Protein AF-W4JY47-F1 (afdb_monomer_lite)

Organism: Heterobasidion irregulare (strain TC 32-1) (NCBI:txid747525)

Foldseek 3Di:
DPDDLVPQQVPLVVVLVVLLVCVVVVHDRDDLLVLLLSLLSNLQSLLVLQLVQLVCLPPPDDPPDDRDHNLVSLVVLLPVLLVSCVSNVVSLLVCPDPVNVVPPPPDPDPVVCVCVPDDSPPSVVQRPDPDSLSSLCSNLVSNLPRPLLSLLLSLLVLLLSLLCVVLPFDDPPPPDDDDDDDDDDPPDPPPPCPDDGDDNVSSLVSLLSSLVSLLVVLVVCVVVRVPCSVSSLLSSLASLLVSLLSLLVVLVVLQPPQPPDPPPDPDPDDDDDDDDDDDPPPDPPVVVVVSVVSVVVSSVSSSLSSLLSSLSSNLSSLDHRPPDPDPSYDPVSLLSSLASLLCCCVLAPVDPPPDPPVPPGRDHDDPSSVVSSVVSVVSSVVSPRHHD

Radius of gyration: 27.5 Å; chains: 1; bounding box: 74×39×90 Å

Secondary structure (DSSP, 8-state):
---SHHHHHHHHHHHHHHHHHHHHTTS-PPPHHHHHHHHHHHHHHHHHHHHHHHHHTT-TT--SS-PPPHHHHHHHHHHHHHHHHHHHHHHHHHHTSTTTGGG------HHHHHHTSSS-TTTTTT-----HHHHHHHHHHHHIIIIIHHHHHHHHHHHHHHHHHHSPPP-TT-S-----------S-------PPP--HHHHHHHHHHHHHHHHHHHHHHHHH-TTTHHHHHHHHHHHHHHHHHHHHHHHHHHHHS--S-SS----------------------HHHHHHHHHHHHHHHHHHHHHHHHHHHHHHHHH---TT--S----HHHHHHHHHHHHHHIIIIISS-SSS--S-TTS-PPPHHHHHHHHHHHHHHHHTT----

pLDDT: mean 77.2, std 18.97, range [31.38, 97.88]

Sequence (388 aa):
MSLSISSAFMQPLRTLDALSLTCENGLDLPPPSIFVAVAIQSLQRIGVVLNAALSQSCTENCMLNKPPRPHEVLQMVTTLVPHVLSMVLPPILHAYTKKGAATGSITTSPWTTILEGDDCSPLSSTVIGNDLSVMLNAVLGQLVEHILLRIIQAINSATRLYTSILLPLPDKDKGQTHHKSRTQPSSSQSQSTVGTPLEPSALLQCLRTILAVLDHLCDDAATQFPQQVHELVHRTQSLKDRLALAAVSELNGLFSDPAPDDTSSPVPSPSSSSSDSASGSRRPSASKDLRNLREARARRLARKDAVHFLCASFSLCLQPWAGSTTRMSDTILRAALGGALGNLIKTRLGGPRLGVSEDGTSSKLDDVEEGIVLAALEMAWGEGIVVE

Structure (mmCIF, N/CA/C/O backbone):
data_AF-W4JY47-F1
#
_entry.id   AF-W4JY47-F1
#
loop_
_atom_site.group_PDB
_atom_site.id
_atom_site.type_symbol
_atom_site.label_atom_id
_atom_site.label_alt_id
_atom_site.label_comp_id
_atom_site.label_asym_id
_atom_site.label_entity_id
_atom_site.label_seq_id
_atom_site.pdbx_PDB_ins_code
_atom_site.Cartn_x
_atom_site.Cartn_y
_atom_site.Cartn_z
_atom_site.occupancy
_atom_site.B_iso_or_equiv
_atom_site.auth_seq_id
_atom_site.auth_comp_id
_atom_site.auth_asym_id
_atom_site.auth_atom_id
_atom_site.pdbx_PDB_model_num
ATOM 1 N N . MET A 1 1 ? 30.396 1.566 18.751 1.00 31.38 1 MET A N 1
ATOM 2 C CA . MET A 1 1 ? 29.187 1.747 19.583 1.00 31.38 1 MET A CA 1
ATOM 3 C C . MET A 1 1 ? 27.982 1.273 18.775 1.00 31.38 1 MET A C 1
ATOM 5 O O . MET A 1 1 ? 27.513 2.009 17.926 1.00 31.38 1 MET A O 1
ATOM 9 N N . SER A 1 2 ? 27.547 0.023 18.966 1.00 33.81 2 SER A N 1
ATOM 10 C CA . SER A 1 2 ? 26.433 -0.637 18.247 1.00 33.81 2 SER A CA 1
ATOM 11 C C . SER A 1 2 ? 25.150 -0.724 19.093 1.00 33.81 2 SER A C 1
ATOM 13 O O . SER A 1 2 ? 24.308 -1.596 18.895 1.00 33.81 2 SER A O 1
ATOM 15 N N . LEU A 1 3 ? 25.027 0.169 20.072 1.00 37.19 3 LEU A N 1
ATOM 16 C CA . LEU A 1 3 ? 23.818 0.400 20.854 1.00 37.19 3 LEU A CA 1
ATOM 17 C C . LEU A 1 3 ? 22.918 1.331 20.037 1.00 37.19 3 LEU A C 1
ATOM 19 O O . LEU A 1 3 ? 23.408 2.381 19.636 1.00 37.19 3 LEU A O 1
ATOM 23 N N . SER A 1 4 ? 21.655 0.963 19.777 1.00 50.03 4 SER A N 1
ATOM 24 C CA . SER A 1 4 ? 20.501 1.897 19.799 1.00 50.03 4 SER A CA 1
ATOM 25 C C . SER A 1 4 ? 19.293 1.417 18.982 1.00 50.03 4 SER A C 1
ATOM 27 O O . SER A 1 4 ? 18.170 1.551 19.458 1.00 50.03 4 SER A O 1
ATOM 29 N N . ILE A 1 5 ? 19.475 0.800 17.800 1.00 52.38 5 ILE A N 1
ATOM 30 C CA . ILE A 1 5 ? 18.314 0.461 16.945 1.00 52.38 5 ILE A CA 1
ATOM 31 C C . ILE A 1 5 ? 17.418 -0.577 17.626 1.00 52.38 5 ILE A C 1
ATOM 33 O O . ILE A 1 5 ? 16.209 -0.412 17.631 1.00 52.38 5 ILE A O 1
ATOM 37 N N . SER A 1 6 ? 17.987 -1.598 18.276 1.00 60.06 6 SER A N 1
ATOM 38 C CA . SER A 1 6 ? 17.184 -2.603 18.985 1.00 60.06 6 SER A CA 1
ATOM 39 C C . SER A 1 6 ? 16.549 -2.055 20.271 1.00 60.06 6 SER A C 1
ATOM 41 O O . SER A 1 6 ? 15.391 -2.340 20.541 1.00 60.06 6 SER A O 1
ATOM 43 N N . SER A 1 7 ? 17.237 -1.225 21.063 1.00 65.69 7 SER A N 1
ATOM 44 C CA . SER A 1 7 ? 16.691 -0.780 22.356 1.00 65.69 7 SER A CA 1
ATOM 45 C C . SER A 1 7 ? 15.577 0.259 22.211 1.00 65.69 7 SER A C 1
ATOM 47 O O . SER A 1 7 ? 14.534 0.114 22.843 1.00 65.69 7 SER A O 1
ATOM 49 N N . ALA A 1 8 ? 15.765 1.269 21.353 1.00 62.84 8 ALA A N 1
ATOM 50 C CA . ALA A 1 8 ? 14.770 2.323 21.135 1.00 62.84 8 ALA A CA 1
ATOM 51 C C . ALA A 1 8 ? 13.517 1.808 20.407 1.00 62.84 8 ALA A C 1
ATOM 53 O O . ALA A 1 8 ? 12.434 2.372 20.537 1.00 62.84 8 ALA A O 1
ATOM 54 N N . PHE A 1 9 ? 13.675 0.728 19.645 1.00 69.69 9 PHE A N 1
ATOM 55 C CA . PHE A 1 9 ? 12.604 0.050 18.930 1.00 69.69 9 PHE A CA 1
ATOM 56 C C . PHE A 1 9 ? 11.805 -0.916 19.811 1.00 69.69 9 PHE A C 1
ATOM 58 O O . PHE A 1 9 ? 10.581 -0.963 19.740 1.00 69.69 9 PHE A O 1
ATOM 65 N N . MET A 1 10 ? 12.495 -1.683 20.659 1.00 78.00 10 MET A N 1
ATOM 66 C CA . MET A 1 10 ? 11.849 -2.687 21.503 1.00 78.00 10 MET A CA 1
ATOM 67 C C . MET A 1 10 ? 11.089 -2.069 22.675 1.00 78.00 10 MET A C 1
ATOM 69 O O . MET A 1 10 ? 10.230 -2.737 23.237 1.00 78.00 10 MET A O 1
ATOM 73 N N . GLN A 1 11 ? 11.386 -0.826 23.067 1.00 81.50 11 GLN A N 1
ATOM 74 C CA . GLN A 1 11 ? 10.707 -0.190 24.196 1.00 81.50 11 GLN A CA 1
ATOM 75 C C . GLN A 1 11 ? 9.206 0.042 23.928 1.00 81.50 11 GLN A C 1
ATOM 77 O O . GLN A 1 11 ? 8.424 -0.492 24.710 1.00 81.50 11 GLN A O 1
ATOM 82 N N . PRO A 1 12 ? 8.772 0.701 22.829 1.00 80.44 12 PRO A N 1
ATOM 83 C CA . PRO A 1 12 ? 7.347 0.823 22.507 1.00 80.44 12 PRO A CA 1
ATOM 84 C C . PRO A 1 12 ? 6.628 -0.524 22.388 1.00 80.44 12 PRO A C 1
ATOM 86 O O . PRO A 1 12 ? 5.531 -0.672 22.912 1.00 80.44 12 PRO A O 1
ATOM 89 N N . LEU A 1 13 ? 7.266 -1.527 21.773 1.00 81.06 13 LEU A N 1
ATOM 90 C CA . LEU A 1 13 ? 6.688 -2.868 21.633 1.00 81.06 13 LEU A CA 1
ATOM 91 C C . LEU A 1 13 ? 6.499 -3.564 22.981 1.00 81.06 13 LEU A C 1
ATOM 93 O O . LEU A 1 13 ? 5.421 -4.073 23.247 1.00 81.06 13 LEU A O 1
ATOM 97 N N . ARG A 1 14 ? 7.503 -3.518 23.865 1.00 86.12 14 ARG A N 1
ATOM 98 C CA . ARG A 1 14 ? 7.386 -4.065 25.227 1.00 86.12 14 ARG A CA 1
ATOM 99 C C . ARG A 1 14 ? 6.311 -3.352 26.035 1.00 86.12 14 ARG A C 1
ATOM 101 O O . ARG A 1 14 ? 5.629 -3.993 26.826 1.00 86.12 14 ARG A O 1
ATOM 108 N N . THR A 1 15 ? 6.169 -2.038 25.859 1.00 84.31 15 THR A N 1
ATOM 109 C CA . THR A 1 15 ? 5.077 -1.278 26.473 1.00 84.31 15 THR A CA 1
ATOM 110 C C . THR A 1 15 ? 3.731 -1.758 25.941 1.00 84.31 15 THR A C 1
ATOM 112 O O . THR A 1 15 ? 2.815 -1.958 26.727 1.00 84.31 15 THR A O 1
ATOM 115 N N . LEU A 1 16 ? 3.621 -1.997 24.636 1.00 84.12 16 LEU A N 1
ATOM 116 C CA . LEU A 1 16 ? 2.408 -2.506 24.006 1.00 84.12 16 LEU A CA 1
ATOM 117 C C . LEU A 1 16 ? 2.054 -3.918 24.497 1.00 84.12 16 LEU A C 1
ATOM 119 O O . LEU A 1 16 ? 0.913 -4.149 24.886 1.00 84.12 16 LEU A O 1
ATOM 123 N N . ASP A 1 17 ? 3.038 -4.816 24.575 1.00 86.88 17 ASP A N 1
ATOM 124 C CA . ASP A 1 17 ? 2.870 -6.165 25.127 1.00 86.88 17 ASP A CA 1
ATOM 125 C C . ASP A 1 17 ? 2.419 -6.097 26.598 1.00 86.88 17 ASP A C 1
ATOM 127 O O . ASP A 1 17 ? 1.485 -6.788 27.003 1.00 86.88 17 ASP A O 1
ATOM 131 N N . ALA A 1 18 ? 3.032 -5.222 27.405 1.00 86.06 18 ALA A N 1
ATOM 132 C CA . ALA A 1 18 ? 2.641 -5.023 28.799 1.00 86.06 18 ALA A CA 1
ATOM 133 C C . ALA A 1 18 ? 1.204 -4.488 28.925 1.00 86.06 18 ALA A C 1
ATOM 135 O O . ALA A 1 18 ? 0.452 -4.971 29.770 1.00 86.06 18 ALA A O 1
ATOM 136 N N . LEU A 1 19 ? 0.803 -3.539 28.070 1.00 84.25 19 LEU A N 1
ATOM 137 C CA . LEU A 1 19 ? -0.565 -3.011 28.034 1.00 84.25 19 LEU A CA 1
ATOM 138 C C . LEU A 1 19 ? -1.575 -4.087 27.608 1.00 84.25 19 LEU A C 1
ATOM 140 O O . LEU A 1 19 ? -2.626 -4.225 28.236 1.00 84.25 19 LEU A O 1
ATOM 144 N N . SER A 1 20 ? -1.241 -4.895 26.600 1.00 83.12 20 SER A N 1
ATOM 145 C CA . SER A 1 20 ? -2.076 -6.019 26.161 1.00 83.12 20 SER A CA 1
ATOM 146 C C . SER A 1 20 ? -2.282 -7.031 27.293 1.00 83.12 20 SER A C 1
ATOM 148 O O . SER A 1 20 ? -3.416 -7.400 27.598 1.00 83.12 20 SER A O 1
ATOM 150 N N . LEU A 1 21 ? -1.207 -7.399 27.999 1.00 83.50 21 LEU A N 1
ATOM 151 C CA . LEU A 1 21 ? -1.279 -8.294 29.158 1.00 83.50 21 LEU A CA 1
ATOM 152 C C . LEU A 1 21 ? -2.117 -7.701 30.299 1.00 83.50 21 LEU A C 1
ATOM 154 O O . LEU A 1 21 ? -2.827 -8.437 30.983 1.00 83.50 21 LEU A O 1
ATOM 158 N N . THR A 1 22 ? -2.077 -6.383 30.530 1.00 80.38 22 THR A N 1
ATOM 159 C CA . THR A 1 22 ? -2.947 -5.767 31.550 1.00 80.38 22 THR A CA 1
ATOM 160 C C . THR A 1 22 ? -4.431 -5.869 31.198 1.00 80.38 22 THR A C 1
ATOM 162 O O . THR A 1 22 ? -5.236 -6.106 32.098 1.00 80.38 22 THR A O 1
ATOM 165 N N . CYS A 1 23 ? -4.791 -5.783 29.911 1.00 78.62 23 CYS A N 1
ATOM 166 C CA . CYS A 1 23 ? -6.171 -5.971 29.457 1.00 78.62 23 CYS A CA 1
ATOM 167 C C . CYS A 1 23 ? -6.669 -7.407 29.652 1.00 78.62 23 CYS A C 1
ATOM 169 O O . CYS A 1 23 ? -7.794 -7.600 30.110 1.00 78.62 23 CYS A O 1
ATOM 171 N N . GLU A 1 24 ? -5.844 -8.410 29.345 1.00 79.75 24 GLU A N 1
ATOM 172 C CA . GLU A 1 24 ? -6.217 -9.824 29.512 1.00 79.75 24 GLU A CA 1
ATOM 173 C C . GLU A 1 24 ? -6.461 -10.197 30.979 1.00 79.75 24 GLU A C 1
ATOM 175 O O . GLU A 1 24 ? -7.335 -11.007 31.286 1.00 79.75 24 GLU A O 1
ATOM 180 N N . ASN A 1 25 ? -5.730 -9.562 31.897 1.00 80.25 25 ASN A N 1
ATOM 181 C CA . ASN A 1 25 ? -5.834 -9.821 33.332 1.00 80.25 25 ASN A CA 1
ATOM 182 C C . ASN A 1 25 ? -7.031 -9.127 34.010 1.00 80.25 25 ASN A C 1
ATOM 184 O O . ASN A 1 25 ? -7.197 -9.258 35.223 1.00 80.25 25 ASN A O 1
ATOM 188 N N . GLY A 1 26 ? -7.862 -8.389 33.262 1.00 66.56 26 GLY A N 1
ATOM 189 C CA . GLY A 1 26 ? -9.059 -7.726 33.794 1.00 66.56 26 GLY A CA 1
ATOM 190 C C . GLY A 1 26 ? -8.773 -6.608 34.804 1.00 66.56 26 GLY A C 1
ATOM 191 O O . GLY A 1 26 ? -9.663 -6.237 35.568 1.00 66.56 26 GLY A O 1
ATOM 192 N N . LEU A 1 27 ? -7.539 -6.095 34.828 1.00 64.38 27 LEU A N 1
ATOM 193 C CA . LEU A 1 27 ? -7.165 -4.900 35.586 1.00 64.38 27 LEU A CA 1
ATOM 194 C C . LEU A 1 27 ? -7.703 -3.647 34.875 1.00 64.38 27 LEU A C 1
ATOM 196 O O . LEU A 1 27 ? -8.063 -3.716 33.700 1.00 64.38 27 LEU A O 1
ATOM 200 N N . ASP A 1 28 ? -7.764 -2.514 35.588 1.00 72.94 28 ASP A N 1
ATOM 201 C CA . ASP A 1 28 ? -8.238 -1.222 35.065 1.00 72.94 28 ASP A CA 1
ATOM 202 C C . ASP A 1 28 ? -7.723 -0.969 33.637 1.00 72.94 28 ASP A C 1
ATOM 204 O O . ASP A 1 28 ? -6.521 -0.775 33.428 1.00 72.94 28 ASP A O 1
ATOM 208 N N . LEU A 1 29 ? -8.632 -0.998 32.650 1.00 71.56 29 LEU A N 1
ATOM 209 C CA . LEU A 1 29 ? -8.247 -0.879 31.245 1.00 71.56 29 LEU A CA 1
ATOM 210 C C . LEU A 1 29 ? -7.565 0.476 31.003 1.00 71.56 29 LEU A C 1
ATOM 212 O O . LEU A 1 29 ? -8.126 1.515 31.373 1.00 71.56 29 LEU A O 1
ATOM 216 N N . PRO A 1 30 ? -6.392 0.498 30.342 1.00 77.19 30 PRO A N 1
ATOM 217 C CA . PRO A 1 30 ? -5.771 1.752 29.959 1.00 77.19 30 PRO A CA 1
ATOM 218 C C . PRO A 1 30 ? -6.706 2.532 29.024 1.00 77.19 30 PRO A C 1
ATOM 220 O O . PRO A 1 30 ? -7.377 1.927 28.179 1.00 77.19 30 PRO A O 1
ATOM 223 N N . PRO A 1 31 ? -6.733 3.871 29.110 1.00 81.81 31 PRO A N 1
ATOM 224 C CA . PRO A 1 31 ? -7.439 4.691 28.138 1.00 81.81 31 PRO A CA 1
ATOM 225 C C . PRO A 1 31 ? -7.014 4.354 26.694 1.00 81.81 31 PRO A C 1
ATOM 227 O O . PRO A 1 31 ? -5.819 4.179 26.435 1.00 81.81 31 PRO A O 1
ATOM 230 N N . PRO A 1 32 ? -7.949 4.328 25.722 1.00 83.62 32 PRO A N 1
ATOM 231 C CA . PRO A 1 32 ? -7.641 3.999 24.326 1.00 83.62 32 PRO A CA 1
ATOM 232 C C . PRO A 1 32 ? -6.604 4.946 23.704 1.00 83.62 32 PRO A C 1
ATOM 234 O O . PRO A 1 32 ? -5.843 4.545 22.826 1.00 83.62 32 PRO A O 1
ATOM 237 N N . SER A 1 33 ? -6.511 6.184 24.196 1.00 82.69 33 SER A N 1
ATOM 238 C CA . SER A 1 33 ? -5.494 7.155 23.783 1.00 82.69 33 SER A CA 1
ATOM 239 C C . SER A 1 33 ? -4.060 6.685 24.052 1.00 82.69 33 SER A C 1
ATOM 241 O O . SER A 1 33 ? -3.170 6.995 23.262 1.00 82.69 33 SER A O 1
ATOM 243 N N . ILE A 1 34 ? -3.826 5.900 25.111 1.00 85.06 34 ILE A N 1
ATOM 244 C CA . ILE A 1 34 ? -2.502 5.340 25.423 1.00 85.06 34 ILE A CA 1
ATOM 245 C C . ILE A 1 34 ? -2.129 4.275 24.393 1.00 85.06 34 ILE A C 1
ATOM 247 O O . ILE A 1 34 ? -1.028 4.319 23.846 1.00 85.06 34 ILE A O 1
ATOM 251 N N . PHE A 1 35 ? -3.058 3.368 24.067 1.00 85.88 35 PHE A N 1
ATOM 252 C CA . PHE A 1 35 ? -2.853 2.370 23.013 1.00 85.88 35 PHE A CA 1
ATOM 253 C C . PHE A 1 35 ? -2.521 3.033 21.678 1.00 85.88 35 PHE A C 1
ATOM 255 O O . PHE A 1 35 ? -1.551 2.650 21.026 1.00 85.88 35 PHE A O 1
ATOM 262 N N . VAL A 1 36 ? -3.272 4.072 21.302 1.00 88.06 36 VAL A N 1
ATOM 263 C CA . VAL A 1 36 ? -3.024 4.836 20.073 1.00 88.06 36 VAL A CA 1
ATOM 264 C C . VAL A 1 36 ? -1.648 5.499 20.098 1.00 88.06 36 VAL A C 1
ATOM 266 O O . VAL A 1 36 ? -0.895 5.347 19.140 1.00 88.06 36 VAL A O 1
ATOM 269 N N . ALA A 1 37 ? -1.272 6.181 21.182 1.00 87.50 37 ALA A N 1
ATOM 270 C CA . ALA A 1 37 ? 0.025 6.853 21.276 1.00 87.50 37 ALA A CA 1
ATOM 271 C C . ALA A 1 37 ? 1.204 5.869 21.149 1.00 87.50 37 ALA A C 1
ATOM 273 O O . ALA A 1 37 ? 2.132 6.107 20.369 1.00 87.50 37 ALA A O 1
ATOM 274 N N . VAL A 1 38 ? 1.143 4.734 21.856 1.00 88.56 38 VAL A N 1
ATOM 275 C CA . VAL A 1 38 ? 2.179 3.688 21.800 1.00 88.56 38 VAL A CA 1
ATOM 276 C C . VAL A 1 38 ? 2.229 3.036 20.414 1.00 88.56 38 VAL A C 1
ATOM 278 O O . VAL A 1 38 ? 3.318 2.782 19.888 1.00 88.56 38 VAL A O 1
ATOM 281 N N . ALA A 1 39 ? 1.076 2.820 19.775 1.00 89.94 39 ALA A N 1
ATOM 282 C CA . ALA A 1 39 ? 0.994 2.289 18.417 1.00 89.94 39 ALA A CA 1
ATOM 283 C C . ALA A 1 39 ? 1.613 3.238 17.388 1.00 89.94 39 ALA A C 1
ATOM 285 O O . ALA A 1 39 ? 2.446 2.814 16.587 1.00 89.94 39 ALA A O 1
ATOM 286 N N . ILE A 1 40 ? 1.259 4.527 17.439 1.00 91.62 40 ILE A N 1
ATOM 287 C CA . ILE A 1 40 ? 1.816 5.570 16.567 1.00 91.62 40 ILE A CA 1
ATOM 288 C C . ILE A 1 40 ? 3.336 5.597 16.705 1.00 91.62 40 ILE A C 1
ATOM 290 O O . ILE A 1 40 ? 4.047 5.524 15.703 1.00 91.62 40 ILE A O 1
ATOM 294 N N . GLN A 1 41 ? 3.845 5.629 17.939 1.00 89.75 41 GLN A N 1
ATOM 295 C CA . GLN A 1 41 ? 5.283 5.640 18.183 1.00 89.75 41 GLN A CA 1
ATOM 296 C C . GLN A 1 41 ? 5.952 4.372 17.633 1.00 89.75 41 GLN A C 1
ATOM 298 O O . GLN A 1 41 ? 6.992 4.463 16.981 1.00 89.75 41 GLN A O 1
ATOM 303 N N . SER A 1 42 ? 5.345 3.199 17.831 1.00 90.56 42 SER A N 1
ATOM 304 C CA . SER A 1 42 ? 5.854 1.927 17.301 1.00 90.56 42 SER A CA 1
ATOM 305 C C . SER A 1 42 ? 5.924 1.941 15.770 1.00 90.56 42 SER A C 1
ATOM 307 O O . SER A 1 42 ? 6.982 1.670 15.199 1.00 90.56 42 SER A O 1
ATOM 309 N N . LEU A 1 43 ? 4.838 2.331 15.095 1.00 93.62 43 LEU A N 1
ATOM 310 C CA . LEU A 1 43 ? 4.751 2.388 13.632 1.00 93.62 43 LEU A CA 1
ATOM 311 C C . LEU A 1 43 ? 5.716 3.418 13.031 1.00 93.62 43 LEU A C 1
ATOM 313 O O . LEU A 1 43 ? 6.386 3.122 12.042 1.00 93.62 43 LEU A O 1
ATOM 317 N N . GLN A 1 44 ? 5.862 4.591 13.651 1.00 92.56 44 GLN A N 1
ATOM 318 C CA . GLN A 1 44 ? 6.833 5.603 13.224 1.00 92.56 44 GLN A CA 1
ATOM 319 C C . GLN A 1 44 ? 8.268 5.081 13.312 1.00 92.56 44 GLN A C 1
ATOM 321 O O . GLN A 1 44 ? 9.054 5.261 12.380 1.00 92.56 44 GLN A O 1
ATOM 326 N N . ARG A 1 45 ? 8.625 4.396 14.407 1.00 90.00 45 ARG A N 1
ATOM 327 C CA . ARG A 1 45 ? 9.967 3.814 14.578 1.00 90.00 45 ARG A CA 1
ATOM 328 C C . ARG A 1 45 ? 10.229 2.702 13.565 1.00 90.00 45 ARG A C 1
ATOM 330 O O . ARG A 1 45 ? 11.301 2.704 12.960 1.00 90.00 45 ARG A O 1
ATOM 337 N N . ILE A 1 46 ? 9.256 1.815 13.332 1.00 90.88 46 ILE A N 1
ATOM 338 C CA . ILE A 1 46 ? 9.314 0.803 12.263 1.00 90.88 46 ILE A CA 1
ATOM 339 C C . ILE A 1 46 ? 9.552 1.488 10.910 1.00 90.88 46 ILE A C 1
ATOM 341 O O . ILE A 1 46 ? 10.470 1.114 10.179 1.00 90.88 46 ILE A O 1
ATOM 345 N N . GLY A 1 47 ? 8.780 2.531 10.601 1.00 91.88 47 GLY A N 1
ATOM 346 C CA . GLY A 1 47 ? 8.885 3.271 9.347 1.00 91.88 47 GLY A CA 1
ATOM 347 C C . GLY A 1 47 ? 10.232 3.960 9.139 1.00 91.88 47 GLY A C 1
ATOM 348 O O . GLY A 1 47 ? 10.760 3.937 8.031 1.00 91.88 47 GLY A O 1
ATOM 349 N N . VAL A 1 48 ? 10.846 4.517 10.189 1.00 90.25 48 VAL A N 1
ATOM 350 C CA . VAL A 1 48 ? 12.200 5.101 10.105 1.00 90.25 48 VAL A CA 1
ATOM 351 C C . VAL A 1 48 ? 13.239 4.038 9.739 1.00 90.25 48 VAL A C 1
ATOM 353 O O . VAL A 1 48 ? 14.070 4.275 8.859 1.00 90.25 48 VAL A O 1
ATOM 356 N N . VAL A 1 49 ? 13.184 2.862 10.375 1.00 89.19 49 VAL A N 1
ATOM 357 C CA . VAL A 1 49 ? 14.106 1.750 10.085 1.00 89.19 49 VAL A CA 1
ATOM 358 C C . VAL A 1 49 ? 13.891 1.221 8.667 1.00 89.19 49 VAL A C 1
ATOM 360 O O . VAL A 1 49 ? 14.860 1.022 7.933 1.00 89.19 49 VAL A O 1
ATOM 363 N N . LEU A 1 50 ? 12.631 1.055 8.258 1.00 91.44 50 LEU A N 1
ATOM 364 C CA . LEU A 1 50 ? 12.276 0.640 6.905 1.00 91.44 50 LEU A CA 1
ATOM 365 C C . LEU A 1 50 ? 12.783 1.646 5.868 1.00 91.44 50 LEU A C 1
ATOM 367 O O . LEU A 1 50 ? 13.471 1.259 4.929 1.00 91.44 50 LEU A O 1
ATOM 371 N N . ASN A 1 51 ? 12.514 2.938 6.054 1.00 91.25 51 ASN A N 1
ATOM 372 C CA . ASN A 1 51 ? 12.933 3.973 5.114 1.00 91.25 51 ASN A CA 1
ATOM 373 C C . ASN A 1 51 ? 14.461 4.048 4.979 1.00 91.25 51 ASN A C 1
ATOM 375 O O . ASN A 1 51 ? 14.970 4.215 3.869 1.00 91.25 51 ASN A O 1
ATOM 379 N N . ALA A 1 52 ? 15.202 3.873 6.079 1.00 86.94 52 ALA A N 1
ATOM 380 C CA . ALA A 1 52 ? 16.659 3.787 6.039 1.00 86.94 52 ALA A CA 1
ATOM 381 C C . ALA A 1 52 ? 17.135 2.591 5.195 1.00 86.94 52 ALA A C 1
ATOM 383 O O . ALA A 1 52 ? 17.991 2.762 4.328 1.00 86.94 52 ALA A O 1
ATOM 384 N N . ALA A 1 53 ? 16.538 1.412 5.387 1.00 87.00 53 ALA A N 1
ATOM 385 C CA . ALA A 1 53 ? 16.892 0.205 4.641 1.00 87.00 53 ALA A CA 1
ATOM 386 C C . ALA A 1 53 ? 16.543 0.300 3.142 1.00 87.00 53 ALA A C 1
ATOM 388 O O . ALA A 1 53 ? 17.329 -0.120 2.290 1.00 87.00 53 ALA A O 1
ATOM 389 N N . LEU A 1 54 ? 15.392 0.893 2.808 1.00 88.19 54 LEU A N 1
ATOM 390 C CA . LEU A 1 54 ? 14.960 1.096 1.421 1.00 88.19 54 LEU A CA 1
ATOM 391 C C . LEU A 1 54 ? 15.815 2.158 0.705 1.00 88.19 54 LEU A C 1
ATOM 393 O O . LEU A 1 54 ? 16.160 1.975 -0.459 1.00 88.19 54 LEU A O 1
ATOM 397 N N . SER A 1 55 ? 16.220 3.228 1.399 1.00 84.44 55 SER A N 1
ATOM 398 C CA . SER A 1 55 ? 17.015 4.323 0.811 1.00 84.44 55 SER A CA 1
ATOM 399 C C . SER A 1 55 ? 18.483 3.947 0.567 1.00 84.44 55 SER A C 1
ATOM 401 O O . SER A 1 55 ? 19.099 4.423 -0.384 1.00 84.44 55 SER A O 1
ATOM 403 N N . GLN A 1 56 ? 19.065 3.091 1.412 1.00 68.88 56 GLN A N 1
ATOM 404 C CA . GLN A 1 56 ? 20.485 2.707 1.338 1.00 68.88 56 GLN A CA 1
ATOM 405 C C . GLN A 1 56 ? 20.815 1.755 0.193 1.00 68.88 56 GLN A C 1
ATOM 407 O O . GLN A 1 56 ? 21.972 1.663 -0.211 1.00 68.88 56 GLN A O 1
ATOM 412 N N . SER A 1 57 ? 19.802 1.107 -0.382 1.00 58.47 57 SER A N 1
ATOM 413 C CA . SER A 1 57 ? 19.956 0.310 -1.601 1.00 58.47 57 SER A CA 1
ATOM 414 C C . SER A 1 57 ? 20.494 1.149 -2.784 1.00 58.47 57 SER A C 1
ATOM 416 O O . SER A 1 57 ? 20.934 0.586 -3.780 1.00 58.47 57 SER A O 1
ATOM 418 N N . CYS A 1 58 ? 20.528 2.485 -2.664 1.00 51.25 58 CYS A N 1
ATOM 419 C CA . CYS A 1 58 ? 21.063 3.405 -3.668 1.00 51.25 58 CYS A CA 1
ATOM 420 C C . CYS A 1 58 ? 22.485 3.951 -3.396 1.00 51.25 58 CYS A C 1
ATOM 422 O O . CYS A 1 58 ? 23.022 4.626 -4.273 1.00 51.25 58 CYS A O 1
ATOM 424 N N . THR A 1 59 ? 23.118 3.717 -2.235 1.00 54.31 59 THR A N 1
ATOM 425 C CA . THR A 1 59 ? 24.385 4.396 -1.866 1.00 54.31 59 THR A CA 1
ATOM 426 C C . THR A 1 59 ? 25.448 3.448 -1.293 1.00 54.31 59 THR A C 1
ATOM 428 O O . THR A 1 59 ? 25.513 3.197 -0.094 1.00 54.31 59 THR A O 1
ATOM 431 N N . GLU A 1 60 ? 26.362 2.979 -2.151 1.00 55.31 60 GLU A N 1
ATOM 432 C CA . GLU A 1 60 ? 27.433 2.013 -1.821 1.00 55.31 60 GLU A CA 1
ATOM 433 C C . GLU A 1 60 ? 28.569 2.534 -0.901 1.00 55.31 60 GLU A C 1
ATOM 435 O O . GLU A 1 60 ? 29.445 1.758 -0.533 1.00 55.31 60 GLU A O 1
ATOM 440 N N . ASN A 1 61 ? 28.584 3.806 -0.471 1.00 52.34 61 ASN A N 1
ATOM 441 C CA . ASN A 1 61 ? 29.802 4.436 0.085 1.00 52.34 61 ASN A CA 1
ATOM 442 C C . ASN A 1 61 ? 29.777 4.880 1.566 1.00 52.34 61 ASN A C 1
ATOM 444 O O . ASN A 1 61 ? 30.680 5.599 1.998 1.00 52.34 61 ASN A O 1
ATOM 448 N N . CYS A 1 62 ? 28.816 4.457 2.396 1.00 47.44 62 CYS A N 1
ATOM 449 C CA . CYS A 1 62 ? 28.810 4.837 3.821 1.00 47.44 62 CYS A CA 1
ATOM 450 C C . CYS A 1 62 ? 29.549 3.815 4.714 1.00 47.44 62 CYS A C 1
ATOM 452 O O . CYS A 1 62 ? 28.986 2.817 5.149 1.00 47.44 62 CYS A O 1
ATOM 454 N N . MET A 1 63 ? 30.822 4.093 5.020 1.00 49.66 63 MET A N 1
ATOM 455 C CA . MET A 1 63 ? 31.742 3.245 5.809 1.00 49.66 63 MET A CA 1
ATOM 456 C C . MET A 1 63 ? 31.563 3.293 7.345 1.00 49.66 63 MET A C 1
ATOM 458 O O . MET A 1 63 ? 32.374 2.719 8.070 1.00 49.66 63 MET A O 1
ATOM 462 N N . LEU A 1 64 ? 30.526 3.946 7.882 1.00 49.66 64 LEU A N 1
ATOM 463 C CA . LEU A 1 64 ? 30.292 4.012 9.332 1.00 49.66 64 LEU A CA 1
ATOM 464 C C . LEU A 1 64 ? 28.967 3.343 9.714 1.00 49.66 64 LEU A C 1
ATOM 466 O O . LEU A 1 64 ? 27.897 3.862 9.418 1.00 49.66 64 LEU A O 1
ATOM 470 N N . ASN A 1 65 ? 29.082 2.234 10.452 1.00 62.81 65 ASN A N 1
ATOM 471 C CA . ASN A 1 65 ? 28.022 1.341 10.940 1.00 62.81 65 ASN A CA 1
ATOM 472 C C . ASN A 1 65 ? 27.367 0.502 9.837 1.00 62.81 65 ASN A C 1
ATOM 474 O O . ASN A 1 65 ? 26.683 1.021 8.967 1.00 62.81 65 ASN A O 1
ATOM 478 N N . LYS A 1 66 ? 27.558 -0.824 9.905 1.00 66.94 66 LYS A N 1
ATOM 479 C CA . LYS A 1 66 ? 26.923 -1.784 8.995 1.00 66.94 66 LYS A CA 1
ATOM 480 C C . LYS A 1 66 ? 25.398 -1.604 9.081 1.00 66.94 66 LYS A C 1
ATOM 482 O O . LYS A 1 66 ? 24.840 -1.899 10.141 1.00 66.94 66 LYS A O 1
ATOM 487 N N . PRO A 1 67 ? 24.735 -1.106 8.026 1.00 66.06 67 PRO A N 1
ATOM 488 C CA . PRO A 1 67 ? 23.295 -0.932 8.061 1.00 66.06 67 PRO A CA 1
ATOM 489 C C . PRO A 1 67 ? 22.572 -2.281 8.159 1.00 66.06 67 PRO A C 1
ATOM 491 O O . PRO A 1 67 ? 23.136 -3.311 7.764 1.00 66.06 67 PRO A O 1
ATOM 494 N N . PRO A 1 68 ? 21.334 -2.299 8.684 1.00 73.81 68 PRO A N 1
ATOM 495 C CA . PRO A 1 68 ? 20.532 -3.513 8.708 1.00 73.81 68 PRO A CA 1
ATOM 496 C C . PRO A 1 68 ? 20.235 -3.962 7.272 1.00 73.81 68 PRO A C 1
ATOM 498 O O . PRO A 1 68 ? 19.994 -3.138 6.387 1.00 73.81 68 PRO A O 1
ATOM 501 N N . ARG A 1 69 ? 20.277 -5.274 7.018 1.00 82.31 69 ARG A N 1
ATOM 502 C CA . ARG A 1 69 ? 20.031 -5.785 5.666 1.00 82.31 69 ARG A CA 1
ATOM 503 C C . ARG A 1 69 ? 18.563 -5.553 5.286 1.00 82.31 69 ARG A C 1
ATOM 505 O O . ARG A 1 69 ? 17.696 -5.879 6.097 1.00 82.31 69 ARG A O 1
ATOM 512 N N . PRO A 1 70 ? 18.251 -5.087 4.061 1.00 85.62 70 PRO A N 1
ATOM 513 C CA . PRO A 1 70 ? 16.872 -4.809 3.652 1.00 85.62 70 PRO A CA 1
ATOM 514 C C . PRO A 1 70 ? 15.916 -5.991 3.848 1.00 85.62 70 PRO A C 1
ATOM 516 O O . PRO A 1 70 ? 14.789 -5.801 4.292 1.00 85.62 70 PRO A O 1
ATOM 519 N N . HIS A 1 71 ? 16.380 -7.218 3.595 1.00 87.62 71 HIS A N 1
ATOM 520 C CA . HIS A 1 71 ? 15.584 -8.429 3.802 1.00 87.62 71 HIS A CA 1
ATOM 521 C C . HIS A 1 71 ? 15.230 -8.672 5.279 1.00 87.62 71 HIS A C 1
ATOM 523 O O . HIS A 1 71 ? 14.078 -8.952 5.594 1.00 87.62 71 HIS A O 1
ATOM 529 N N . GLU A 1 72 ? 16.195 -8.503 6.189 1.00 87.75 72 GLU A N 1
ATOM 530 C CA . GLU A 1 72 ? 15.975 -8.646 7.637 1.00 87.75 72 GLU A CA 1
ATOM 531 C C . GLU A 1 72 ? 14.972 -7.589 8.135 1.00 87.75 72 GLU A C 1
ATOM 533 O O . GLU A 1 72 ? 14.095 -7.886 8.946 1.00 87.75 72 GLU A O 1
ATOM 538 N N . VAL A 1 73 ? 15.052 -6.365 7.597 1.00 88.88 73 VAL A N 1
ATOM 539 C CA . VAL A 1 73 ? 14.110 -5.283 7.916 1.00 88.88 73 VAL A CA 1
ATOM 540 C C . VAL A 1 73 ? 12.715 -5.569 7.372 1.00 88.88 73 VAL A C 1
ATOM 542 O O . VAL A 1 73 ? 11.746 -5.407 8.104 1.00 88.88 73 VAL A O 1
ATOM 545 N N . LEU A 1 74 ? 12.577 -6.038 6.131 1.00 91.19 74 LEU A N 1
ATOM 546 C CA . LEU A 1 74 ? 11.266 -6.407 5.596 1.00 91.19 74 LEU A CA 1
ATOM 547 C C . LEU A 1 74 ? 10.634 -7.570 6.359 1.00 91.19 74 LEU A C 1
ATOM 549 O O . LEU A 1 74 ? 9.437 -7.523 6.637 1.00 91.19 74 LEU A O 1
ATOM 553 N N . GLN A 1 75 ? 11.417 -8.582 6.736 1.00 91.19 75 GLN A N 1
ATOM 554 C CA . GLN A 1 75 ? 10.926 -9.692 7.550 1.00 91.19 75 GLN A CA 1
ATOM 555 C C . GLN A 1 75 ? 10.436 -9.194 8.915 1.00 91.19 75 GLN A C 1
ATOM 557 O O . GLN A 1 75 ? 9.358 -9.578 9.358 1.00 91.19 75 GLN A O 1
ATOM 562 N N . MET A 1 76 ? 11.187 -8.287 9.542 1.00 90.88 76 MET A N 1
ATOM 563 C CA . MET A 1 76 ? 10.792 -7.624 10.784 1.00 90.88 76 MET A CA 1
ATOM 564 C C . MET A 1 76 ? 9.492 -6.819 10.624 1.00 90.88 76 MET A C 1
ATOM 566 O O . MET A 1 76 ? 8.605 -6.918 11.464 1.00 90.88 76 MET A O 1
ATOM 570 N N . VAL A 1 77 ? 9.345 -6.039 9.550 1.00 92.25 77 VAL A N 1
ATOM 571 C CA . VAL A 1 77 ? 8.112 -5.280 9.268 1.00 92.25 77 VAL A CA 1
ATOM 572 C C . VAL A 1 77 ? 6.929 -6.231 9.074 1.00 92.25 77 VAL A C 1
ATOM 574 O O . VAL A 1 77 ? 5.856 -5.998 9.625 1.00 92.25 77 VAL A O 1
ATOM 577 N N . THR A 1 78 ? 7.150 -7.330 8.350 1.00 93.19 78 THR A N 1
ATOM 578 C CA . THR A 1 78 ? 6.140 -8.355 8.045 1.00 93.19 78 THR A CA 1
ATOM 579 C C . THR A 1 78 ? 5.620 -9.055 9.301 1.00 93.19 78 THR A C 1
ATOM 581 O O . THR A 1 78 ? 4.489 -9.521 9.299 1.00 93.19 78 THR A O 1
ATOM 584 N N . THR A 1 79 ? 6.403 -9.127 10.381 1.00 92.31 79 THR A N 1
ATOM 585 C CA . THR A 1 79 ? 5.967 -9.740 11.646 1.00 92.31 79 THR A CA 1
ATOM 586 C C . THR A 1 79 ? 5.437 -8.715 12.643 1.00 92.31 79 THR A C 1
ATOM 588 O O . THR A 1 79 ? 4.396 -8.929 13.259 1.00 92.31 79 THR A O 1
ATOM 591 N N . LEU A 1 80 ? 6.122 -7.582 12.795 1.00 92.00 80 LEU A N 1
ATOM 592 C CA . LEU A 1 80 ? 5.834 -6.639 13.872 1.00 92.00 80 LEU A CA 1
ATOM 593 C C . LEU A 1 80 ? 4.674 -5.704 13.571 1.00 92.00 80 LEU A C 1
ATOM 595 O O . LEU A 1 80 ? 3.944 -5.357 14.493 1.00 92.00 80 LEU A O 1
ATOM 599 N N . VAL A 1 81 ? 4.466 -5.310 12.312 1.00 94.69 81 VAL A N 1
ATOM 600 C CA . VAL A 1 81 ? 3.297 -4.491 11.963 1.00 94.69 81 VAL A CA 1
ATOM 601 C C . VAL A 1 81 ? 2.000 -5.257 12.236 1.00 94.69 81 VAL A C 1
ATOM 603 O O . VAL A 1 81 ? 1.160 -4.712 12.954 1.00 94.69 81 VAL A O 1
ATOM 606 N N . PRO A 1 82 ? 1.833 -6.514 11.775 1.00 94.88 82 PRO A N 1
ATOM 607 C CA . PRO A 1 82 ? 0.695 -7.334 12.178 1.00 94.88 82 PRO A CA 1
ATOM 608 C C . PRO A 1 82 ? 0.515 -7.454 13.688 1.00 94.88 82 PRO A C 1
ATOM 610 O O . PRO A 1 82 ? -0.594 -7.261 14.179 1.00 94.88 82 PRO A O 1
ATOM 613 N N . HIS A 1 83 ? 1.606 -7.710 14.419 1.00 92.25 83 HIS A N 1
ATOM 614 C CA . HIS A 1 83 ? 1.577 -7.836 15.878 1.00 92.25 83 HIS A CA 1
ATOM 615 C C . HIS A 1 83 ? 1.038 -6.560 16.538 1.00 92.25 83 HIS A C 1
ATOM 617 O O . HIS A 1 83 ? 0.059 -6.613 17.280 1.00 92.25 83 HIS A O 1
ATOM 623 N N . VAL A 1 84 ? 1.588 -5.393 16.179 1.00 93.25 84 VAL A N 1
ATOM 624 C CA . VAL A 1 84 ? 1.127 -4.084 16.677 1.00 93.25 84 VAL A CA 1
ATOM 625 C C . VAL A 1 84 ? -0.357 -3.866 16.377 1.00 93.25 84 VAL A C 1
ATOM 627 O O . VAL A 1 84 ? -1.101 -3.476 17.271 1.00 93.25 84 VAL A O 1
ATOM 630 N N . LEU A 1 85 ? -0.812 -4.138 15.151 1.00 94.69 85 LEU A N 1
ATOM 631 C CA . LEU A 1 85 ? -2.219 -3.949 14.780 1.00 94.69 85 LEU A CA 1
ATOM 632 C C . LEU A 1 85 ? -3.151 -4.875 15.570 1.00 94.69 85 LEU A C 1
ATOM 634 O O . LEU A 1 85 ? -4.176 -4.416 16.077 1.00 94.69 85 LEU A O 1
ATOM 638 N N . SER A 1 86 ? -2.774 -6.147 15.722 1.00 93.62 86 SER A N 1
ATOM 639 C CA . SER A 1 86 ? -3.567 -7.146 16.447 1.00 93.62 86 SER A CA 1
ATOM 640 C C . SER A 1 86 ? -3.699 -6.847 17.940 1.00 93.62 86 SER A C 1
ATOM 642 O O . SER A 1 86 ? -4.737 -7.129 18.526 1.00 93.62 86 SER A O 1
ATOM 644 N N . MET A 1 87 ? -2.693 -6.213 18.545 1.00 90.88 87 MET A N 1
ATOM 645 C CA . MET A 1 87 ? -2.743 -5.818 19.952 1.00 90.88 87 MET A CA 1
ATOM 646 C C . MET A 1 87 ? -3.480 -4.494 20.184 1.00 90.88 87 MET A C 1
ATOM 648 O O . MET A 1 87 ? -4.029 -4.274 21.258 1.00 90.88 87 MET A O 1
ATOM 652 N N . VAL A 1 88 ? -3.476 -3.582 19.207 1.00 92.19 88 VAL A N 1
ATOM 653 C CA . VAL A 1 88 ? -3.982 -2.209 19.391 1.00 92.19 88 VAL A CA 1
ATOM 654 C C . VAL A 1 88 ? -5.443 -2.071 18.990 1.00 92.19 88 VAL A C 1
ATOM 656 O O . VAL A 1 88 ? -6.204 -1.388 19.676 1.00 92.19 88 VAL A O 1
ATOM 659 N N . LEU A 1 89 ? -5.856 -2.685 17.878 1.00 92.88 89 LEU A N 1
ATOM 660 C CA . LEU A 1 89 ? -7.198 -2.465 17.341 1.00 92.88 89 LEU A CA 1
ATOM 661 C C . LEU A 1 89 ? -8.313 -3.040 18.234 1.00 92.88 89 LEU A C 1
ATOM 663 O O . LEU A 1 89 ? -9.270 -2.302 18.482 1.00 92.88 89 LEU A O 1
ATOM 667 N N . PRO A 1 90 ? -8.228 -4.272 18.778 1.00 92.25 90 PRO A N 1
ATOM 668 C CA . PRO A 1 90 ? -9.305 -4.809 19.610 1.00 92.25 90 PRO A CA 1
ATOM 669 C C . PRO A 1 90 ? -9.576 -3.987 20.885 1.00 92.25 90 PRO A C 1
ATOM 671 O O . PRO A 1 90 ? -10.744 -3.664 21.118 1.00 92.25 90 PRO A O 1
ATOM 674 N N . PRO A 1 91 ? -8.568 -3.554 21.677 1.00 88.06 91 PRO A N 1
ATOM 675 C CA . PRO A 1 91 ? -8.805 -2.680 22.830 1.00 88.06 91 PRO A CA 1
ATOM 676 C C . PRO A 1 91 ? -9.441 -1.337 22.459 1.00 88.06 91 PRO A C 1
ATOM 678 O O . PRO A 1 91 ? -10.342 -0.873 23.161 1.00 88.06 91 PRO A O 1
ATOM 681 N N . ILE A 1 92 ? -9.027 -0.730 21.336 1.00 89.69 92 ILE A N 1
ATOM 682 C CA . ILE A 1 92 ? -9.644 0.507 20.837 1.00 89.69 92 ILE A CA 1
ATOM 683 C C . ILE A 1 92 ? -11.123 0.261 20.535 1.00 89.69 92 ILE A C 1
ATOM 685 O O . ILE A 1 92 ? -11.971 0.982 21.050 1.00 89.69 92 ILE A O 1
ATOM 689 N N . LEU A 1 93 ? -11.458 -0.766 19.750 1.00 91.56 93 LEU A N 1
ATOM 690 C CA . LEU A 1 93 ? -12.852 -1.070 19.406 1.00 91.56 93 LEU A CA 1
ATOM 691 C C . LEU A 1 93 ? -13.692 -1.365 20.654 1.00 91.56 93 LEU A C 1
ATOM 693 O O . LEU A 1 93 ? -14.813 -0.865 20.775 1.00 91.56 93 LEU A O 1
ATOM 697 N N . HIS A 1 94 ? -13.134 -2.119 21.605 1.00 88.50 94 HIS A N 1
ATOM 698 C CA . HIS A 1 94 ? -13.798 -2.474 22.855 1.00 88.50 94 HIS A CA 1
ATOM 699 C C . HIS A 1 94 ? -14.164 -1.242 23.696 1.00 88.50 94 HIS A C 1
ATOM 701 O O . HIS A 1 94 ? -15.293 -1.156 24.195 1.00 88.50 94 HIS A O 1
ATOM 707 N N . ALA A 1 95 ? -13.257 -0.262 23.799 1.00 85.38 95 ALA A N 1
ATOM 708 C CA . ALA A 1 95 ? -13.472 0.975 24.554 1.00 85.38 95 ALA A CA 1
ATOM 709 C C . ALA A 1 95 ? -14.680 1.789 24.049 1.00 85.38 95 ALA A C 1
ATOM 711 O O . ALA A 1 95 ? -15.343 2.464 24.837 1.00 85.38 95 ALA A O 1
ATOM 712 N N . TYR A 1 96 ? -15.015 1.673 22.760 1.00 85.12 96 TYR A N 1
ATOM 713 C CA . TYR A 1 96 ? -16.146 2.359 22.122 1.00 85.12 96 TYR A CA 1
ATOM 714 C C . TYR A 1 96 ? -17.436 1.525 22.062 1.00 85.12 96 TYR A C 1
ATOM 716 O O . TYR A 1 96 ? -18.400 1.898 21.387 1.00 85.12 96 TYR A O 1
ATOM 724 N N . THR A 1 97 ? -17.503 0.396 22.770 1.00 83.81 97 THR A N 1
ATOM 725 C CA . THR A 1 97 ? -18.758 -0.346 22.951 1.00 83.81 97 THR A CA 1
ATOM 726 C C . THR A 1 97 ? -19.615 0.280 24.056 1.00 83.81 97 THR A C 1
ATOM 728 O O . THR A 1 97 ? -19.105 0.889 24.996 1.00 83.81 97 THR A O 1
ATOM 731 N N . LYS A 1 98 ? -20.947 0.100 24.003 1.00 60.84 98 LYS A N 1
ATOM 732 C CA . LYS A 1 98 ? -21.892 0.648 25.006 1.00 60.84 98 LYS A CA 1
ATOM 733 C C . LYS A 1 98 ? -21.566 0.263 26.462 1.00 60.84 98 LYS A C 1
ATOM 735 O O . LYS A 1 98 ? -21.998 0.962 27.372 1.00 60.84 98 LYS A O 1
ATOM 740 N N . LYS A 1 99 ? -20.819 -0.828 26.688 1.00 56.91 99 LYS A N 1
ATOM 741 C CA . LYS A 1 99 ? -20.326 -1.234 28.017 1.00 56.91 99 LYS A CA 1
ATOM 742 C C . LYS A 1 99 ? -19.095 -0.434 28.467 1.00 56.91 99 LYS A C 1
ATOM 744 O O . LYS A 1 99 ? -19.009 -0.129 29.649 1.00 56.91 99 LYS A O 1
ATOM 749 N N . GLY A 1 100 ? -18.204 -0.043 27.552 1.00 54.06 100 GLY A N 1
ATOM 750 C CA . GLY A 1 100 ? -17.000 0.743 27.858 1.00 54.06 100 GLY A CA 1
ATOM 751 C C . GLY A 1 100 ? -17.295 2.192 28.265 1.00 54.06 100 GLY A C 1
ATOM 752 O O . GLY A 1 100 ? -16.634 2.739 29.146 1.00 54.06 100 GLY A O 1
ATOM 753 N N . ALA A 1 101 ? -18.358 2.789 27.715 1.00 49.53 101 ALA A N 1
ATOM 754 C CA . ALA A 1 101 ? -18.799 4.134 28.094 1.00 49.53 101 ALA A CA 1
ATOM 755 C C . ALA A 1 101 ? -19.326 4.222 29.544 1.00 49.53 101 ALA A C 1
ATOM 757 O O . ALA A 1 101 ? -19.234 5.277 30.166 1.00 49.53 101 ALA A O 1
ATOM 758 N N . ALA A 1 102 ? -19.848 3.121 30.104 1.00 45.12 102 ALA A N 1
ATOM 759 C CA . ALA A 1 102 ? -20.374 3.083 31.474 1.00 45.12 102 ALA A CA 1
ATOM 760 C C . ALA A 1 102 ? -19.271 3.089 32.554 1.00 45.12 102 ALA A C 1
ATOM 762 O O . ALA A 1 102 ? -19.535 3.452 33.697 1.00 45.12 102 ALA A O 1
ATOM 763 N N . THR A 1 103 ? -18.037 2.729 32.193 1.00 50.50 103 THR A N 1
ATOM 764 C CA . THR A 1 103 ? -16.851 2.753 33.069 1.00 50.50 103 THR A CA 1
ATOM 765 C C . THR A 1 103 ? -16.091 4.083 33.046 1.00 50.50 103 THR A C 1
ATOM 767 O O . THR A 1 103 ? -15.204 4.289 33.866 1.00 50.50 103 THR A O 1
ATOM 770 N N . GLY A 1 104 ? -16.461 5.023 32.168 1.00 47.25 104 GLY A N 1
ATOM 771 C CA . GLY A 1 104 ? -15.842 6.348 32.039 1.00 47.25 104 GLY A CA 1
ATOM 772 C C . GLY A 1 104 ? -16.265 7.368 33.104 1.00 47.25 104 GLY A C 1
ATOM 773 O O . GLY A 1 104 ? -16.338 8.560 32.809 1.00 47.25 104 GLY A O 1
ATOM 774 N N . SER A 1 105 ? -16.578 6.932 34.328 1.00 43.69 105 SER A N 1
ATOM 775 C CA . SER A 1 105 ? -16.682 7.868 35.448 1.00 43.69 105 SER A CA 1
ATOM 776 C C . SER A 1 105 ? -15.285 8.423 35.702 1.00 43.69 105 SER A C 1
ATOM 778 O O . SER A 1 105 ? -14.362 7.663 35.976 1.00 43.69 105 SER A O 1
ATOM 780 N N . ILE A 1 106 ? -15.139 9.742 35.574 1.00 49.97 106 ILE A N 1
ATOM 781 C CA . ILE A 1 106 ? -13.912 10.524 35.765 1.00 49.97 106 ILE A CA 1
ATOM 782 C C . ILE A 1 106 ? -13.492 10.437 37.241 1.00 49.97 106 ILE A C 1
ATOM 784 O O . ILE A 1 106 ? -13.639 11.370 38.023 1.00 49.97 106 ILE A O 1
ATOM 788 N N . THR A 1 107 ? -13.020 9.275 37.667 1.00 45.03 107 THR A N 1
ATOM 789 C CA . THR A 1 107 ? -12.214 9.123 38.869 1.00 45.03 107 THR A CA 1
ATOM 790 C C . THR A 1 107 ? -10.773 9.220 38.410 1.00 45.03 107 THR A C 1
ATOM 792 O O . THR A 1 107 ? -10.394 8.538 37.463 1.00 45.03 107 THR A O 1
ATOM 795 N N . THR A 1 108 ? -10.008 10.111 39.038 1.00 48.03 108 THR A N 1
ATOM 796 C CA . THR A 1 108 ? -8.578 10.374 38.825 1.00 48.03 108 THR A CA 1
ATOM 797 C C . THR A 1 108 ? -7.790 9.071 38.690 1.00 48.03 108 THR A C 1
ATOM 799 O O . THR A 1 108 ? -7.350 8.494 39.683 1.00 48.03 108 THR A O 1
ATOM 802 N N . SER A 1 109 ? -7.694 8.558 37.465 1.00 54.81 109 SER A N 1
ATOM 803 C CA . SER A 1 109 ? -7.052 7.276 37.208 1.00 54.81 109 SER A CA 1
ATOM 804 C C . SER A 1 109 ? -5.536 7.462 37.311 1.00 54.81 109 SER A C 1
ATOM 806 O O . SER A 1 109 ? -5.036 8.524 36.935 1.00 54.81 109 SER A O 1
ATOM 808 N N . PRO A 1 110 ? -4.781 6.444 37.750 1.00 59.22 110 PRO A N 1
ATOM 809 C CA . PRO A 1 110 ? -3.318 6.508 37.849 1.00 59.22 110 PRO A CA 1
ATOM 810 C C . PRO A 1 110 ? -2.617 6.849 36.518 1.00 59.22 110 PRO A C 1
ATOM 812 O O . PRO A 1 110 ? -1.440 7.203 36.510 1.00 59.22 110 PRO A O 1
ATOM 815 N N . TRP A 1 111 ? -3.335 6.784 35.394 1.00 57.06 111 TRP A N 1
ATOM 816 C CA . TRP A 1 111 ? -2.830 7.076 34.058 1.00 57.06 111 TRP A CA 1
ATOM 817 C C . TRP A 1 111 ? -2.650 8.569 33.751 1.00 57.06 111 TRP A C 1
ATOM 819 O O . TRP A 1 111 ? -1.807 8.904 32.920 1.00 57.06 111 TRP A O 1
ATOM 829 N N . THR A 1 112 ? -3.382 9.480 34.408 1.00 54.78 112 THR A N 1
ATOM 830 C CA . THR A 1 112 ? -3.228 10.929 34.150 1.00 54.78 112 THR A CA 1
ATOM 831 C C . THR A 1 112 ? -1.860 11.434 34.599 1.00 54.78 112 THR A C 1
ATOM 833 O O . THR A 1 112 ? -1.233 12.216 33.895 1.00 54.78 112 THR A O 1
ATOM 836 N N . THR A 1 113 ? -1.341 10.902 35.707 1.00 55.84 113 THR A N 1
ATOM 837 C CA . THR A 1 113 ? -0.027 11.272 36.250 1.00 55.84 113 THR A CA 1
ATOM 838 C C . THR A 1 113 ? 1.132 10.790 35.369 1.00 55.84 113 THR A C 1
ATOM 840 O O . THR A 1 113 ? 2.187 11.413 35.345 1.00 55.84 113 THR A O 1
ATOM 843 N N . ILE A 1 114 ? 0.945 9.693 34.622 1.00 56.03 114 ILE A N 1
ATOM 844 C CA . ILE A 1 114 ? 1.963 9.140 33.709 1.00 56.03 114 ILE A CA 1
ATOM 845 C C . ILE A 1 114 ? 2.060 9.980 32.426 1.00 56.03 114 ILE A C 1
ATOM 847 O O . ILE A 1 114 ? 3.148 10.153 31.884 1.00 56.03 114 ILE A O 1
ATOM 851 N N . LEU A 1 115 ? 0.940 10.534 31.951 1.00 52.28 115 LEU A N 1
ATOM 852 C CA . LEU A 1 115 ? 0.896 11.351 30.732 1.00 52.28 115 LEU A CA 1
ATOM 853 C C . LEU A 1 115 ? 1.465 12.768 30.920 1.00 52.28 115 LEU A C 1
ATOM 855 O O . LEU A 1 115 ? 1.873 13.386 29.941 1.00 52.28 115 LEU A O 1
ATOM 859 N N . GLU A 1 116 ? 1.509 13.274 32.154 1.00 52.97 116 GLU A N 1
ATOM 860 C CA . GLU A 1 116 ? 2.045 14.604 32.483 1.00 52.97 116 GLU A CA 1
ATOM 861 C C . GLU A 1 116 ? 3.560 14.599 32.786 1.00 52.97 116 GLU A C 1
ATOM 863 O O . GLU A 1 116 ? 4.164 15.666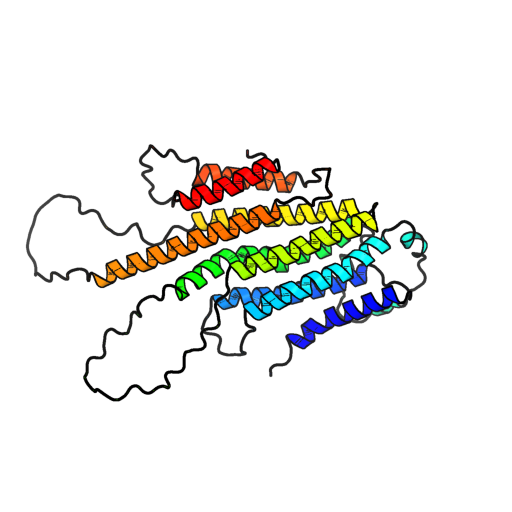 32.882 1.00 52.97 116 GLU A O 1
ATOM 868 N N . GLY A 1 117 ? 4.179 13.420 32.939 1.00 46.72 117 GLY A N 1
ATOM 869 C CA . GLY A 1 117 ? 5.476 13.269 33.610 1.00 46.72 117 GLY A CA 1
ATOM 870 C C . GLY A 1 117 ? 6.759 13.298 32.769 1.00 46.72 117 GLY A C 1
ATOM 871 O O . GLY A 1 117 ? 7.816 13.460 33.363 1.00 46.72 117 GLY A O 1
ATOM 872 N N . ASP A 1 118 ? 6.733 13.146 31.443 1.00 43.53 118 ASP A N 1
ATOM 873 C CA . ASP A 1 118 ? 7.973 13.041 30.644 1.00 43.53 118 ASP A CA 1
ATOM 874 C C . ASP A 1 118 ? 7.689 13.292 29.154 1.00 43.53 118 ASP A C 1
ATOM 876 O O . ASP A 1 118 ? 6.948 12.506 28.571 1.00 43.53 118 ASP A O 1
ATOM 880 N N . ASP A 1 119 ? 8.250 14.362 28.560 1.00 50.31 119 ASP A N 1
ATOM 881 C CA . ASP A 1 119 ? 8.497 14.684 27.124 1.00 50.31 119 ASP A CA 1
ATOM 882 C C . ASP A 1 119 ? 7.506 14.229 26.005 1.00 50.31 119 ASP A C 1
ATOM 884 O O . ASP A 1 119 ? 7.756 14.437 24.815 1.00 50.31 119 ASP A O 1
ATOM 888 N N . CYS A 1 120 ? 6.340 13.671 26.332 1.00 45.94 120 CYS A N 1
ATOM 889 C CA . CYS A 1 120 ? 5.316 13.151 25.416 1.00 45.94 120 CYS A CA 1
ATOM 890 C C . CYS A 1 120 ? 4.256 14.208 25.051 1.00 45.94 120 CYS A C 1
ATOM 892 O O . CYS A 1 120 ? 3.243 13.905 24.414 1.00 45.94 120 CYS A O 1
ATOM 894 N N . SER A 1 121 ? 4.515 15.465 25.416 1.00 43.25 121 SER A N 1
ATOM 895 C CA . SER A 1 121 ? 3.579 16.590 25.427 1.00 43.25 121 SER A CA 1
ATOM 896 C C . SER A 1 121 ? 2.963 17.043 24.086 1.00 43.25 121 SER A C 1
ATOM 898 O O . SER A 1 121 ? 1.978 17.778 24.153 1.00 43.25 121 SER A O 1
ATOM 900 N N . PRO A 1 122 ? 3.416 16.651 22.871 1.00 50.84 122 PRO A N 1
ATOM 901 C CA . PRO A 1 122 ? 2.664 16.977 21.653 1.00 50.84 122 PRO A CA 1
ATOM 902 C C . PRO A 1 122 ? 1.653 15.899 21.209 1.00 50.84 122 PRO A C 1
ATOM 904 O O . PRO A 1 122 ? 0.790 16.202 20.386 1.00 50.84 122 PRO A O 1
ATOM 907 N N . LEU A 1 123 ? 1.723 14.658 21.713 1.00 46.69 123 LEU A N 1
ATOM 908 C CA . LEU A 1 123 ? 0.858 13.557 21.240 1.00 46.69 123 LEU A CA 1
ATOM 909 C C . LEU A 1 123 ? -0.493 13.493 21.965 1.00 46.69 123 LEU A C 1
ATOM 911 O O . LEU A 1 123 ? -1.488 13.046 21.401 1.00 46.69 123 LEU A O 1
ATOM 915 N N . SER A 1 124 ? -0.552 13.973 23.205 1.00 47.22 124 SER A N 1
ATOM 916 C CA . SER A 1 124 ? -1.770 13.974 24.018 1.00 47.22 124 SER A CA 1
ATOM 917 C C . SER A 1 124 ? -2.803 15.007 23.555 1.00 47.22 124 SER A C 1
ATOM 919 O O . SER A 1 124 ? -3.990 14.776 23.748 1.00 47.22 124 SER A O 1
ATOM 921 N N . SER A 1 125 ? -2.403 16.094 22.880 1.00 50.78 125 SER A N 1
ATOM 922 C CA . SER A 1 125 ? -3.333 17.128 22.388 1.00 50.78 125 SER A CA 1
ATOM 923 C C . SER A 1 125 ? -4.038 16.771 21.074 1.00 50.78 125 SER A C 1
ATOM 925 O O . SER A 1 125 ? -5.115 17.293 20.794 1.00 50.78 125 SER A O 1
ATOM 927 N N . THR A 1 126 ? -3.474 15.856 20.279 1.00 50.84 126 THR A N 1
ATOM 928 C CA . THR A 1 126 ? -4.034 15.435 18.981 1.00 50.84 126 THR A CA 1
ATOM 929 C C . THR A 1 126 ? -5.059 14.303 19.098 1.00 50.84 126 THR A C 1
ATOM 931 O O . THR A 1 126 ? -5.826 14.079 18.167 1.00 50.84 126 THR A O 1
ATOM 934 N N . VAL A 1 127 ? -5.115 13.616 20.245 1.00 54.06 127 VAL A N 1
ATOM 935 C CA . VAL A 1 127 ? -5.913 12.392 20.453 1.00 54.06 127 VAL A CA 1
ATOM 936 C C . VAL A 1 127 ? -7.096 12.623 21.420 1.00 54.06 127 VAL A C 1
ATOM 938 O O . VAL A 1 127 ? -7.768 11.685 21.831 1.00 54.06 127 VAL A O 1
ATOM 941 N N . ILE A 1 128 ? -7.434 13.877 21.751 1.00 53.75 128 ILE A N 1
ATOM 942 C CA . ILE A 1 128 ? -8.556 14.237 22.659 1.00 53.75 128 ILE A CA 1
ATOM 943 C C . ILE A 1 128 ? -9.935 14.160 21.953 1.00 53.75 128 ILE A C 1
ATOM 945 O O . ILE A 1 128 ? -10.912 14.779 22.366 1.00 53.75 128 ILE A O 1
ATOM 949 N N . GLY A 1 129 ? -10.047 13.413 20.855 1.00 56.75 129 GLY A N 1
ATOM 950 C CA . GLY A 1 129 ? -11.336 13.110 20.239 1.00 56.75 129 GLY A CA 1
ATOM 951 C C . GLY A 1 129 ? -11.906 11.820 20.816 1.00 56.75 129 GLY A C 1
ATOM 952 O O . GLY A 1 129 ? -11.329 10.762 20.593 1.00 56.75 129 GLY A O 1
ATOM 953 N N . ASN A 1 130 ? -13.067 11.870 21.478 1.00 71.44 130 ASN A N 1
ATOM 954 C CA . ASN A 1 130 ? -13.851 10.675 21.846 1.00 71.44 130 ASN A CA 1
ATOM 955 C C . ASN A 1 130 ? -14.524 10.026 20.615 1.00 71.44 130 ASN A C 1
ATOM 957 O O . ASN A 1 130 ? -15.659 9.560 20.694 1.00 71.44 130 ASN A O 1
ATOM 961 N N . ASP A 1 131 ? -13.861 10.045 19.460 1.00 87.50 131 ASP A N 1
ATOM 962 C CA . ASP A 1 131 ? -14.375 9.521 18.203 1.00 87.50 131 ASP A CA 1
ATOM 963 C C . ASP A 1 131 ? -13.489 8.365 17.723 1.00 87.50 131 ASP A C 1
ATOM 965 O O . ASP A 1 131 ? -12.295 8.530 17.451 1.00 87.50 131 ASP A O 1
ATOM 969 N N . LEU A 1 132 ? -14.101 7.184 17.605 1.00 90.31 132 LEU A N 1
ATOM 970 C CA . LEU A 1 132 ? -13.469 5.970 17.095 1.00 90.31 132 LEU A CA 1
ATOM 971 C C . LEU A 1 132 ? -12.838 6.204 15.716 1.00 90.31 132 LEU A C 1
ATOM 973 O O . LEU A 1 132 ? -11.732 5.732 15.454 1.00 90.31 132 LEU A O 1
ATOM 977 N N . SER A 1 133 ? -13.520 6.963 14.860 1.00 90.62 133 SER A N 1
ATOM 978 C CA . SER A 1 133 ? -13.063 7.306 13.514 1.00 90.62 133 SER A CA 1
ATOM 979 C C . SER A 1 133 ? -11.714 8.035 13.542 1.00 90.62 133 SER A C 1
ATOM 981 O O . SER A 1 133 ? -10.794 7.674 12.804 1.00 90.62 133 SER A O 1
ATOM 983 N N . VAL A 1 134 ? -11.551 9.007 14.449 1.00 89.44 134 VAL A N 1
ATOM 984 C CA . VAL A 1 134 ? -10.305 9.776 14.612 1.00 89.44 134 VAL A CA 1
ATOM 985 C C . VAL A 1 134 ? -9.172 8.879 15.112 1.00 89.44 134 VAL A C 1
ATOM 987 O O . VAL A 1 134 ? -8.064 8.939 14.578 1.00 89.44 134 VAL A O 1
ATOM 990 N N . MET A 1 135 ? -9.453 8.006 16.082 1.00 90.75 135 MET A N 1
ATOM 991 C CA . MET A 1 135 ? -8.475 7.068 16.654 1.00 90.75 135 MET A CA 1
ATOM 992 C C . MET A 1 135 ? -7.973 6.058 15.616 1.00 90.75 135 MET A C 1
ATOM 994 O O . MET A 1 135 ? -6.765 5.864 15.460 1.00 90.75 135 MET A O 1
ATOM 998 N N . LEU A 1 136 ? -8.895 5.447 14.865 1.00 93.94 136 LEU A N 1
ATOM 999 C CA . LEU A 1 136 ? -8.562 4.509 13.795 1.00 93.94 136 LEU A CA 1
ATOM 1000 C C . LEU A 1 136 ? -7.770 5.201 12.686 1.00 93.94 136 LEU A C 1
ATOM 1002 O O . LEU A 1 136 ? -6.763 4.664 12.228 1.00 93.94 136 LEU A O 1
ATOM 1006 N N . ASN A 1 137 ? -8.173 6.411 12.291 1.00 93.31 137 ASN A N 1
ATOM 1007 C CA . ASN A 1 137 ? -7.455 7.182 11.282 1.00 93.31 137 ASN A CA 1
ATOM 1008 C C . ASN A 1 137 ? -6.041 7.567 11.739 1.00 93.31 137 ASN A C 1
ATOM 1010 O O . ASN A 1 137 ? -5.124 7.572 10.923 1.00 93.31 137 ASN A O 1
ATOM 1014 N N . ALA A 1 138 ? -5.832 7.842 13.029 1.00 91.38 138 ALA A N 1
ATOM 1015 C CA . ALA A 1 138 ? -4.504 8.131 13.558 1.00 91.38 138 ALA A CA 1
ATOM 1016 C C . ALA A 1 138 ? -3.572 6.913 13.436 1.00 91.38 138 ALA A C 1
ATOM 1018 O O . ALA A 1 138 ? -2.468 7.040 12.914 1.00 91.38 138 ALA A O 1
ATOM 1019 N N . VAL A 1 139 ? -4.017 5.718 13.836 1.00 94.88 139 VAL A N 1
ATOM 1020 C CA . VAL A 1 139 ? -3.194 4.495 13.745 1.00 94.88 139 VAL A CA 1
ATOM 1021 C C . VAL A 1 139 ? -2.985 4.067 12.288 1.00 94.88 139 VAL A C 1
ATOM 1023 O O . VAL A 1 139 ? -1.849 3.876 11.847 1.00 94.88 139 VAL A O 1
ATOM 1026 N N . LEU A 1 140 ? -4.068 3.952 11.515 1.00 96.12 140 LEU A N 1
ATOM 1027 C CA . LEU A 1 140 ? -4.014 3.502 10.122 1.00 96.12 140 LEU A CA 1
ATOM 1028 C C . LEU A 1 140 ? -3.332 4.532 9.212 1.00 96.12 140 LEU A C 1
ATOM 1030 O O . LEU A 1 140 ? -2.615 4.155 8.289 1.00 96.12 140 LEU A O 1
ATOM 1034 N N . GLY A 1 141 ? -3.478 5.827 9.493 1.00 94.69 141 GLY A N 1
ATOM 1035 C CA . GLY A 1 141 ? -2.771 6.888 8.778 1.00 94.69 141 GLY A CA 1
ATOM 1036 C C . GLY A 1 141 ? -1.255 6.763 8.920 1.00 94.69 141 GLY A C 1
ATOM 1037 O O . GLY A 1 141 ? -0.542 6.816 7.919 1.00 94.69 141 GLY A O 1
ATOM 1038 N N . GLN A 1 142 ? -0.761 6.492 10.132 1.00 95.38 142 GLN A N 1
ATOM 1039 C CA . GLN A 1 142 ? 0.672 6.280 10.371 1.00 95.38 142 GLN A CA 1
ATOM 1040 C C . GLN A 1 142 ? 1.190 5.018 9.677 1.00 95.38 142 GLN A C 1
ATOM 1042 O O . GLN A 1 142 ? 2.278 5.037 9.098 1.00 95.38 142 GLN A O 1
ATOM 1047 N N . LEU A 1 143 ? 0.399 3.941 9.676 1.00 97.12 143 LEU A N 1
ATOM 1048 C CA . LEU A 1 143 ? 0.707 2.725 8.923 1.00 97.12 143 LEU A CA 1
ATOM 1049 C C . LEU A 1 143 ? 0.875 3.016 7.421 1.00 97.12 143 LEU A C 1
ATOM 1051 O O . LEU A 1 143 ? 1.838 2.562 6.798 1.00 97.12 143 LEU A O 1
ATOM 1055 N N . VAL A 1 144 ? -0.034 3.798 6.837 1.00 96.62 144 VAL A N 1
ATOM 1056 C CA . VAL A 1 144 ? 0.030 4.179 5.418 1.00 96.62 144 VAL A CA 1
ATOM 1057 C C . VAL A 1 144 ? 1.264 5.014 5.125 1.00 96.62 144 VAL A C 1
ATOM 1059 O O . VAL A 1 144 ? 2.046 4.670 4.239 1.00 96.62 144 VAL A O 1
ATOM 1062 N N . GLU A 1 145 ? 1.443 6.103 5.865 1.00 95.88 145 GLU A N 1
ATOM 1063 C CA . GLU A 1 145 ? 2.425 7.140 5.544 1.00 95.88 145 GLU A CA 1
ATOM 1064 C C . GLU A 1 145 ? 3.864 6.691 5.773 1.00 95.88 145 GLU A C 1
ATOM 1066 O O . GLU A 1 145 ? 4.754 6.995 4.971 1.00 95.88 145 GLU A O 1
ATOM 1071 N N . HIS A 1 146 ? 4.102 5.937 6.844 1.00 95.19 146 HIS A N 1
ATOM 1072 C CA . HIS A 1 146 ? 5.452 5.554 7.234 1.00 95.19 146 HIS A CA 1
ATOM 1073 C C . HIS A 1 146 ? 5.879 4.182 6.717 1.00 95.19 146 HIS A C 1
ATOM 1075 O O . HIS A 1 146 ? 7.081 3.920 6.664 1.00 95.19 146 HIS A O 1
ATOM 1081 N N . ILE A 1 147 ? 4.935 3.319 6.326 1.00 96.62 147 ILE A N 1
ATOM 1082 C CA . ILE A 1 147 ? 5.234 1.930 5.960 1.00 96.62 147 ILE A CA 1
ATOM 1083 C C . ILE A 1 147 ? 4.730 1.616 4.554 1.00 96.62 147 ILE A C 1
ATOM 1085 O O . ILE A 1 147 ? 5.538 1.457 3.640 1.00 96.62 147 ILE A O 1
ATOM 1089 N N . LEU A 1 148 ? 3.414 1.555 4.351 1.00 97.88 148 LEU A N 1
ATOM 1090 C CA . LEU A 1 148 ? 2.844 0.987 3.123 1.00 97.88 148 LEU A CA 1
ATOM 1091 C C . LEU A 1 148 ? 3.172 1.823 1.875 1.00 97.88 148 LEU A C 1
ATOM 1093 O O . LEU A 1 148 ? 3.592 1.263 0.861 1.00 97.88 148 LEU A O 1
ATOM 1097 N N . LEU A 1 149 ? 3.093 3.156 1.957 1.00 96.88 149 LEU A N 1
ATOM 1098 C CA . LEU A 1 149 ? 3.491 4.031 0.847 1.00 96.88 149 LEU A CA 1
ATOM 1099 C C . LEU A 1 149 ? 4.983 3.923 0.529 1.00 96.88 149 LEU A C 1
ATOM 1101 O O . LEU A 1 149 ? 5.362 3.943 -0.641 1.00 96.88 149 LEU A O 1
ATOM 1105 N N . ARG A 1 150 ? 5.833 3.762 1.550 1.00 95.94 150 ARG A N 1
ATOM 1106 C CA . ARG A 1 150 ? 7.282 3.602 1.358 1.00 95.94 150 ARG A CA 1
ATOM 1107 C C . ARG A 1 150 ? 7.617 2.308 0.636 1.00 95.94 150 ARG A C 1
ATOM 1109 O O . ARG A 1 150 ? 8.515 2.304 -0.200 1.00 95.94 150 ARG A O 1
ATOM 1116 N N . ILE A 1 151 ? 6.871 1.240 0.911 1.00 96.69 151 ILE A N 1
ATOM 1117 C CA . ILE A 1 151 ? 7.028 -0.030 0.202 1.00 96.69 151 ILE A CA 1
ATOM 1118 C C . ILE A 1 151 ? 6.660 0.136 -1.278 1.00 96.69 151 ILE A C 1
ATOM 1120 O O . ILE A 1 151 ? 7.456 -0.254 -2.127 1.00 96.69 151 ILE A O 1
ATOM 1124 N N . ILE A 1 152 ? 5.517 0.764 -1.592 1.00 97.00 152 ILE A N 1
ATOM 1125 C CA . ILE A 1 152 ? 5.082 0.998 -2.983 1.00 97.00 152 ILE A CA 1
ATOM 1126 C C . ILE A 1 152 ? 6.110 1.841 -3.751 1.00 97.00 152 ILE A C 1
ATOM 1128 O O . ILE A 1 152 ? 6.549 1.441 -4.828 1.00 97.00 152 ILE A O 1
ATOM 1132 N N . GLN A 1 153 ? 6.556 2.956 -3.166 1.00 95.25 153 GLN A N 1
ATOM 1133 C CA . GLN A 1 153 ? 7.560 3.850 -3.763 1.00 95.25 153 GLN A CA 1
ATOM 1134 C C . GLN A 1 153 ? 8.904 3.146 -4.018 1.00 95.25 153 GLN A C 1
ATOM 1136 O O . GLN A 1 153 ? 9.619 3.471 -4.965 1.00 95.25 153 GLN A O 1
ATOM 1141 N N . ALA A 1 154 ? 9.263 2.160 -3.191 1.00 94.88 154 ALA A N 1
ATOM 1142 C CA . ALA A 1 154 ? 10.513 1.423 -3.337 1.00 94.88 154 ALA A CA 1
ATOM 1143 C C . ALA A 1 154 ? 10.478 0.331 -4.418 1.00 94.88 154 ALA A C 1
ATOM 1145 O O . ALA A 1 154 ? 11.540 -0.159 -4.796 1.00 94.88 154 ALA A O 1
ATOM 1146 N N . ILE A 1 155 ? 9.310 -0.060 -4.945 1.00 95.50 155 ILE A N 1
ATOM 1147 C CA . ILE A 1 155 ? 9.214 -1.129 -5.957 1.00 95.50 155 ILE A CA 1
ATOM 1148 C C . ILE A 1 155 ? 10.027 -0.774 -7.205 1.00 95.50 155 ILE A C 1
ATOM 1150 O O . ILE A 1 155 ? 10.808 -1.595 -7.690 1.00 95.50 155 ILE A O 1
ATOM 1154 N N . ASN A 1 156 ? 9.889 0.452 -7.712 1.00 92.06 156 ASN A N 1
ATOM 1155 C CA . ASN A 1 156 ? 10.595 0.892 -8.914 1.00 92.06 156 ASN A CA 1
ATOM 1156 C C . ASN A 1 156 ? 12.123 0.872 -8.711 1.00 92.06 156 ASN A C 1
ATOM 1158 O O . ASN A 1 156 ? 12.857 0.245 -9.481 1.00 92.06 156 ASN A O 1
ATOM 1162 N N . SER A 1 157 ? 12.612 1.494 -7.635 1.00 90.94 157 SER A N 1
ATOM 1163 C CA . SER A 1 157 ? 14.046 1.534 -7.328 1.00 90.94 157 SER A CA 1
ATOM 1164 C C . SER A 1 157 ? 14.623 0.140 -7.060 1.00 90.94 157 SER A C 1
ATOM 1166 O O . SER A 1 157 ? 15.679 -0.189 -7.606 1.00 90.94 157 SER A O 1
ATOM 1168 N N . ALA A 1 158 ? 13.910 -0.707 -6.311 1.00 91.00 158 ALA A N 1
ATOM 1169 C CA . ALA A 1 158 ? 14.301 -2.092 -6.054 1.00 91.00 158 ALA A CA 1
ATOM 1170 C C . ALA A 1 158 ? 14.412 -2.893 -7.354 1.00 91.00 158 ALA A C 1
ATOM 1172 O O . ALA A 1 158 ? 15.401 -3.589 -7.567 1.00 91.00 158 ALA A O 1
ATOM 1173 N N . THR A 1 159 ? 13.449 -2.745 -8.263 1.00 91.00 159 THR A N 1
ATOM 1174 C CA . THR A 1 159 ? 13.446 -3.481 -9.531 1.00 91.00 159 THR A CA 1
ATOM 1175 C C . THR A 1 159 ? 14.596 -3.053 -10.445 1.00 91.00 159 THR A C 1
ATOM 1177 O O . THR A 1 159 ? 15.272 -3.895 -11.047 1.00 91.00 159 THR A O 1
ATOM 1180 N N . ARG A 1 160 ? 14.883 -1.746 -10.512 1.00 88.69 160 ARG A N 1
ATOM 1181 C CA . ARG A 1 160 ? 16.030 -1.207 -11.261 1.00 88.69 160 ARG A CA 1
ATOM 1182 C C . ARG A 1 160 ? 17.357 -1.736 -10.726 1.00 88.69 160 ARG A C 1
ATOM 1184 O O . ARG A 1 160 ? 18.202 -2.150 -11.520 1.00 88.69 160 ARG A O 1
ATOM 1191 N N . LEU A 1 161 ? 17.524 -1.746 -9.405 1.00 87.06 161 LEU A N 1
ATOM 1192 C CA . LEU A 1 161 ? 18.729 -2.254 -8.751 1.00 87.06 161 LEU A CA 1
ATOM 1193 C C . LEU A 1 161 ? 18.878 -3.771 -8.917 1.00 87.06 161 LEU A C 1
ATOM 1195 O O . LEU A 1 161 ? 19.949 -4.268 -9.251 1.00 87.06 161 LEU A O 1
ATOM 1199 N N . TYR A 1 162 ? 17.796 -4.519 -8.721 1.00 87.38 162 TYR A N 1
ATOM 1200 C CA . TYR A 1 162 ? 17.791 -5.969 -8.884 1.00 87.38 162 TYR A CA 1
ATOM 1201 C C . TYR A 1 162 ? 18.203 -6.364 -10.309 1.00 87.38 162 TYR A C 1
ATOM 1203 O O . TYR A 1 162 ? 19.073 -7.214 -10.511 1.00 87.38 162 TYR A O 1
ATOM 1211 N N . THR A 1 163 ? 17.662 -5.666 -11.310 1.00 86.31 163 THR A N 1
ATOM 1212 C CA . THR A 1 163 ? 17.989 -5.916 -12.718 1.00 86.31 163 THR A CA 1
ATOM 1213 C C . THR A 1 163 ? 19.430 -5.539 -13.065 1.00 86.31 163 THR A C 1
ATOM 1215 O O . THR A 1 163 ? 20.074 -6.253 -13.836 1.00 86.31 163 THR A O 1
ATOM 1218 N N . SER A 1 164 ? 19.968 -4.446 -12.507 1.00 83.44 164 SER A N 1
ATOM 1219 C CA . SER A 1 164 ? 21.361 -4.046 -12.761 1.00 83.44 164 SER A CA 1
ATOM 1220 C C . SER A 1 164 ? 22.370 -5.043 -12.184 1.00 83.44 164 SER A C 1
ATOM 1222 O O . SER A 1 164 ? 23.433 -5.242 -12.771 1.00 83.44 164 SER A O 1
ATOM 1224 N N . ILE A 1 165 ? 22.016 -5.716 -11.086 1.00 83.56 165 ILE A N 1
ATOM 1225 C CA . ILE A 1 165 ? 22.833 -6.766 -10.466 1.00 83.56 165 ILE A CA 1
ATOM 1226 C C . ILE A 1 165 ? 22.768 -8.071 -11.264 1.00 83.56 165 ILE A C 1
ATOM 1228 O O . ILE A 1 165 ? 23.801 -8.705 -11.476 1.00 83.56 165 ILE A O 1
ATOM 1232 N N . LEU A 1 166 ? 21.582 -8.468 -11.741 1.00 81.88 166 LEU A N 1
ATOM 1233 C CA . LEU A 1 166 ? 21.422 -9.677 -12.562 1.00 81.88 166 LEU A CA 1
ATOM 1234 C C . LEU A 1 166 ? 22.061 -9.557 -13.949 1.00 81.88 166 LEU A C 1
ATOM 1236 O O . LEU A 1 166 ? 22.466 -10.562 -14.537 1.00 81.88 166 LEU A O 1
ATOM 1240 N N . LEU A 1 167 ? 22.153 -8.339 -14.481 1.00 82.56 167 LEU A N 1
ATOM 1241 C CA . LEU A 1 167 ? 22.765 -8.045 -15.773 1.00 82.56 167 LEU A CA 1
ATOM 1242 C C . LEU A 1 167 ? 24.033 -7.202 -15.569 1.00 82.56 167 LEU A C 1
ATOM 1244 O O . LEU A 1 167 ? 24.052 -6.034 -15.972 1.00 82.56 167 LEU A O 1
ATOM 1248 N N . PRO A 1 168 ? 25.100 -7.772 -14.964 1.00 73.19 168 PRO A N 1
ATOM 1249 C CA . PRO A 1 168 ? 26.296 -7.020 -14.627 1.00 73.19 168 PRO A CA 1
ATOM 1250 C C . PRO A 1 168 ? 26.905 -6.420 -15.891 1.00 73.19 168 PRO A C 1
ATOM 1252 O O . PRO A 1 168 ? 27.205 -7.103 -16.879 1.00 73.19 168 PRO A O 1
ATOM 1255 N N . LEU A 1 169 ? 27.065 -5.102 -15.863 1.00 66.06 169 LEU A N 1
ATOM 1256 C CA . LEU A 1 169 ? 27.669 -4.364 -16.955 1.00 66.06 169 LEU A CA 1
ATOM 1257 C C . LEU A 1 169 ? 29.157 -4.715 -17.035 1.00 66.06 169 LEU A C 1
ATOM 1259 O O . LEU A 1 169 ? 29.826 -4.746 -16.005 1.00 66.06 169 LEU A O 1
ATOM 1263 N N . PRO A 1 170 ? 29.708 -4.971 -18.236 1.00 64.19 170 PRO A N 1
ATOM 1264 C CA . PRO A 1 170 ? 31.139 -5.188 -18.370 1.00 64.19 170 PRO A CA 1
ATOM 1265 C C . PRO A 1 170 ? 31.885 -3.941 -17.869 1.00 64.19 170 PRO A C 1
ATOM 1267 O O . PRO A 1 170 ? 31.646 -2.827 -18.363 1.00 64.19 170 PRO A O 1
ATOM 1270 N N . ASP A 1 171 ? 32.747 -4.143 -16.865 1.00 64.38 171 ASP A N 1
ATOM 1271 C CA . ASP A 1 171 ? 33.580 -3.108 -16.241 1.00 64.38 171 ASP A CA 1
ATOM 1272 C C . ASP A 1 171 ? 34.222 -2.223 -17.315 1.00 64.38 171 ASP A C 1
ATOM 1274 O O . ASP A 1 171 ? 34.882 -2.727 -18.229 1.00 64.38 171 ASP A O 1
ATOM 1278 N N . LYS A 1 172 ? 34.041 -0.899 -17.200 1.00 58.94 172 LYS A N 1
ATOM 1279 C CA . LYS A 1 172 ? 34.654 0.087 -18.112 1.00 58.94 172 LYS A CA 1
ATOM 1280 C C . LYS A 1 172 ? 36.191 0.042 -18.070 1.00 58.94 172 LYS A C 1
ATOM 1282 O O . LYS A 1 172 ? 36.815 0.399 -19.063 1.00 58.94 172 LYS A O 1
ATOM 1287 N N . ASP A 1 173 ? 36.779 -0.482 -16.991 1.00 56.50 173 ASP A N 1
ATOM 1288 C CA . ASP A 1 173 ? 38.195 -0.260 -16.668 1.00 56.50 173 ASP A CA 1
ATOM 1289 C C . ASP A 1 173 ? 3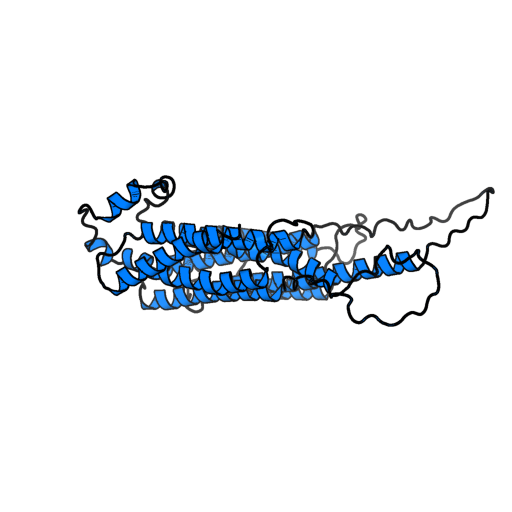9.108 -1.491 -16.783 1.00 56.50 173 ASP A C 1
ATOM 1291 O O . ASP A 1 173 ? 40.314 -1.389 -16.572 1.00 56.50 173 ASP A O 1
ATOM 1295 N N . LYS A 1 174 ? 38.611 -2.659 -17.215 1.00 55.16 174 LYS A N 1
ATOM 1296 C CA . LYS A 1 174 ? 39.480 -3.835 -17.476 1.00 55.16 174 LYS A CA 1
ATOM 1297 C C . LYS A 1 174 ? 40.199 -3.787 -18.831 1.00 55.16 174 LYS A C 1
ATOM 1299 O O . LYS A 1 174 ? 40.621 -4.810 -19.366 1.00 55.16 174 LYS A O 1
ATOM 1304 N N . GLY A 1 175 ? 40.338 -2.590 -19.389 1.00 53.44 175 GLY A N 1
ATOM 1305 C CA . GLY A 1 175 ? 40.881 -2.332 -20.713 1.00 53.44 175 GLY A CA 1
ATOM 1306 C C . GLY A 1 175 ? 42.229 -1.623 -20.723 1.00 53.44 175 GLY A C 1
ATOM 1307 O O . GLY A 1 175 ? 42.437 -0.868 -21.658 1.00 53.44 175 GLY A O 1
ATOM 1308 N N . GLN A 1 176 ? 43.123 -1.800 -19.737 1.00 47.03 176 GLN A N 1
ATOM 1309 C CA . GLN A 1 176 ? 44.541 -1.414 -19.893 1.00 47.03 176 GLN A CA 1
ATOM 1310 C C . GLN A 1 176 ? 45.470 -1.950 -18.784 1.00 47.03 176 GLN A C 1
ATOM 1312 O O . GLN A 1 176 ? 46.045 -1.194 -18.016 1.00 47.03 176 GLN A O 1
ATOM 1317 N N . THR A 1 177 ? 45.712 -3.261 -18.750 1.00 42.97 177 THR A N 1
ATOM 1318 C CA . THR A 1 177 ? 47.021 -3.796 -18.322 1.00 42.97 177 THR A CA 1
ATOM 1319 C C . THR A 1 177 ? 47.361 -5.036 -19.150 1.00 42.97 177 THR A C 1
ATOM 1321 O O . THR A 1 177 ? 47.041 -6.175 -18.819 1.00 42.97 177 THR A O 1
ATOM 1324 N N . HIS A 1 178 ? 48.029 -4.819 -20.283 1.00 47.56 178 HIS A N 1
ATOM 1325 C CA . HIS A 1 178 ? 48.824 -5.870 -20.910 1.00 47.56 178 HIS A CA 1
ATOM 1326 C C . HIS A 1 178 ? 50.015 -6.181 -19.991 1.00 47.56 178 HIS A C 1
ATOM 1328 O O . HIS A 1 178 ? 50.827 -5.295 -19.766 1.00 47.56 178 HIS A O 1
ATOM 1334 N N . HIS A 1 179 ? 50.151 -7.412 -19.490 1.00 39.94 179 HIS A N 1
ATOM 1335 C CA . HIS A 1 179 ? 51.325 -8.260 -19.746 1.00 39.94 179 HIS A CA 1
ATOM 1336 C C . HIS A 1 179 ? 51.258 -9.609 -19.015 1.00 39.94 179 HIS A C 1
ATOM 1338 O O . HIS A 1 179 ? 50.804 -9.742 -17.886 1.00 39.94 179 HIS A O 1
ATOM 1344 N N . LYS A 1 180 ? 51.745 -10.620 -19.737 1.00 50.97 180 LYS A N 1
ATOM 1345 C CA . LYS A 1 180 ? 51.964 -12.015 -19.356 1.00 50.97 180 LYS A CA 1
ATOM 1346 C C . LYS A 1 180 ? 52.644 -12.178 -17.987 1.00 50.97 180 LYS A C 1
ATOM 1348 O O . LYS A 1 180 ? 53.826 -11.883 -17.864 1.00 50.97 180 LYS A O 1
ATOM 1353 N N . SER A 1 181 ? 51.977 -12.863 -17.067 1.00 43.25 181 SER A N 1
ATOM 1354 C CA . SER A 1 181 ? 52.614 -13.856 -16.191 1.00 43.25 181 SER A CA 1
ATOM 1355 C C . SER A 1 181 ? 51.555 -14.811 -15.651 1.00 43.25 181 SER A C 1
ATOM 1357 O O . SER A 1 181 ? 50.827 -14.551 -14.699 1.00 43.25 181 SER A O 1
ATOM 1359 N N . ARG A 1 182 ? 51.479 -15.954 -16.336 1.00 55.06 182 ARG A N 1
ATOM 1360 C CA . ARG A 1 182 ? 50.889 -17.206 -15.874 1.00 55.06 182 ARG A CA 1
ATOM 1361 C C . ARG A 1 182 ? 51.435 -17.519 -14.478 1.00 55.06 182 ARG A C 1
ATOM 1363 O O . ARG A 1 182 ? 52.534 -18.046 -14.356 1.00 55.06 182 ARG A O 1
ATOM 1370 N N . THR A 1 183 ? 50.646 -17.212 -13.458 1.00 45.84 183 THR A N 1
ATOM 1371 C CA . THR A 1 183 ? 50.854 -17.661 -12.080 1.00 45.84 183 THR A CA 1
ATOM 1372 C C . THR A 1 183 ? 49.489 -18.046 -11.517 1.00 45.84 183 THR A C 1
ATOM 1374 O O . THR A 1 183 ? 48.474 -17.468 -11.891 1.00 45.84 183 THR A O 1
ATOM 1377 N N . GLN A 1 184 ? 49.488 -19.121 -10.739 1.00 45.28 184 GLN A N 1
ATOM 1378 C CA . GLN A 1 184 ? 48.369 -19.973 -10.332 1.00 45.28 184 GLN A CA 1
ATOM 1379 C C . GLN A 1 184 ? 47.064 -19.264 -9.906 1.00 45.28 184 GLN A C 1
ATOM 1381 O O . GLN A 1 184 ? 47.107 -18.157 -9.366 1.00 45.28 184 GLN A O 1
ATOM 1386 N N . PRO A 1 185 ? 45.901 -19.935 -10.060 1.00 42.62 185 PRO A N 1
ATOM 1387 C CA . PRO A 1 185 ? 44.636 -19.450 -9.525 1.00 42.62 185 PRO A CA 1
ATOM 1388 C C . PRO A 1 185 ? 44.712 -19.464 -7.995 1.00 42.62 185 PRO A C 1
ATOM 1390 O O . PRO A 1 185 ? 44.601 -20.507 -7.355 1.00 42.62 185 PRO A O 1
ATOM 1393 N N . SER A 1 186 ? 44.939 -18.293 -7.408 1.00 38.97 186 SER A N 1
ATOM 1394 C CA . SER A 1 186 ? 44.835 -18.096 -5.966 1.00 38.97 186 SER A CA 1
ATOM 1395 C C . SER A 1 186 ? 43.349 -18.090 -5.614 1.00 38.97 186 SER A C 1
ATOM 1397 O O . SER A 1 186 ? 42.616 -17.169 -5.968 1.00 38.97 186 SER A O 1
ATOM 1399 N N . SER A 1 187 ? 42.902 -19.154 -4.960 1.00 44.72 187 SER A N 1
ATOM 1400 C CA . SER A 1 187 ? 41.532 -19.445 -4.523 1.00 44.72 187 SER A CA 1
ATOM 1401 C C . SER A 1 187 ? 41.044 -18.557 -3.367 1.00 44.72 187 SER A C 1
ATOM 1403 O O . SER A 1 187 ? 40.410 -19.037 -2.432 1.00 44.72 187 SER A O 1
ATOM 1405 N N . SER A 1 188 ? 41.358 -17.266 -3.385 1.00 41.44 188 SER A N 1
ATOM 1406 C CA . SER A 1 188 ? 41.064 -16.344 -2.282 1.00 41.44 188 SER A CA 1
ATOM 1407 C C . SER A 1 188 ? 40.736 -14.937 -2.768 1.00 41.44 188 SER A C 1
ATOM 1409 O O . SER A 1 188 ? 41.012 -13.951 -2.088 1.00 41.44 188 SER A O 1
ATOM 1411 N N . GLN A 1 189 ? 40.107 -14.824 -3.940 1.00 43.22 189 GLN A N 1
ATOM 1412 C CA . GLN A 1 189 ? 39.384 -13.606 -4.274 1.00 43.22 189 GLN A CA 1
ATOM 1413 C C . GLN A 1 189 ? 38.062 -13.658 -3.512 1.00 43.22 189 GLN A C 1
ATOM 1415 O O . GLN A 1 189 ? 37.075 -14.238 -3.961 1.00 43.22 189 GLN A O 1
ATOM 1420 N N . SER A 1 190 ? 38.124 -13.132 -2.292 1.00 44.09 190 SER A N 1
ATOM 1421 C CA . SER A 1 190 ? 37.002 -12.728 -1.462 1.00 44.09 190 SER A CA 1
ATOM 1422 C C . SER A 1 190 ? 35.886 -12.210 -2.357 1.00 44.09 190 SER A C 1
ATOM 1424 O O . SER A 1 190 ? 35.967 -11.111 -2.906 1.00 44.09 190 SER A O 1
ATOM 1426 N N . GLN A 1 191 ? 34.859 -13.045 -2.530 1.00 47.00 191 GLN A N 1
ATOM 1427 C CA . GLN A 1 191 ? 33.562 -12.614 -3.013 1.00 47.00 191 GLN A CA 1
ATOM 1428 C C . GLN A 1 191 ? 33.176 -11.452 -2.110 1.00 47.00 191 GLN A C 1
ATOM 1430 O O . GLN A 1 191 ? 32.858 -11.644 -0.936 1.00 47.00 191 GLN A O 1
ATOM 1435 N N . SER A 1 192 ? 33.333 -10.240 -2.643 1.00 43.44 192 SER A N 1
ATOM 1436 C CA . SER A 1 192 ? 32.733 -9.037 -2.103 1.00 43.44 192 SER A CA 1
ATOM 1437 C C . SER A 1 192 ? 31.325 -9.433 -1.694 1.00 43.44 192 SER A C 1
ATOM 1439 O O . SER A 1 192 ? 30.545 -9.889 -2.532 1.00 43.44 192 SER A O 1
ATOM 1441 N N . THR A 1 193 ? 31.046 -9.374 -0.395 1.00 48.84 193 THR A N 1
ATOM 1442 C CA . THR A 1 193 ? 29.721 -9.582 0.179 1.00 48.84 193 THR A CA 1
ATOM 1443 C C . THR A 1 193 ? 28.842 -8.413 -0.251 1.00 48.84 193 THR A C 1
ATOM 1445 O O . THR A 1 193 ? 28.452 -7.589 0.574 1.00 48.84 193 THR A O 1
ATOM 1448 N N . VAL A 1 194 ? 28.590 -8.299 -1.555 1.00 58.25 194 VAL A N 1
ATOM 1449 C CA . VAL A 1 194 ? 27.526 -7.481 -2.111 1.00 58.25 194 VAL A CA 1
ATOM 1450 C C . VAL A 1 194 ? 26.273 -8.029 -1.451 1.00 58.25 194 VAL A C 1
ATOM 1452 O O . VAL A 1 194 ? 25.951 -9.211 -1.597 1.00 58.25 194 VAL A O 1
ATOM 1455 N N . GLY A 1 195 ? 25.665 -7.219 -0.584 1.00 64.81 195 GLY A N 1
ATOM 1456 C CA . GLY A 1 195 ? 24.457 -7.609 0.130 1.00 64.81 195 GLY A CA 1
ATOM 1457 C C . GLY A 1 195 ? 23.432 -8.129 -0.870 1.00 64.81 195 GLY A C 1
ATOM 1458 O O . GLY A 1 195 ? 23.309 -7.585 -1.965 1.00 64.81 195 GLY A O 1
ATOM 1459 N N . THR A 1 196 ? 22.730 -9.204 -0.513 1.00 73.25 196 THR A N 1
ATOM 1460 C CA . THR A 1 196 ? 21.621 -9.722 -1.318 1.00 73.25 196 THR A CA 1
ATOM 1461 C C . THR A 1 196 ? 20.687 -8.560 -1.664 1.00 73.25 196 THR A C 1
ATOM 1463 O O . THR A 1 196 ? 20.225 -7.892 -0.729 1.00 73.25 196 THR A O 1
ATOM 1466 N N . PRO A 1 197 ? 20.450 -8.274 -2.957 1.00 81.50 197 PRO A N 1
ATOM 1467 C CA . PRO A 1 197 ? 19.638 -7.135 -3.345 1.00 81.50 197 PRO A CA 1
ATOM 1468 C C . PRO A 1 197 ? 18.226 -7.252 -2.796 1.00 81.50 197 PRO A C 1
ATOM 1470 O O . PRO A 1 197 ? 17.713 -8.348 -2.572 1.00 81.50 197 PRO A O 1
ATOM 1473 N N . LEU A 1 198 ? 17.602 -6.097 -2.592 1.00 88.12 198 LEU A N 1
ATOM 1474 C CA . LEU A 1 198 ? 16.196 -6.018 -2.242 1.00 88.12 198 LEU A CA 1
ATOM 1475 C C . LEU A 1 198 ? 15.357 -6.597 -3.387 1.00 88.12 198 LEU A C 1
ATOM 1477 O O . LEU A 1 198 ? 15.294 -6.019 -4.469 1.00 88.12 198 LEU A O 1
ATOM 1481 N N . GLU A 1 199 ? 14.730 -7.745 -3.147 1.00 91.88 199 GLU A N 1
ATOM 1482 C CA . GLU A 1 199 ? 13.873 -8.394 -4.134 1.00 91.88 199 GLU A CA 1
ATOM 1483 C C . GLU A 1 199 ? 12.484 -7.725 -4.153 1.00 91.88 199 GLU A C 1
ATOM 1485 O O . GLU A 1 199 ? 11.851 -7.616 -3.096 1.00 91.88 199 GLU A O 1
ATOM 1490 N N . PRO A 1 200 ? 11.962 -7.299 -5.319 1.00 93.56 200 PRO A N 1
ATOM 1491 C CA . PRO A 1 200 ? 10.637 -6.678 -5.405 1.00 93.56 200 PRO A CA 1
ATOM 1492 C C . PRO A 1 200 ? 9.497 -7.590 -4.926 1.00 93.56 200 PRO A C 1
ATOM 1494 O O . PRO A 1 200 ? 8.497 -7.112 -4.390 1.00 93.56 200 PRO A O 1
ATOM 1497 N N . SER A 1 201 ? 9.656 -8.911 -5.051 1.00 95.50 201 SER A N 1
ATOM 1498 C CA . SER A 1 201 ? 8.691 -9.895 -4.543 1.00 95.50 201 SER A CA 1
ATOM 1499 C C . SER A 1 201 ? 8.546 -9.833 -3.018 1.00 95.50 201 SER A C 1
ATOM 1501 O O . SER A 1 201 ? 7.437 -9.970 -2.504 1.00 95.50 201 SER A O 1
ATOM 1503 N N . ALA A 1 202 ? 9.631 -9.543 -2.289 1.00 94.81 202 ALA A N 1
ATOM 1504 C CA . ALA A 1 202 ? 9.612 -9.397 -0.838 1.00 94.81 202 ALA A CA 1
ATOM 1505 C C . ALA A 1 202 ? 8.838 -8.141 -0.404 1.00 94.81 202 ALA A C 1
ATOM 1507 O O . ALA A 1 202 ? 8.134 -8.173 0.606 1.00 94.81 202 ALA A O 1
ATOM 1508 N N . LEU A 1 203 ? 8.916 -7.054 -1.184 1.00 96.06 203 LEU A N 1
ATOM 1509 C CA . LEU A 1 203 ? 8.106 -5.846 -0.973 1.00 96.06 203 LEU A CA 1
ATOM 1510 C C . LEU A 1 203 ? 6.613 -6.151 -1.154 1.00 96.06 203 LEU A C 1
ATOM 1512 O O . LEU A 1 203 ? 5.805 -5.833 -0.280 1.00 96.06 203 LEU A O 1
ATOM 1516 N N . LEU A 1 204 ? 6.255 -6.831 -2.249 1.00 96.75 204 LEU A N 1
ATOM 1517 C CA . LEU A 1 204 ? 4.873 -7.232 -2.518 1.00 96.75 204 LEU A CA 1
ATOM 1518 C C . LEU A 1 204 ? 4.339 -8.197 -1.447 1.00 96.75 204 LEU A C 1
ATOM 1520 O O . LEU A 1 204 ? 3.206 -8.049 -0.994 1.00 96.75 204 LEU A O 1
ATOM 1524 N N . GLN A 1 205 ? 5.155 -9.155 -1.001 1.00 96.94 205 GLN A N 1
ATOM 1525 C CA . GLN A 1 205 ? 4.780 -10.092 0.057 1.00 96.94 205 GLN A CA 1
ATOM 1526 C C . GLN A 1 205 ? 4.556 -9.385 1.400 1.00 96.94 205 GLN A C 1
ATOM 1528 O O . GLN A 1 205 ? 3.624 -9.735 2.129 1.00 96.94 205 GLN A O 1
ATOM 1533 N N . CYS A 1 206 ? 5.368 -8.373 1.716 1.00 96.56 206 CYS A N 1
ATOM 1534 C CA . CYS A 1 206 ? 5.182 -7.536 2.900 1.00 96.56 206 CYS A CA 1
ATOM 1535 C C . CYS A 1 206 ? 3.833 -6.793 2.844 1.00 96.56 206 CYS A C 1
ATOM 1537 O O . CYS A 1 206 ? 3.039 -6.903 3.780 1.00 96.56 206 CYS A O 1
ATOM 1539 N N . LEU A 1 207 ? 3.513 -6.140 1.714 1.00 97.44 207 LEU A N 1
ATOM 1540 C CA . LEU A 1 207 ? 2.204 -5.497 1.497 1.00 97.44 207 LEU A CA 1
ATOM 1541 C C . LEU A 1 207 ? 1.049 -6.489 1.661 1.00 97.44 207 LEU A C 1
ATOM 1543 O O . LEU A 1 207 ? 0.105 -6.218 2.401 1.00 97.44 207 LEU A O 1
ATOM 1547 N N . ARG A 1 208 ? 1.144 -7.655 1.010 1.00 97.25 208 ARG A N 1
ATOM 1548 C CA . ARG A 1 208 ? 0.127 -8.713 1.077 1.00 97.25 208 ARG A CA 1
ATOM 1549 C C . ARG A 1 208 ? -0.125 -9.168 2.504 1.00 97.25 208 ARG A C 1
ATOM 1551 O O . ARG A 1 208 ? -1.276 -9.331 2.889 1.00 97.25 208 ARG A O 1
ATOM 1558 N N . THR A 1 209 ? 0.936 -9.355 3.281 1.00 96.81 209 THR A N 1
ATOM 1559 C CA . THR A 1 209 ? 0.820 -9.827 4.663 1.00 96.81 209 THR A CA 1
ATOM 1560 C C . THR A 1 209 ? 0.127 -8.789 5.542 1.00 96.81 209 THR A C 1
ATOM 1562 O O . THR A 1 209 ? -0.790 -9.136 6.280 1.00 96.81 209 THR A O 1
ATOM 1565 N N . ILE A 1 210 ? 0.507 -7.512 5.433 1.00 97.25 210 ILE A N 1
ATOM 1566 C CA . ILE A 1 210 ? -0.105 -6.448 6.241 1.00 97.25 210 ILE A CA 1
ATOM 1567 C C . ILE A 1 210 ? -1.581 -6.251 5.868 1.00 97.25 210 ILE A C 1
ATOM 1569 O O . ILE A 1 210 ? -2.424 -6.152 6.757 1.00 97.25 210 ILE A O 1
ATOM 1573 N N . LEU A 1 211 ? -1.910 -6.231 4.572 1.00 96.81 211 LEU A N 1
ATOM 1574 C CA . LEU A 1 211 ? -3.297 -6.081 4.119 1.00 96.81 211 LEU A CA 1
ATOM 1575 C C . LEU A 1 211 ? -4.166 -7.282 4.516 1.00 96.81 211 LEU A C 1
ATOM 1577 O O . LEU A 1 211 ? -5.278 -7.081 4.989 1.00 96.81 211 LEU A O 1
ATOM 1581 N N . ALA A 1 212 ? -3.642 -8.508 4.418 1.00 96.12 212 ALA A N 1
ATOM 1582 C CA . ALA A 1 212 ? -4.356 -9.705 4.865 1.00 96.12 212 ALA A CA 1
ATOM 1583 C C . ALA A 1 212 ? -4.660 -9.674 6.371 1.00 96.12 212 ALA A C 1
ATOM 1585 O O . ALA A 1 212 ? -5.721 -10.121 6.794 1.00 96.12 212 ALA A O 1
ATOM 1586 N N . VAL A 1 213 ? -3.754 -9.120 7.181 1.00 96.38 213 VAL A N 1
ATOM 1587 C CA . VAL A 1 213 ? -3.984 -8.956 8.622 1.00 96.38 213 VAL A CA 1
ATOM 1588 C C . VAL A 1 213 ? -5.061 -7.911 8.892 1.00 96.38 213 VAL A C 1
ATOM 1590 O O . VAL A 1 213 ? -5.907 -8.139 9.746 1.00 96.38 213 VAL A O 1
ATOM 1593 N N . LEU A 1 214 ? -5.084 -6.797 8.157 1.00 96.12 214 LEU A N 1
ATOM 1594 C CA . LEU A 1 214 ? -6.170 -5.818 8.277 1.00 96.12 214 LEU A CA 1
ATOM 1595 C C . LEU A 1 214 ? -7.531 -6.422 7.903 1.00 96.12 214 LEU A C 1
ATOM 1597 O O . LEU A 1 214 ? -8.509 -6.182 8.607 1.00 96.12 214 LEU A O 1
ATOM 1601 N N . ASP A 1 215 ? -7.584 -7.230 6.842 1.00 95.50 215 ASP A N 1
ATOM 1602 C CA . ASP A 1 215 ? -8.806 -7.932 6.437 1.00 95.50 215 ASP A CA 1
ATOM 1603 C C . ASP A 1 215 ? -9.247 -8.949 7.504 1.00 95.50 215 ASP A C 1
ATOM 1605 O O . ASP A 1 215 ? -10.419 -8.977 7.876 1.00 95.50 215 ASP A O 1
ATOM 1609 N N . HIS A 1 216 ? -8.309 -9.703 8.086 1.00 95.81 216 HIS A N 1
ATOM 1610 C CA . HIS A 1 216 ? -8.607 -10.626 9.183 1.00 95.81 216 HIS A CA 1
ATOM 1611 C C . HIS A 1 216 ? -9.101 -9.900 10.445 1.00 95.81 216 HIS A C 1
ATOM 1613 O O . HIS A 1 216 ? -10.052 -10.341 11.083 1.00 95.81 216 HIS A O 1
ATOM 1619 N N . LEU A 1 217 ? -8.524 -8.740 10.773 1.00 95.38 217 LEU A N 1
ATOM 1620 C CA . LEU A 1 217 ? -8.996 -7.912 11.886 1.00 95.38 217 LEU A CA 1
ATOM 1621 C C . LEU A 1 217 ? -10.400 -7.351 11.625 1.00 95.38 217 LEU A C 1
ATOM 1623 O O . LEU A 1 217 ? -11.159 -7.159 12.575 1.00 95.38 217 LEU A O 1
ATOM 1627 N N . CYS A 1 218 ? -10.775 -7.119 10.363 1.00 95.50 218 CYS A N 1
ATOM 1628 C CA . CYS A 1 218 ? -12.154 -6.793 10.000 1.00 95.50 218 CYS A CA 1
ATOM 1629 C C . CYS A 1 218 ? -13.095 -7.989 10.213 1.00 95.50 218 CYS A C 1
ATOM 1631 O O . CYS A 1 218 ? -14.180 -7.792 10.761 1.00 95.50 218 CYS A O 1
ATOM 1633 N N . ASP A 1 219 ? -12.680 -9.210 9.853 1.00 95.00 219 ASP A N 1
ATOM 1634 C CA . ASP A 1 219 ? -13.445 -10.441 10.124 1.00 95.00 219 ASP A CA 1
ATOM 1635 C C . ASP A 1 219 ? -13.675 -10.643 11.627 1.00 95.00 219 ASP A C 1
ATOM 1637 O O . ASP A 1 219 ? -14.808 -10.836 12.080 1.00 95.00 219 ASP A O 1
ATOM 1641 N N . ASP A 1 220 ? -12.614 -10.520 12.423 1.00 94.81 220 ASP A N 1
ATOM 1642 C CA . ASP A 1 220 ? -12.689 -10.661 13.874 1.00 94.81 220 ASP A CA 1
ATOM 1643 C C . ASP A 1 220 ? -13.581 -9.570 14.482 1.00 94.81 220 ASP A C 1
ATOM 1645 O O . ASP A 1 220 ? -14.466 -9.859 15.296 1.00 94.81 220 ASP A O 1
ATOM 1649 N N . ALA A 1 221 ? -13.427 -8.320 14.034 1.00 94.00 221 ALA A N 1
ATOM 1650 C CA . ALA A 1 221 ? -14.257 -7.211 14.486 1.00 94.00 221 ALA A CA 1
ATOM 1651 C C . ALA A 1 221 ? -15.730 -7.367 14.085 1.00 94.00 221 ALA A C 1
ATOM 1653 O O . ALA A 1 221 ? -16.601 -6.943 14.844 1.00 94.00 221 ALA A O 1
ATOM 1654 N N . ALA A 1 222 ? -16.039 -7.999 12.951 1.00 93.75 222 ALA A N 1
ATOM 1655 C CA . ALA A 1 222 ? -17.419 -8.266 12.547 1.00 93.75 222 ALA A CA 1
ATOM 1656 C C . ALA A 1 222 ? -18.136 -9.178 13.549 1.00 93.75 222 ALA A C 1
ATOM 1658 O O . ALA A 1 222 ? -19.320 -8.981 13.832 1.00 93.75 222 ALA A O 1
ATOM 1659 N N . THR A 1 223 ? -17.411 -10.144 14.121 1.00 93.56 223 THR A N 1
ATOM 1660 C CA . THR A 1 223 ? -17.961 -11.073 15.117 1.00 93.56 223 THR A CA 1
ATOM 1661 C C . THR A 1 223 ? -18.008 -10.473 16.524 1.00 93.56 223 THR A C 1
ATOM 1663 O O . THR A 1 223 ? -18.990 -10.668 17.241 1.00 93.56 223 THR A O 1
ATOM 1666 N N . GLN A 1 224 ? -16.981 -9.714 16.919 1.00 93.00 224 GLN A N 1
ATOM 1667 C CA . GLN A 1 224 ? -16.822 -9.221 18.293 1.00 93.00 224 GLN A CA 1
ATOM 1668 C C . GLN A 1 224 ? -17.421 -7.823 18.520 1.00 93.00 224 GLN A C 1
ATOM 1670 O O . GLN A 1 224 ? -17.919 -7.528 19.609 1.00 93.00 224 GLN A O 1
ATOM 1675 N N . PHE A 1 225 ? -17.404 -6.961 17.499 1.00 92.38 225 PHE A N 1
ATOM 1676 C CA . PHE A 1 225 ? -17.727 -5.531 17.585 1.00 92.38 225 PHE A CA 1
ATOM 1677 C C . PHE A 1 225 ? -18.634 -5.065 16.424 1.00 92.38 225 PHE A C 1
ATOM 1679 O O . PHE A 1 225 ? -18.271 -4.157 15.668 1.00 92.38 225 PHE A O 1
ATOM 1686 N N . PRO A 1 226 ? -19.852 -5.622 16.269 1.00 90.69 226 PRO A N 1
ATOM 1687 C CA . PRO A 1 226 ? -20.691 -5.395 15.086 1.00 90.69 226 PRO 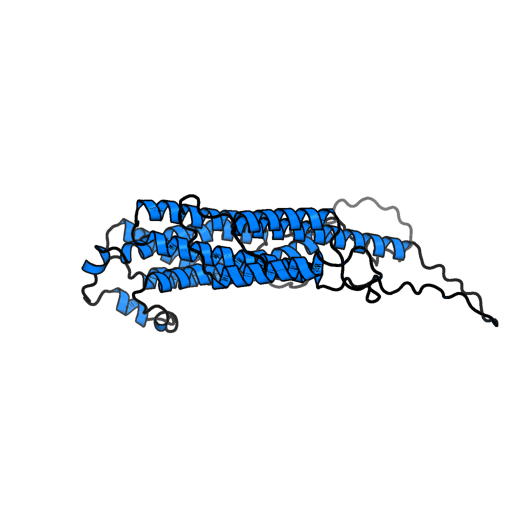A CA 1
ATOM 1688 C C . PRO A 1 226 ? -21.135 -3.936 14.892 1.00 90.69 226 PRO A C 1
ATOM 1690 O O . PRO A 1 226 ? -21.513 -3.551 13.791 1.00 90.69 226 PRO A O 1
ATOM 1693 N N . GLN A 1 227 ? -21.102 -3.105 15.940 1.00 89.25 227 GLN A N 1
ATOM 1694 C CA . GLN A 1 227 ? -21.418 -1.673 15.826 1.00 89.25 227 GLN A CA 1
ATOM 1695 C C . GLN A 1 227 ? -20.222 -0.850 15.327 1.00 89.25 227 GLN A C 1
ATOM 1697 O O . GLN A 1 227 ? -20.414 0.171 14.676 1.00 89.25 227 GLN A O 1
ATOM 1702 N N . GLN A 1 228 ? -18.999 -1.283 15.635 1.00 92.12 228 GLN A N 1
ATOM 1703 C CA . GLN A 1 228 ? -17.757 -0.560 15.359 1.00 92.12 228 GLN A CA 1
ATOM 1704 C C . GLN A 1 228 ? -17.085 -1.035 14.065 1.00 92.12 228 GLN A C 1
ATOM 1706 O O . GLN A 1 228 ? -16.373 -0.256 13.432 1.00 92.12 228 GLN A O 1
ATOM 1711 N N . VAL A 1 229 ? -17.327 -2.286 13.648 1.00 93.06 229 VAL A N 1
ATOM 1712 C CA . VAL A 1 229 ? -16.706 -2.899 12.461 1.00 93.06 229 VAL A CA 1
ATOM 1713 C C . VAL A 1 229 ? -16.889 -2.059 11.202 1.00 93.06 229 VAL A C 1
ATOM 1715 O O . VAL A 1 229 ? -15.974 -1.962 10.395 1.00 93.06 229 VAL A O 1
ATOM 1718 N N . HIS A 1 230 ? -18.033 -1.391 11.061 1.00 91.94 230 HIS A N 1
ATOM 1719 C CA . HIS A 1 230 ? -18.315 -0.538 9.915 1.00 91.94 230 HIS A CA 1
ATOM 1720 C C . HIS A 1 230 ? -17.264 0.565 9.733 1.00 91.94 230 HIS A C 1
ATOM 1722 O O . HIS A 1 230 ? -16.805 0.806 8.618 1.00 91.94 230 HIS A O 1
ATOM 1728 N N . GLU A 1 231 ? -16.859 1.219 10.824 1.00 92.50 231 GLU A N 1
ATOM 1729 C CA . GLU A 1 231 ? -15.846 2.274 10.774 1.00 92.50 231 GLU A CA 1
ATOM 1730 C C . GLU A 1 231 ? -14.466 1.690 10.452 1.00 92.50 231 GLU A C 1
ATOM 1732 O O . GLU A 1 231 ? -13.740 2.242 9.628 1.00 92.50 231 GLU A O 1
ATOM 1737 N N . LEU A 1 232 ? -14.120 0.534 11.031 1.00 94.56 232 LEU A N 1
ATOM 1738 C CA . LEU A 1 232 ? -12.859 -0.145 10.728 1.00 94.56 232 LEU A CA 1
ATOM 1739 C C . LEU A 1 232 ? -12.768 -0.559 9.252 1.00 94.56 232 LEU A C 1
ATOM 1741 O O . LEU A 1 232 ? -11.751 -0.295 8.607 1.00 94.56 232 LEU A O 1
ATOM 1745 N N . VAL A 1 233 ? -13.825 -1.165 8.709 1.00 94.25 233 VAL A N 1
ATOM 1746 C CA . VAL A 1 233 ? -13.903 -1.576 7.299 1.00 94.25 233 VAL A CA 1
ATOM 1747 C C . VAL A 1 233 ? -13.797 -0.357 6.388 1.00 94.25 233 VAL A C 1
ATOM 1749 O O . VAL A 1 233 ? -12.992 -0.357 5.458 1.00 94.25 233 VAL A O 1
ATOM 1752 N N . HIS A 1 234 ? -14.531 0.719 6.689 1.00 92.62 234 HIS A N 1
ATOM 1753 C CA . HIS A 1 234 ? -14.466 1.965 5.926 1.00 92.62 234 HIS A CA 1
ATOM 1754 C C . HIS A 1 234 ? -13.047 2.562 5.910 1.00 92.62 234 HIS A C 1
ATOM 1756 O O . HIS A 1 234 ? -12.528 2.923 4.851 1.00 92.62 234 HIS A O 1
ATOM 1762 N N . ARG A 1 235 ? -12.370 2.616 7.065 1.00 93.69 235 ARG A N 1
ATOM 1763 C CA . ARG A 1 235 ? -10.997 3.140 7.162 1.00 93.69 235 ARG A CA 1
ATOM 1764 C C . ARG A 1 235 ? -9.973 2.242 6.477 1.00 93.69 235 ARG A C 1
ATOM 1766 O O . ARG A 1 235 ? -9.054 2.753 5.840 1.00 93.69 235 ARG A O 1
ATOM 1773 N N . THR A 1 236 ? -10.158 0.928 6.548 1.00 94.94 236 THR A N 1
ATOM 1774 C CA . THR A 1 236 ? -9.318 -0.049 5.842 1.00 94.94 236 THR A CA 1
ATOM 1775 C C . THR A 1 236 ? -9.480 0.077 4.327 1.00 94.94 236 THR A C 1
ATOM 1777 O O . THR A 1 236 ? -8.485 0.057 3.602 1.00 94.94 236 THR A O 1
ATOM 1780 N N . GLN A 1 237 ? -10.701 0.304 3.835 1.00 93.62 237 GLN A N 1
ATOM 1781 C CA . GLN A 1 237 ? -10.932 0.549 2.412 1.00 93.62 237 GLN A CA 1
ATOM 1782 C C . GLN A 1 237 ? -10.335 1.885 1.949 1.00 93.62 237 GLN A C 1
ATOM 1784 O O . GLN A 1 237 ? -9.675 1.926 0.917 1.00 93.62 237 GLN A O 1
ATOM 1789 N N . SER A 1 238 ? -10.491 2.965 2.724 1.00 93.44 238 SER A N 1
ATOM 1790 C CA . SER A 1 238 ? -9.861 4.263 2.422 1.00 93.44 238 SER A CA 1
ATOM 1791 C C . SER A 1 238 ? -8.329 4.148 2.359 1.00 93.44 238 SER A C 1
ATOM 1793 O O . SER A 1 238 ? -7.687 4.691 1.457 1.00 93.44 238 SER A O 1
ATOM 1795 N N . LEU A 1 239 ? -7.729 3.367 3.265 1.00 95.75 239 LEU A N 1
ATOM 1796 C CA . LEU A 1 239 ? -6.309 3.013 3.230 1.00 95.75 239 LEU A CA 1
ATOM 1797 C C . LEU A 1 239 ? -5.938 2.303 1.923 1.00 95.75 239 LEU A C 1
ATOM 1799 O O . LEU A 1 239 ? -4.992 2.719 1.254 1.00 95.75 239 LEU A O 1
ATOM 1803 N N . LYS A 1 240 ? -6.688 1.265 1.544 1.00 95.88 240 LYS A N 1
ATOM 1804 C CA . LYS A 1 240 ? -6.487 0.513 0.299 1.00 95.88 240 LYS A CA 1
ATOM 1805 C C . LYS A 1 240 ? -6.589 1.420 -0.935 1.00 95.88 240 LYS A C 1
ATOM 1807 O O . LYS A 1 240 ? -5.694 1.397 -1.778 1.00 95.88 240 LYS A O 1
ATOM 1812 N N . ASP A 1 241 ? -7.588 2.299 -0.993 1.00 94.69 241 ASP A N 1
ATOM 1813 C CA . ASP A 1 241 ? -7.772 3.257 -2.092 1.00 94.69 241 ASP A CA 1
ATOM 1814 C C . ASP A 1 241 ? -6.581 4.242 -2.193 1.00 94.69 241 ASP A C 1
ATOM 1816 O O . ASP A 1 241 ? -6.092 4.517 -3.293 1.00 94.69 241 ASP A O 1
ATOM 1820 N N . ARG A 1 242 ? -6.030 4.718 -1.060 1.00 96.12 242 ARG A N 1
ATOM 1821 C CA . ARG A 1 242 ? -4.803 5.551 -1.041 1.00 96.12 242 ARG A CA 1
ATOM 1822 C C . ARG A 1 242 ? -3.588 4.810 -1.603 1.00 96.12 242 ARG A C 1
ATOM 1824 O O . ARG A 1 242 ? -2.789 5.406 -2.326 1.00 96.12 242 ARG A O 1
ATOM 1831 N N . LEU A 1 243 ? -3.427 3.530 -1.269 1.00 97.25 243 LEU A N 1
ATOM 1832 C CA . LEU A 1 243 ? -2.328 2.703 -1.776 1.00 97.25 243 LEU A CA 1
ATOM 1833 C C . LEU A 1 243 ? -2.474 2.415 -3.271 1.00 97.25 243 LEU A C 1
ATOM 1835 O O . LEU A 1 243 ? -1.490 2.506 -4.006 1.00 97.25 243 LEU A O 1
ATOM 1839 N N . ALA A 1 244 ? -3.696 2.146 -3.732 1.00 96.88 244 ALA A N 1
ATOM 1840 C CA . ALA A 1 244 ? -3.999 1.990 -5.149 1.00 96.88 244 ALA A CA 1
ATOM 1841 C C . ALA A 1 244 ? -3.620 3.257 -5.935 1.00 96.88 244 ALA A C 1
ATOM 1843 O O . ALA A 1 244 ? -2.930 3.174 -6.951 1.00 96.88 244 ALA A O 1
ATOM 1844 N N . LEU A 1 245 ? -3.982 4.438 -5.422 1.00 96.75 245 LEU A N 1
ATOM 1845 C CA . LEU A 1 245 ? -3.622 5.721 -6.031 1.00 96.75 245 LEU A CA 1
ATOM 1846 C C . LEU A 1 245 ? -2.104 5.937 -6.075 1.00 96.75 245 LEU A C 1
ATOM 1848 O O . LEU A 1 245 ? -1.577 6.389 -7.092 1.00 96.75 245 LEU A O 1
ATOM 1852 N N . ALA A 1 246 ? -1.385 5.569 -5.013 1.00 97.06 246 ALA A N 1
ATOM 1853 C CA . ALA A 1 246 ? 0.073 5.630 -4.999 1.00 97.06 246 ALA A CA 1
ATOM 1854 C C . ALA A 1 246 ? 0.701 4.692 -6.042 1.00 97.06 246 ALA A C 1
ATOM 1856 O O . ALA A 1 246 ? 1.603 5.109 -6.765 1.00 97.06 246 ALA A O 1
ATOM 1857 N N . ALA A 1 247 ? 0.194 3.463 -6.184 1.00 97.56 247 ALA A N 1
ATOM 1858 C CA . ALA A 1 247 ? 0.672 2.525 -7.199 1.00 97.56 247 ALA A CA 1
ATOM 1859 C C . ALA A 1 247 ? 0.453 3.062 -8.626 1.00 97.56 247 ALA A C 1
ATOM 1861 O O . ALA A 1 247 ? 1.355 2.980 -9.459 1.00 97.56 247 ALA A O 1
ATOM 1862 N N . VAL A 1 248 ? -0.702 3.683 -8.899 1.00 96.44 248 VAL A N 1
ATOM 1863 C CA . VAL A 1 248 ? -0.987 4.341 -10.188 1.00 96.44 248 VAL A CA 1
ATOM 1864 C C . VAL A 1 248 ? -0.084 5.556 -10.414 1.00 96.44 248 VAL A C 1
ATOM 1866 O O . VAL A 1 248 ? 0.386 5.779 -11.529 1.00 96.44 248 VAL A O 1
ATOM 1869 N N . SER A 1 249 ? 0.204 6.333 -9.368 1.00 95.44 249 SER A N 1
ATOM 1870 C CA . SER A 1 249 ? 1.147 7.452 -9.446 1.00 95.44 249 SER A CA 1
ATOM 1871 C C . SER A 1 249 ? 2.560 6.979 -9.802 1.00 95.44 249 SER A C 1
ATOM 1873 O O . SER A 1 249 ? 3.196 7.569 -10.674 1.00 95.44 249 SER A O 1
ATOM 1875 N N . GLU A 1 250 ? 3.038 5.897 -9.185 1.00 95.44 250 GLU A N 1
ATOM 1876 C CA . GLU A 1 250 ? 4.339 5.295 -9.509 1.00 95.44 250 GLU A CA 1
ATOM 1877 C C . GLU A 1 250 ? 4.364 4.708 -10.930 1.00 95.44 250 GLU A C 1
ATOM 1879 O O . GLU A 1 250 ? 5.349 4.885 -11.649 1.00 95.44 250 GLU A O 1
ATOM 1884 N N . LEU A 1 251 ? 3.267 4.087 -11.387 1.00 94.50 251 LEU A N 1
ATOM 1885 C CA . LEU A 1 251 ? 3.118 3.647 -12.781 1.00 94.50 251 LEU A CA 1
ATOM 1886 C C . LEU A 1 251 ? 3.223 4.833 -13.746 1.00 94.50 251 LEU A C 1
ATOM 1888 O O . LEU A 1 251 ? 4.004 4.794 -14.692 1.00 94.50 251 LEU A O 1
ATOM 1892 N N . ASN A 1 252 ? 2.502 5.925 -13.490 1.00 92.25 252 ASN A N 1
ATOM 1893 C CA . ASN A 1 252 ? 2.610 7.141 -14.298 1.00 92.25 252 ASN A CA 1
ATOM 1894 C C . ASN A 1 252 ? 4.035 7.720 -14.280 1.00 92.25 252 ASN A C 1
ATOM 1896 O O . ASN A 1 252 ? 4.527 8.177 -15.318 1.00 92.25 252 ASN A O 1
ATOM 1900 N N . GLY A 1 253 ? 4.718 7.661 -13.133 1.00 91.25 253 GLY A N 1
ATOM 1901 C CA . GLY A 1 253 ? 6.114 8.072 -12.977 1.00 91.25 253 GLY A CA 1
ATOM 1902 C C . GLY A 1 253 ? 7.079 7.252 -13.836 1.00 91.25 253 GLY A C 1
ATOM 1903 O O . GLY A 1 253 ? 7.914 7.833 -14.529 1.00 91.25 253 GLY A O 1
ATOM 1904 N N . LEU A 1 254 ? 6.912 5.924 -13.883 1.00 90.44 254 LEU A N 1
ATOM 1905 C CA . LEU A 1 254 ? 7.728 5.016 -14.707 1.00 90.44 254 LEU A CA 1
ATOM 1906 C C . LEU A 1 254 ? 7.734 5.383 -16.192 1.00 90.44 254 LEU A C 1
ATOM 1908 O O . LEU A 1 254 ? 8.746 5.210 -16.872 1.00 90.44 254 LEU A O 1
ATOM 1912 N N . PHE A 1 255 ? 6.604 5.866 -16.705 1.00 85.75 255 PHE A N 1
ATOM 1913 C CA . PHE A 1 255 ? 6.463 6.210 -18.119 1.00 85.75 255 PHE A CA 1
ATOM 1914 C C . PHE A 1 255 ? 6.800 7.673 -18.423 1.00 85.75 255 PHE A C 1
ATOM 1916 O O . PHE A 1 255 ? 6.927 8.051 -19.592 1.00 85.75 255 PHE A O 1
ATOM 1923 N N . SER A 1 256 ? 6.88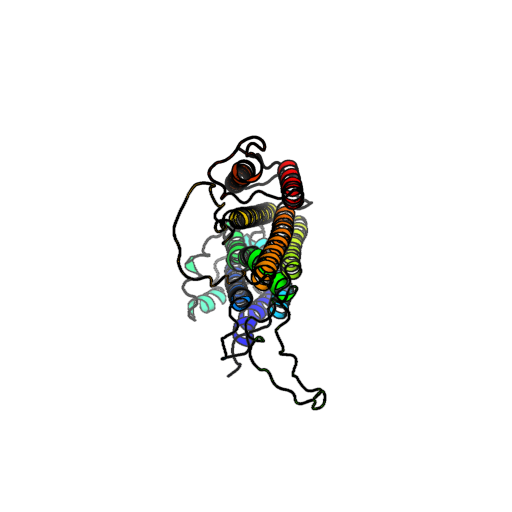2 8.515 -17.394 1.00 83.50 256 SER A N 1
ATOM 1924 C CA . SER A 1 256 ? 7.173 9.945 -17.530 1.00 83.50 256 SER A CA 1
ATOM 1925 C C . SER A 1 256 ? 8.667 10.249 -17.498 1.00 83.50 256 SER A C 1
ATOM 1927 O O . SER A 1 256 ? 9.049 11.318 -17.956 1.00 83.50 256 SER A O 1
ATOM 1929 N N . ASP A 1 257 ? 9.498 9.324 -17.006 1.00 71.62 257 ASP A N 1
ATOM 1930 C CA . ASP A 1 257 ? 10.958 9.432 -17.058 1.00 71.62 257 ASP A CA 1
ATOM 1931 C C . ASP A 1 257 ? 11.411 9.336 -18.533 1.00 71.62 257 ASP A C 1
ATOM 1933 O O . ASP A 1 257 ? 11.300 8.259 -19.139 1.00 71.62 257 ASP A O 1
ATOM 1937 N N . PRO A 1 258 ? 11.846 10.444 -19.170 1.00 59.91 258 PRO A N 1
ATOM 1938 C CA . PRO A 1 258 ? 12.322 10.394 -20.540 1.00 59.91 258 PRO A CA 1
ATOM 1939 C C . PRO A 1 258 ? 13.566 9.515 -20.539 1.00 59.91 258 PRO A C 1
ATOM 1941 O O . PRO A 1 258 ? 14.564 9.844 -19.901 1.00 59.91 258 PRO A O 1
ATOM 1944 N N . ALA A 1 259 ? 13.507 8.373 -21.225 1.00 56.44 259 ALA A N 1
ATOM 1945 C CA . ALA A 1 259 ? 14.664 7.502 -21.332 1.00 56.44 259 ALA A CA 1
ATOM 1946 C C . ALA A 1 259 ? 15.851 8.344 -21.838 1.00 56.44 259 ALA A C 1
ATOM 1948 O O . ALA A 1 259 ? 15.759 8.902 -22.934 1.00 56.44 259 ALA A O 1
ATOM 1949 N N . PRO A 1 260 ? 16.955 8.465 -21.076 1.00 50.72 260 PRO A N 1
ATOM 1950 C CA . PRO A 1 260 ? 18.143 9.085 -21.621 1.00 50.72 260 PRO A CA 1
ATOM 1951 C C . PRO A 1 260 ? 18.617 8.191 -22.774 1.00 50.72 260 PRO A C 1
ATOM 1953 O O . PRO A 1 260 ? 18.759 6.970 -22.609 1.00 50.72 260 PRO A O 1
ATOM 1956 N N . ASP A 1 261 ? 18.812 8.826 -23.926 1.00 46.03 261 ASP A N 1
ATOM 1957 C CA . ASP A 1 261 ? 19.514 8.327 -25.110 1.00 46.03 261 ASP A CA 1
ATOM 1958 C C . ASP A 1 261 ? 18.765 7.393 -26.074 1.00 46.03 261 ASP A C 1
ATOM 1960 O O . ASP A 1 261 ? 19.189 6.262 -26.287 1.00 46.03 261 ASP A O 1
ATOM 1964 N N . ASP A 1 262 ? 17.754 7.919 -26.775 1.00 46.97 262 ASP A N 1
ATOM 1965 C CA . ASP A 1 262 ? 17.474 7.507 -28.169 1.00 46.97 262 ASP A CA 1
ATOM 1966 C C . ASP A 1 262 ? 17.666 8.667 -29.188 1.00 46.97 262 ASP A C 1
ATOM 1968 O O . ASP A 1 262 ? 17.602 8.461 -30.397 1.00 46.97 262 ASP A O 1
ATOM 1972 N N . THR A 1 263 ? 17.995 9.890 -28.742 1.00 46.59 263 THR A N 1
ATOM 1973 C CA . THR A 1 263 ? 18.082 11.106 -29.587 1.00 46.59 263 THR A CA 1
ATOM 1974 C C . THR A 1 263 ? 19.466 11.442 -30.163 1.00 46.59 263 THR A C 1
ATOM 1976 O O . THR A 1 263 ? 19.647 12.525 -30.716 1.00 46.59 263 THR A O 1
ATOM 1979 N N . SER A 1 264 ? 20.462 10.553 -30.103 1.00 42.78 264 SER A N 1
ATOM 1980 C CA . SER A 1 264 ? 21.788 10.834 -30.691 1.00 42.78 264 SER A CA 1
ATOM 1981 C C . SER A 1 264 ? 22.320 9.728 -31.603 1.00 42.78 264 SER A C 1
ATOM 1983 O O . SER A 1 264 ? 23.440 9.245 -31.468 1.00 42.78 264 SER A O 1
ATOM 1985 N N . SER A 1 265 ? 21.546 9.389 -32.631 1.00 40.22 265 SER A N 1
ATOM 1986 C CA . SER A 1 265 ? 22.156 9.056 -33.922 1.00 40.22 265 SER A CA 1
ATOM 1987 C C . SER A 1 265 ? 21.643 10.057 -34.961 1.00 40.22 265 SER A C 1
ATOM 1989 O O . SER A 1 265 ? 20.488 9.964 -35.371 1.00 40.22 265 SER A O 1
ATOM 1991 N N . PRO A 1 266 ? 22.445 11.070 -35.352 1.00 45.03 266 PRO A N 1
ATOM 1992 C CA . PRO A 1 266 ? 22.053 11.957 -36.433 1.00 45.03 266 PRO A CA 1
ATOM 1993 C C . PRO A 1 266 ? 21.939 11.109 -37.698 1.00 45.03 266 PRO A C 1
ATOM 1995 O O . PRO A 1 266 ? 22.918 10.511 -38.148 1.00 45.03 266 PRO A O 1
ATOM 1998 N N . VAL A 1 267 ? 20.729 11.035 -38.247 1.00 49.41 267 VAL A N 1
ATOM 1999 C CA . VAL A 1 267 ? 20.502 10.549 -39.606 1.00 49.41 267 VAL A CA 1
ATOM 2000 C C . VAL A 1 267 ? 21.374 11.415 -40.522 1.00 49.41 267 VAL A C 1
ATOM 2002 O O . VAL A 1 267 ? 21.212 12.637 -40.517 1.00 49.41 267 VAL A O 1
ATOM 2005 N N . PRO A 1 268 ? 22.337 10.848 -41.268 1.00 44.69 268 PRO A N 1
ATOM 2006 C CA . PRO A 1 268 ? 23.120 11.631 -42.205 1.00 44.69 268 PRO A CA 1
ATOM 2007 C C . PRO A 1 268 ? 22.199 12.051 -43.352 1.00 44.69 268 PRO A C 1
ATOM 2009 O O . PRO A 1 268 ? 21.833 11.239 -44.201 1.00 44.69 268 PRO A O 1
ATOM 2012 N N . SER A 1 269 ? 21.802 13.321 -43.362 1.00 45.22 269 SER A N 1
ATOM 2013 C CA . SER A 1 269 ? 21.136 13.935 -44.509 1.00 45.22 269 SER A CA 1
ATOM 2014 C C . SER A 1 269 ? 22.046 13.843 -45.746 1.00 45.22 269 SER A C 1
ATOM 2016 O O . SER A 1 269 ? 23.237 14.157 -45.647 1.00 45.22 269 SER A O 1
ATOM 2018 N N . PRO A 1 270 ? 21.534 13.430 -46.918 1.00 61.06 270 PRO A N 1
ATOM 2019 C CA . PRO A 1 270 ? 22.345 13.280 -48.118 1.00 61.06 270 PRO A CA 1
ATOM 2020 C C . PRO A 1 270 ? 22.373 14.584 -48.931 1.00 61.06 270 PRO A C 1
ATOM 2022 O O . PRO A 1 270 ? 21.469 14.829 -49.717 1.00 61.06 270 PRO A O 1
ATOM 2025 N N . SER A 1 271 ? 23.415 15.406 -48.755 1.00 45.03 271 SER A N 1
ATOM 2026 C CA . SER A 1 271 ? 23.887 16.467 -49.685 1.00 45.03 271 SER A CA 1
ATOM 2027 C C . SER A 1 271 ? 24.908 17.340 -48.940 1.00 45.03 271 SER A C 1
ATOM 2029 O O . SER A 1 271 ? 24.619 17.726 -47.815 1.00 45.03 271 SER A O 1
ATOM 2031 N N . SER A 1 272 ? 26.080 17.764 -49.413 1.00 44.09 272 SER A N 1
ATOM 2032 C CA . SER A 1 272 ? 26.794 17.729 -50.696 1.00 44.09 272 SER A CA 1
ATOM 2033 C C . SER A 1 272 ? 28.203 18.315 -50.422 1.00 44.09 272 SER A C 1
ATOM 2035 O O . SER A 1 272 ? 28.279 19.256 -49.641 1.00 44.09 272 SER A O 1
ATOM 2037 N N . SER A 1 273 ? 29.264 17.757 -51.036 1.00 49.31 273 SER A N 1
ATOM 2038 C CA . SER A 1 273 ? 30.579 18.358 -51.433 1.00 49.31 273 SER A CA 1
ATOM 2039 C C . SER A 1 273 ? 31.152 19.555 -50.626 1.00 49.31 273 SER A C 1
ATOM 2041 O O . SER A 1 273 ? 30.485 20.570 -50.507 1.00 49.31 273 SER A O 1
ATOM 2043 N N . SER A 1 274 ? 32.411 19.630 -50.169 1.00 50.84 274 SER A N 1
ATOM 2044 C CA . SER A 1 274 ? 33.691 19.111 -50.692 1.00 50.84 274 SER A CA 1
ATOM 2045 C C . SER A 1 274 ? 34.865 19.482 -49.749 1.00 50.84 274 SER A C 1
ATOM 2047 O O . SER A 1 274 ? 34.702 20.312 -48.861 1.00 50.84 274 SER A O 1
ATOM 2049 N N . SER A 1 275 ? 36.047 18.923 -50.059 1.00 45.47 275 SER A N 1
ATOM 2050 C CA . SER A 1 275 ? 37.436 19.289 -49.684 1.00 45.47 275 SER A CA 1
ATOM 2051 C C . SER A 1 275 ? 38.030 18.808 -48.346 1.00 45.47 275 SER A C 1
ATOM 2053 O O . SER A 1 275 ? 37.888 19.433 -47.303 1.00 45.47 275 SER A O 1
ATOM 2055 N N . ASP A 1 276 ? 38.760 17.691 -48.467 1.00 55.31 276 ASP A N 1
ATOM 2056 C CA . ASP A 1 276 ? 40.121 17.417 -47.978 1.00 55.31 276 ASP A CA 1
ATOM 2057 C C . ASP A 1 276 ? 40.572 17.988 -46.627 1.00 55.31 276 ASP A C 1
ATOM 2059 O O . ASP A 1 276 ? 40.988 19.140 -46.525 1.00 55.31 276 ASP A O 1
ATOM 2063 N N . SER A 1 277 ? 40.674 17.097 -45.630 1.00 45.84 277 SER A N 1
ATOM 2064 C CA . SER A 1 277 ? 41.833 16.998 -44.727 1.00 45.84 277 SER A CA 1
ATOM 2065 C C . SER A 1 277 ? 41.801 15.710 -43.889 1.00 45.84 277 SER A C 1
ATOM 2067 O O . SER A 1 277 ? 40.844 15.431 -43.178 1.00 45.84 277 SER A O 1
ATOM 2069 N N . ALA A 1 278 ? 42.898 14.953 -43.976 1.00 49.59 278 ALA A N 1
ATOM 2070 C CA . ALA A 1 278 ? 43.402 13.960 -43.022 1.00 49.59 278 ALA A CA 1
ATOM 2071 C C . ALA A 1 278 ? 42.433 12.871 -42.502 1.00 49.59 278 ALA A C 1
ATOM 2073 O O . ALA A 1 278 ? 41.831 12.945 -41.433 1.00 49.59 278 ALA A O 1
ATOM 2074 N N . SER A 1 279 ? 42.440 11.764 -43.247 1.00 49.72 279 SER A N 1
ATOM 2075 C CA . SER A 1 279 ? 42.002 10.416 -42.877 1.00 49.72 279 SER A CA 1
ATOM 2076 C C . SER A 1 279 ? 42.521 9.961 -41.497 1.00 49.72 279 SER A C 1
ATOM 2078 O O . SER A 1 279 ? 43.595 9.372 -41.366 1.00 49.72 279 SER A O 1
ATOM 2080 N N . GLY A 1 280 ? 41.694 10.152 -40.473 1.00 50.81 280 GLY A N 1
ATOM 2081 C CA . GLY A 1 280 ? 41.720 9.417 -39.213 1.00 50.81 280 GLY A CA 1
ATOM 2082 C C . GLY A 1 280 ? 40.366 8.751 -38.999 1.00 50.81 280 GLY A C 1
ATOM 2083 O O . GLY A 1 280 ? 39.619 9.158 -38.114 1.00 50.81 280 GLY A O 1
ATOM 2084 N N . SER A 1 281 ? 40.024 7.765 -39.839 1.00 45.72 281 SER A N 1
ATOM 2085 C CA . SER A 1 281 ? 38.788 6.976 -39.722 1.00 45.72 281 SER A CA 1
ATOM 2086 C C . SER A 1 281 ? 38.816 6.149 -38.430 1.00 45.72 281 SER A C 1
ATOM 2088 O O . SER A 1 281 ? 39.169 4.970 -38.404 1.00 45.72 281 SER A O 1
ATOM 2090 N N . ARG A 1 282 ? 38.483 6.794 -37.309 1.00 57.03 282 ARG A N 1
ATOM 2091 C CA . ARG A 1 282 ? 38.158 6.121 -36.055 1.00 57.03 282 ARG A CA 1
ATOM 2092 C C . ARG A 1 282 ? 36.804 5.456 -36.255 1.00 57.03 282 ARG A C 1
ATOM 2094 O O . ARG A 1 282 ? 35.769 6.082 -36.049 1.00 57.03 282 ARG A O 1
ATOM 2101 N N . ARG A 1 283 ? 36.819 4.187 -36.678 1.00 56.75 283 ARG A N 1
ATOM 2102 C CA . ARG A 1 283 ? 35.646 3.309 -36.585 1.00 56.75 283 ARG A CA 1
ATOM 2103 C C . ARG A 1 283 ? 35.058 3.457 -35.174 1.00 56.75 283 ARG A C 1
ATOM 2105 O O . ARG A 1 283 ? 35.802 3.214 -34.219 1.00 56.75 283 ARG A O 1
ATOM 2112 N N . PRO A 1 284 ? 33.780 3.848 -35.012 1.00 55.25 284 PRO A N 1
ATOM 2113 C CA . PRO A 1 284 ? 33.122 3.733 -33.721 1.00 55.25 284 PRO A CA 1
ATOM 2114 C C . PRO A 1 284 ? 33.264 2.278 -33.268 1.00 55.25 284 PRO A C 1
ATOM 2116 O O . PRO A 1 284 ? 33.015 1.334 -34.019 1.00 55.25 284 PRO A O 1
ATOM 2119 N N . SER A 1 285 ? 33.828 2.096 -32.079 1.00 61.19 285 SER A N 1
ATOM 2120 C CA . SER A 1 285 ? 34.158 0.779 -31.557 1.00 61.19 285 SER A CA 1
ATOM 2121 C C . SER A 1 285 ? 32.859 0.018 -31.299 1.00 61.19 285 SER A C 1
ATOM 2123 O O . SER A 1 285 ? 32.117 0.403 -30.398 1.00 61.19 285 SER A O 1
ATOM 2125 N N . ALA A 1 286 ? 32.614 -1.073 -32.031 1.00 68.94 286 ALA A N 1
ATOM 2126 C CA . ALA A 1 286 ? 31.435 -1.943 -31.895 1.00 68.94 286 ALA A CA 1
ATOM 2127 C C . ALA A 1 286 ? 31.135 -2.387 -30.441 1.00 68.94 286 ALA A C 1
ATOM 2129 O O . ALA A 1 286 ? 30.016 -2.767 -30.106 1.00 68.94 286 ALA A O 1
ATOM 2130 N N . SER A 1 287 ? 32.125 -2.312 -29.546 1.00 68.62 287 SER A N 1
ATOM 2131 C CA . SER A 1 287 ? 31.971 -2.534 -28.106 1.00 68.62 287 SER A CA 1
ATOM 2132 C C . SER A 1 287 ? 31.085 -1.497 -27.398 1.00 68.62 287 SER A C 1
ATOM 2134 O O . SER A 1 287 ? 30.395 -1.853 -26.442 1.00 68.62 287 SER A O 1
ATOM 2136 N N . LYS A 1 288 ? 31.080 -0.235 -27.848 1.00 72.44 288 LYS A N 1
ATOM 2137 C CA . LYS A 1 288 ? 30.263 0.844 -27.270 1.00 72.44 288 LYS A CA 1
ATOM 2138 C C . LYS A 1 288 ? 28.783 0.646 -27.610 1.00 72.44 288 LYS A C 1
ATOM 2140 O O . LYS A 1 288 ? 27.945 0.742 -26.719 1.00 72.44 288 LYS A O 1
ATOM 2145 N N . ASP A 1 289 ? 28.489 0.246 -28.844 1.00 76.19 289 ASP A N 1
ATOM 2146 C CA . ASP A 1 289 ? 27.119 -0.008 -29.308 1.00 76.19 289 ASP A CA 1
ATOM 2147 C C . ASP A 1 289 ? 26.493 -1.213 -28.587 1.00 76.19 289 ASP A C 1
ATOM 2149 O O . ASP A 1 289 ? 25.358 -1.149 -28.114 1.00 76.19 289 ASP A O 1
ATOM 2153 N N . LEU A 1 290 ? 27.261 -2.295 -28.399 1.00 78.00 290 LEU A N 1
ATOM 2154 C CA . LEU A 1 290 ? 26.804 -3.473 -27.648 1.00 78.00 290 LEU A CA 1
ATOM 2155 C C . LEU A 1 290 ? 26.537 -3.173 -26.169 1.00 78.00 290 LEU A C 1
ATOM 2157 O O . LEU A 1 290 ? 25.633 -3.760 -25.572 1.00 78.00 290 LEU A O 1
ATOM 2161 N N . ARG A 1 291 ? 27.323 -2.279 -25.564 1.00 77.06 291 ARG A N 1
ATOM 2162 C CA . ARG A 1 291 ? 27.123 -1.856 -24.176 1.00 77.06 291 ARG A CA 1
ATOM 2163 C C . ARG A 1 291 ? 25.825 -1.067 -24.033 1.00 77.06 291 ARG A C 1
ATOM 2165 O O . ARG A 1 291 ? 25.004 -1.423 -23.192 1.00 77.06 291 ARG A O 1
ATOM 2172 N N . ASN A 1 292 ? 25.628 -0.068 -24.890 1.00 78.75 292 ASN A N 1
ATOM 2173 C CA . ASN A 1 292 ? 24.416 0.748 -24.903 1.00 78.75 292 ASN A CA 1
ATOM 2174 C C . ASN A 1 292 ? 23.171 -0.127 -25.121 1.00 78.75 292 ASN A C 1
ATOM 2176 O O . ASN A 1 292 ? 22.174 0.029 -24.418 1.00 78.75 292 ASN A O 1
ATOM 2180 N N . LEU A 1 293 ? 23.256 -1.126 -26.009 1.00 82.62 293 LEU A N 1
ATOM 2181 C CA . LEU A 1 293 ? 22.179 -2.091 -26.239 1.00 82.62 293 LEU A CA 1
ATOM 2182 C C . LEU A 1 293 ? 21.857 -2.932 -24.990 1.00 82.62 293 LEU A C 1
ATOM 2184 O O . LEU A 1 293 ? 20.686 -3.173 -24.693 1.00 82.62 293 LEU A O 1
ATOM 2188 N N . ARG A 1 294 ? 22.872 -3.383 -24.240 1.00 81.69 294 ARG A N 1
ATOM 2189 C CA . ARG A 1 294 ? 22.668 -4.130 -22.984 1.00 81.69 294 ARG A CA 1
ATOM 2190 C C . ARG A 1 294 ? 22.071 -3.256 -21.889 1.00 81.69 294 ARG A C 1
ATOM 2192 O O . ARG A 1 294 ? 21.146 -3.704 -21.221 1.00 81.69 294 ARG A O 1
ATOM 2199 N N . GLU A 1 295 ? 22.557 -2.026 -21.736 1.00 83.50 295 GLU A N 1
ATOM 2200 C CA . GLU A 1 295 ? 22.012 -1.047 -20.785 1.00 83.50 295 GLU A CA 1
ATOM 2201 C C . GLU A 1 295 ? 20.548 -0.726 -21.114 1.00 83.50 295 GLU A C 1
ATOM 2203 O O . GLU A 1 295 ? 19.695 -0.725 -20.227 1.00 83.50 295 GLU A O 1
ATOM 2208 N N . ALA A 1 296 ? 20.221 -0.529 -22.393 1.00 83.56 296 ALA A N 1
ATOM 2209 C CA . ALA A 1 296 ? 18.846 -0.343 -22.849 1.00 83.56 296 ALA A CA 1
ATOM 2210 C C . ALA A 1 296 ? 17.975 -1.578 -22.565 1.00 83.56 296 ALA A C 1
ATOM 2212 O O . ALA A 1 296 ? 16.862 -1.446 -22.057 1.00 83.56 296 ALA A O 1
ATOM 2213 N N . ARG A 1 297 ? 18.480 -2.790 -22.830 1.00 85.38 297 ARG A N 1
ATOM 2214 C CA . ARG A 1 297 ? 17.756 -4.037 -22.541 1.00 85.38 297 ARG A CA 1
ATOM 2215 C C . ARG A 1 297 ? 17.507 -4.228 -21.045 1.00 85.38 297 ARG A C 1
ATOM 2217 O O . ARG A 1 297 ? 16.396 -4.596 -20.676 1.00 85.38 297 ARG A O 1
ATOM 2224 N N . ALA A 1 298 ? 18.504 -3.966 -20.202 1.00 87.38 298 ALA A N 1
ATOM 2225 C CA . ALA A 1 298 ? 18.372 -4.045 -18.750 1.00 87.38 298 ALA A CA 1
ATOM 2226 C C . ALA A 1 298 ? 17.339 -3.036 -18.232 1.00 87.38 298 ALA A C 1
ATOM 2228 O O . ALA A 1 298 ? 16.465 -3.406 -17.457 1.00 87.38 298 ALA A O 1
ATOM 2229 N N . ARG A 1 299 ? 17.361 -1.791 -18.730 1.00 86.50 299 ARG A N 1
ATOM 2230 C CA . ARG A 1 299 ? 16.341 -0.779 -18.404 1.00 86.50 299 ARG A CA 1
ATOM 2231 C C . ARG A 1 299 ? 14.931 -1.221 -18.801 1.00 86.50 299 ARG A C 1
ATOM 2233 O O . ARG A 1 299 ? 14.013 -1.084 -18.000 1.00 86.50 299 ARG A O 1
ATOM 2240 N N . ARG A 1 300 ? 14.758 -1.777 -20.007 1.00 88.62 300 ARG A N 1
ATOM 2241 C CA . ARG A 1 300 ? 13.457 -2.293 -20.473 1.00 88.62 300 ARG A CA 1
ATOM 2242 C C . ARG A 1 300 ? 12.959 -3.449 -19.607 1.00 88.62 300 ARG A C 1
ATOM 2244 O O . ARG A 1 300 ? 11.789 -3.468 -19.259 1.00 88.62 300 ARG A O 1
ATOM 2251 N N . LEU A 1 301 ? 13.834 -4.385 -19.234 1.00 91.12 301 LEU A N 1
ATOM 2252 C CA . LEU A 1 301 ? 13.459 -5.493 -18.352 1.00 91.12 301 LEU A CA 1
ATOM 2253 C C . LEU A 1 301 ? 13.058 -4.992 -16.957 1.00 91.12 301 LEU A C 1
ATOM 2255 O O . LEU A 1 301 ? 11.985 -5.337 -16.480 1.00 91.12 301 LEU A O 1
ATOM 2259 N N . ALA A 1 302 ? 13.860 -4.101 -16.365 1.00 91.81 302 ALA A N 1
ATOM 2260 C CA . ALA A 1 302 ? 13.556 -3.500 -15.069 1.00 91.81 302 ALA A CA 1
ATOM 2261 C C . ALA A 1 302 ? 12.207 -2.771 -15.069 1.00 91.81 302 ALA A C 1
ATOM 2263 O O . ALA A 1 302 ? 11.458 -2.834 -14.099 1.00 91.81 302 ALA A O 1
ATOM 2264 N N . ARG A 1 303 ? 11.889 -2.079 -16.167 1.00 92.81 303 ARG A N 1
ATOM 2265 C CA . ARG A 1 303 ? 10.603 -1.405 -16.323 1.00 92.81 303 ARG A CA 1
ATOM 2266 C C . ARG A 1 303 ? 9.445 -2.399 -16.392 1.00 92.81 303 ARG A C 1
ATOM 2268 O O . ARG A 1 303 ? 8.477 -2.199 -15.669 1.00 92.81 303 ARG A O 1
ATOM 2275 N N . LYS A 1 304 ? 9.549 -3.472 -17.184 1.00 94.25 304 LYS A N 1
ATOM 2276 C CA . LYS A 1 304 ? 8.510 -4.520 -17.256 1.00 94.25 304 LYS A CA 1
ATOM 2277 C C . LYS A 1 304 ? 8.221 -5.135 -15.895 1.00 94.25 304 LYS A C 1
ATOM 2279 O O . LYS A 1 304 ? 7.061 -5.257 -15.511 1.00 94.25 304 LYS A O 1
ATOM 2284 N N . ASP A 1 305 ? 9.274 -5.471 -15.159 1.00 95.12 305 ASP A N 1
ATOM 2285 C CA . ASP A 1 305 ? 9.142 -6.027 -13.817 1.00 95.12 305 ASP A CA 1
ATOM 2286 C C . ASP A 1 305 ? 8.487 -5.004 -12.874 1.00 95.12 305 ASP A C 1
ATOM 2288 O O . ASP A 1 305 ? 7.568 -5.347 -12.131 1.00 95.12 305 ASP A O 1
ATOM 2292 N N . ALA A 1 306 ? 8.872 -3.725 -12.949 1.00 95.75 306 ALA A N 1
ATOM 2293 C CA . ALA A 1 306 ? 8.284 -2.680 -12.116 1.00 95.75 306 ALA A CA 1
ATOM 2294 C C . ALA A 1 306 ? 6.793 -2.481 -12.434 1.00 95.75 306 ALA A C 1
ATOM 2296 O O . ALA A 1 306 ? 5.985 -2.376 -11.512 1.00 95.75 306 ALA A O 1
ATOM 2297 N N . VAL A 1 307 ? 6.414 -2.507 -13.718 1.00 96.25 307 VAL A N 1
ATOM 2298 C CA . VAL A 1 307 ? 5.012 -2.485 -14.165 1.00 96.25 307 VAL A CA 1
ATOM 2299 C C . VAL A 1 307 ? 4.249 -3.673 -13.586 1.00 96.25 307 VAL A C 1
ATOM 2301 O O . VAL A 1 307 ? 3.183 -3.476 -13.003 1.00 96.25 307 VAL A O 1
ATOM 2304 N N . HIS A 1 308 ? 4.806 -4.883 -13.673 1.00 97.06 308 HIS A N 1
ATOM 2305 C CA . HIS A 1 308 ? 4.208 -6.084 -13.094 1.00 97.06 308 HIS A CA 1
ATOM 2306 C C . HIS A 1 308 ? 3.972 -5.940 -11.582 1.00 97.06 308 HIS A C 1
ATOM 2308 O O . HIS A 1 308 ? 2.846 -6.122 -11.117 1.00 97.06 308 HIS A O 1
ATOM 2314 N N . PHE A 1 309 ? 4.995 -5.571 -10.803 1.00 97.75 309 PHE A 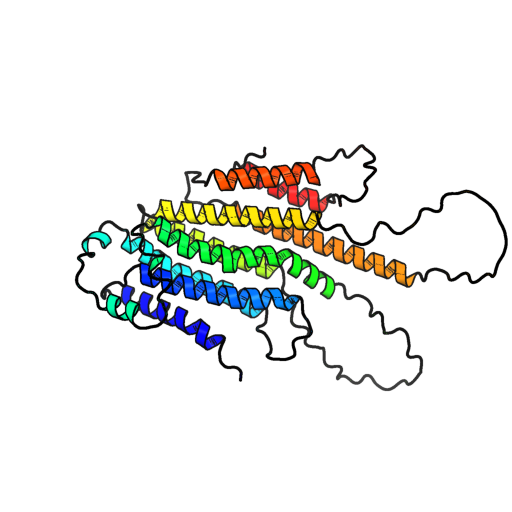N 1
ATOM 2315 C CA . PHE A 1 309 ? 4.875 -5.474 -9.343 1.00 97.75 309 PHE A CA 1
ATOM 2316 C C . PHE A 1 309 ? 3.959 -4.332 -8.886 1.00 97.75 309 PHE A C 1
ATOM 2318 O O . PHE A 1 309 ? 3.226 -4.497 -7.906 1.00 97.75 309 PHE A O 1
ATOM 2325 N N . LEU A 1 310 ? 3.943 -3.196 -9.587 1.00 97.69 310 LEU A N 1
ATOM 2326 C CA . LEU A 1 310 ? 3.019 -2.101 -9.287 1.00 97.69 310 LEU A CA 1
ATOM 2327 C C . LEU A 1 310 ? 1.574 -2.458 -9.648 1.00 97.69 310 LEU A C 1
ATOM 2329 O O . LEU A 1 310 ? 0.682 -2.189 -8.849 1.00 97.69 310 LEU A O 1
ATOM 2333 N N . CYS A 1 311 ? 1.333 -3.124 -10.783 1.00 97.81 311 CYS A N 1
ATOM 2334 C CA . CYS A 1 311 ? -0.004 -3.609 -11.146 1.00 97.81 311 CYS A CA 1
ATOM 2335 C C . CYS A 1 311 ? -0.501 -4.690 -10.177 1.00 97.81 311 CYS A C 1
ATOM 2337 O O . CYS A 1 311 ? -1.674 -4.691 -9.806 1.00 97.81 311 CYS A O 1
ATOM 2339 N N . ALA A 1 312 ? 0.384 -5.575 -9.709 1.00 97.75 312 ALA A N 1
ATOM 2340 C CA . ALA A 1 312 ? 0.060 -6.553 -8.673 1.00 97.75 312 ALA A CA 1
ATOM 2341 C C . ALA A 1 312 ? -0.271 -5.876 -7.331 1.00 97.75 312 ALA A C 1
ATOM 2343 O O . ALA A 1 312 ? -1.236 -6.259 -6.674 1.00 97.75 312 ALA A O 1
ATOM 2344 N N . SER A 1 313 ? 0.486 -4.840 -6.948 1.00 97.88 313 SER A N 1
ATOM 2345 C CA . SER A 1 313 ? 0.223 -4.047 -5.736 1.00 97.88 313 SER A CA 1
ATOM 2346 C C . SER A 1 313 ? -1.101 -3.290 -5.834 1.00 97.88 313 SER A C 1
ATOM 2348 O O . SER A 1 313 ? -1.881 -3.291 -4.887 1.00 97.88 313 SER A O 1
ATOM 2350 N N . PHE A 1 314 ? -1.382 -2.691 -6.991 1.00 97.69 314 PHE A N 1
ATOM 2351 C CA . PHE A 1 31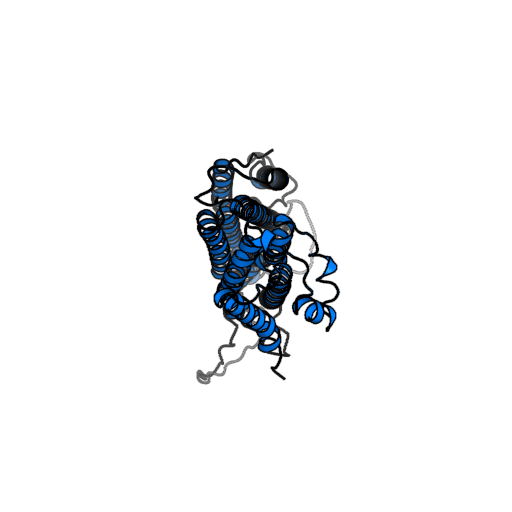4 ? -2.652 -2.038 -7.290 1.00 97.69 314 PHE A CA 1
ATOM 2352 C C . PHE A 1 314 ? -3.821 -3.025 -7.187 1.00 97.69 314 PHE A C 1
ATOM 2354 O O . PHE A 1 314 ? -4.747 -2.791 -6.418 1.00 97.69 314 PHE A O 1
ATOM 2361 N N . SER A 1 315 ? -3.725 -4.172 -7.864 1.00 96.75 315 SER A N 1
ATOM 2362 C CA . SER A 1 315 ? -4.731 -5.244 -7.831 1.00 96.75 315 SER A CA 1
ATOM 2363 C C . SER A 1 315 ? -5.008 -5.736 -6.410 1.00 96.75 315 SER A C 1
ATOM 2365 O O . SER A 1 315 ? -6.156 -5.916 -6.020 1.00 96.75 315 SER A O 1
ATOM 2367 N N . LEU A 1 316 ? -3.956 -5.906 -5.606 1.00 95.81 316 LEU A N 1
ATOM 2368 C CA . LEU A 1 316 ? -4.064 -6.286 -4.198 1.00 95.81 316 LEU A CA 1
ATOM 2369 C C . LEU A 1 316 ? -4.846 -5.249 -3.374 1.00 95.81 316 LEU A C 1
ATOM 2371 O O . LEU A 1 316 ? -5.607 -5.621 -2.487 1.00 95.81 316 LEU A O 1
ATOM 2375 N N . CYS A 1 317 ? -4.679 -3.959 -3.669 1.00 96.06 317 CYS A N 1
ATOM 2376 C CA . CYS A 1 317 ? -5.398 -2.886 -2.982 1.00 96.06 317 CYS A CA 1
ATOM 2377 C C . CYS A 1 317 ? -6.871 -2.795 -3.408 1.00 96.06 317 CYS A C 1
ATOM 2379 O O . CYS A 1 317 ? -7.698 -2.326 -2.638 1.00 96.06 317 CYS A O 1
ATOM 2381 N N . LEU A 1 318 ? -7.217 -3.254 -4.609 1.00 93.44 318 LEU A N 1
ATOM 2382 C CA . LEU A 1 318 ? -8.597 -3.226 -5.091 1.00 93.44 318 LEU A CA 1
ATOM 2383 C C . LEU A 1 318 ? -9.491 -4.297 -4.464 1.00 93.44 318 LEU A C 1
ATOM 2385 O O . LEU A 1 318 ? -10.707 -4.139 -4.482 1.00 93.44 318 LEU A O 1
ATOM 2389 N N . GLN A 1 319 ? -8.910 -5.363 -3.910 1.00 91.69 319 GLN A N 1
ATOM 2390 C CA . GLN A 1 319 ? -9.676 -6.478 -3.360 1.00 91.69 319 GLN A CA 1
ATOM 2391 C C . GLN A 1 319 ? -10.519 -6.025 -2.155 1.00 91.69 319 GLN A C 1
ATOM 2393 O O . GLN A 1 319 ? -9.950 -5.662 -1.110 1.00 91.69 319 GLN A O 1
ATOM 2398 N N . PRO A 1 320 ? -11.863 -6.055 -2.268 1.00 85.62 320 PRO A N 1
ATOM 2399 C CA . PRO A 1 320 ? -12.727 -5.714 -1.155 1.00 85.62 320 PRO A CA 1
ATOM 2400 C C . PRO A 1 320 ? -12.608 -6.779 -0.066 1.00 85.62 320 PRO A C 1
ATOM 2402 O O . PRO A 1 320 ? -12.345 -7.955 -0.331 1.00 85.62 320 PRO A O 1
ATOM 2405 N N . TRP A 1 321 ? -12.840 -6.367 1.176 1.00 86.69 321 TRP A N 1
ATOM 2406 C CA . TRP A 1 321 ? -13.005 -7.314 2.270 1.00 86.69 321 TRP A CA 1
ATOM 2407 C C . TRP A 1 321 ? -14.221 -8.219 1.996 1.00 86.69 321 TRP A C 1
ATOM 2409 O O . TRP A 1 321 ? -15.308 -7.725 1.687 1.00 86.69 321 TRP A O 1
ATOM 2419 N N . ALA A 1 322 ? -14.045 -9.540 2.109 1.00 81.75 322 ALA A N 1
ATOM 2420 C CA . ALA A 1 322 ? -15.033 -10.540 1.687 1.00 81.75 322 ALA A CA 1
ATOM 2421 C C . ALA A 1 322 ? -16.385 -10.441 2.421 1.00 81.75 322 ALA A C 1
ATOM 2423 O O . ALA A 1 322 ? -17.410 -10.850 1.878 1.00 81.75 322 ALA A O 1
ATOM 2424 N N . GLY A 1 323 ? -16.403 -9.880 3.635 1.00 75.50 323 GLY A N 1
ATOM 2425 C CA . GLY A 1 323 ? -17.628 -9.652 4.405 1.00 75.50 323 GLY A CA 1
ATOM 2426 C C . GLY A 1 323 ? -18.379 -8.359 4.060 1.00 75.50 323 GLY A C 1
ATOM 2427 O O . GLY A 1 323 ? -19.472 -8.134 4.581 1.00 75.50 323 GLY A O 1
ATOM 2428 N N . SER A 1 324 ? -17.840 -7.501 3.185 1.00 74.12 324 SER A N 1
ATOM 2429 C CA . SER A 1 324 ? -18.464 -6.219 2.845 1.00 74.12 324 SER A CA 1
ATOM 2430 C C . SER A 1 324 ? -19.523 -6.388 1.757 1.00 74.12 324 SER A C 1
ATOM 2432 O O . SER A 1 324 ? -19.217 -6.415 0.567 1.00 74.12 324 SER A O 1
ATOM 2434 N N . THR A 1 325 ? -20.802 -6.443 2.135 1.00 64.19 325 THR A N 1
ATOM 2435 C CA . THR A 1 325 ? -21.912 -6.410 1.160 1.00 64.19 325 THR A CA 1
ATOM 2436 C C . THR A 1 325 ? -22.184 -5.003 0.627 1.00 64.19 325 THR A C 1
ATOM 2438 O O . THR A 1 325 ? -22.801 -4.835 -0.423 1.00 64.19 325 THR A O 1
ATOM 2441 N N . THR A 1 326 ? -21.747 -3.972 1.351 1.00 60.16 326 THR A N 1
ATOM 2442 C CA . THR A 1 326 ? -21.873 -2.569 0.959 1.00 60.16 326 THR A CA 1
ATOM 2443 C C . THR A 1 326 ? -20.544 -2.067 0.404 1.00 60.16 326 THR A C 1
ATOM 2445 O O . THR A 1 326 ? -19.494 -2.214 1.029 1.00 60.16 326 THR A O 1
ATOM 2448 N N . ARG A 1 327 ? -20.580 -1.438 -0.778 1.00 64.31 327 ARG A N 1
ATOM 2449 C CA . ARG A 1 327 ? -19.443 -0.689 -1.338 1.00 64.31 327 ARG A CA 1
ATOM 2450 C C . ARG A 1 327 ? -19.290 0.625 -0.562 1.00 64.31 327 ARG A C 1
ATOM 2452 O O . ARG A 1 327 ? -19.618 1.696 -1.058 1.00 64.31 327 ARG A O 1
ATOM 2459 N N . MET A 1 328 ? -18.867 0.514 0.694 1.00 59.62 328 MET A N 1
ATOM 2460 C CA . MET A 1 328 ? -18.490 1.626 1.563 1.00 59.62 328 MET A CA 1
ATOM 2461 C C . MET A 1 328 ? -17.186 2.206 1.034 1.00 59.62 328 MET A C 1
ATOM 2463 O O . MET A 1 328 ? -16.114 1.688 1.331 1.00 59.62 328 MET A O 1
ATOM 2467 N N . SER A 1 329 ? -17.273 3.225 0.187 1.00 62.09 329 SER A N 1
ATOM 2468 C CA . SER A 1 329 ? -16.084 3.832 -0.395 1.00 62.09 329 SER A CA 1
ATOM 2469 C C . SER A 1 329 ? -16.060 5.327 -0.252 1.00 62.09 329 SER A C 1
ATOM 2471 O O . SER A 1 329 ? -17.059 5.994 -0.520 1.00 62.09 329 SER A O 1
ATOM 2473 N N . ASP A 1 330 ? -14.877 5.824 0.082 1.00 74.00 330 ASP A N 1
ATOM 2474 C CA . ASP A 1 330 ? -14.549 7.232 -0.000 1.00 74.00 330 ASP A CA 1
ATOM 2475 C C . ASP A 1 330 ? -14.680 7.681 -1.463 1.00 74.00 330 ASP A C 1
ATOM 2477 O O . ASP A 1 330 ? -13.860 7.358 -2.329 1.00 74.00 330 ASP A O 1
ATOM 2481 N N . THR A 1 331 ? -15.768 8.393 -1.754 1.00 83.62 331 THR A N 1
ATOM 2482 C CA . THR A 1 331 ? -16.106 8.825 -3.112 1.00 83.62 331 THR A CA 1
ATOM 2483 C C . THR A 1 331 ? -15.038 9.745 -3.692 1.00 83.62 331 THR A C 1
ATOM 2485 O O . THR A 1 331 ? -14.856 9.767 -4.905 1.00 83.62 331 THR A O 1
ATOM 2488 N N . ILE A 1 332 ? -14.311 10.481 -2.844 1.00 90.50 332 ILE A N 1
ATOM 2489 C CA . ILE A 1 332 ? -13.278 11.424 -3.279 1.00 90.50 332 ILE A CA 1
ATOM 2490 C C . ILE A 1 332 ? -12.035 10.658 -3.728 1.00 90.50 332 ILE A C 1
ATOM 2492 O O . ILE A 1 332 ? -11.529 10.903 -4.824 1.00 90.50 332 ILE A O 1
ATOM 2496 N N . LEU A 1 333 ? -11.562 9.703 -2.920 1.00 89.19 333 LEU A N 1
ATOM 2497 C CA . LEU A 1 333 ? -10.398 8.886 -3.281 1.00 89.19 333 LEU A CA 1
ATOM 2498 C C . LEU A 1 333 ? -10.672 8.030 -4.516 1.00 89.19 333 LEU A C 1
ATOM 2500 O O . LEU A 1 333 ? -9.811 7.940 -5.391 1.00 89.19 333 LEU A O 1
ATOM 2504 N N . ARG A 1 334 ? -11.875 7.457 -4.638 1.00 89.00 334 ARG A N 1
ATOM 2505 C CA . ARG A 1 334 ? -12.247 6.690 -5.833 1.00 89.00 334 ARG A CA 1
ATOM 2506 C C . ARG A 1 334 ? -12.394 7.548 -7.080 1.00 89.00 334 ARG A C 1
ATOM 2508 O O . ARG A 1 334 ? -11.965 7.107 -8.141 1.00 89.00 334 ARG A O 1
ATOM 2515 N N . ALA A 1 335 ? -12.925 8.765 -6.969 1.00 91.56 335 ALA A N 1
ATOM 2516 C CA . ALA A 1 335 ? -12.947 9.706 -8.089 1.00 91.56 335 ALA A CA 1
ATOM 2517 C C . ALA A 1 335 ? -11.523 10.109 -8.509 1.00 91.56 335 ALA A C 1
ATOM 2519 O O . ALA A 1 335 ? -11.192 10.076 -9.692 1.00 91.56 335 ALA A O 1
ATOM 2520 N N . ALA A 1 336 ? -10.643 10.408 -7.545 1.00 92.94 336 ALA A N 1
ATOM 2521 C CA . ALA A 1 336 ? -9.238 10.704 -7.820 1.00 92.94 336 ALA A CA 1
ATOM 2522 C C . ALA A 1 336 ? -8.518 9.515 -8.478 1.00 92.94 336 ALA A C 1
ATOM 2524 O O . ALA A 1 336 ? -7.732 9.705 -9.407 1.00 92.94 336 ALA A O 1
ATOM 2525 N N . LEU A 1 337 ? -8.817 8.289 -8.038 1.00 92.06 337 LEU A N 1
ATOM 2526 C CA . LEU A 1 337 ? -8.305 7.068 -8.647 1.00 92.06 337 LEU A CA 1
ATOM 2527 C C . LEU A 1 337 ? -8.821 6.895 -10.081 1.00 92.06 337 LEU A C 1
ATOM 2529 O O . LEU A 1 337 ? -8.022 6.647 -10.980 1.00 92.06 337 LEU A O 1
ATOM 2533 N N . GLY A 1 338 ? -10.120 7.099 -10.311 1.00 92.12 338 GLY A N 1
ATOM 2534 C CA . GLY A 1 338 ? -10.734 7.091 -11.640 1.00 92.12 338 GLY A CA 1
ATOM 2535 C C . GLY A 1 338 ? -10.078 8.094 -12.589 1.00 92.12 338 GLY A C 1
ATOM 2536 O O . GLY A 1 338 ? -9.695 7.731 -13.700 1.00 92.12 338 GLY A O 1
ATOM 2537 N N . GLY A 1 339 ? -9.834 9.323 -12.123 1.00 93.00 339 GLY A N 1
ATOM 2538 C CA . GLY A 1 339 ? -9.107 10.345 -12.878 1.00 93.00 339 GLY A CA 1
ATOM 2539 C C . GLY A 1 339 ? -7.641 9.977 -13.143 1.00 93.00 339 GLY A C 1
ATOM 2540 O O . GLY A 1 339 ? -7.138 10.182 -14.248 1.00 93.00 339 GLY A O 1
ATOM 2541 N N . ALA A 1 340 ? -6.946 9.380 -12.169 1.00 92.94 340 ALA A N 1
ATOM 2542 C CA . ALA A 1 340 ? -5.563 8.928 -12.335 1.00 92.94 340 ALA A CA 1
ATOM 2543 C C . ALA A 1 340 ? -5.442 7.786 -13.361 1.00 92.94 340 ALA A C 1
ATOM 2545 O O . ALA A 1 340 ? -4.527 7.799 -14.190 1.00 92.94 340 ALA A O 1
ATOM 2546 N N . LEU A 1 341 ? -6.384 6.837 -13.348 1.00 92.62 341 LEU A N 1
ATOM 2547 C CA . LEU A 1 341 ? -6.489 5.773 -14.350 1.00 92.62 341 LEU A CA 1
ATOM 2548 C C . LEU A 1 341 ? -6.881 6.334 -15.723 1.00 92.62 341 LEU A C 1
ATOM 2550 O O . LEU A 1 341 ? -6.297 5.943 -16.731 1.00 92.62 341 LEU A O 1
ATOM 2554 N N . GLY A 1 342 ? -7.801 7.300 -15.777 1.00 90.62 342 GLY A N 1
ATOM 2555 C CA . GLY A 1 342 ? -8.176 7.994 -17.012 1.00 90.62 342 GLY A CA 1
ATOM 2556 C C . GLY A 1 342 ? -6.996 8.707 -17.655 1.00 90.62 342 GLY A C 1
ATOM 2557 O O . GLY A 1 342 ? -6.776 8.579 -18.859 1.00 90.62 342 GLY A O 1
ATOM 2558 N N . ASN A 1 343 ? -6.169 9.375 -16.851 1.00 90.56 343 ASN A N 1
ATOM 2559 C CA . ASN A 1 343 ? -4.922 9.978 -17.311 1.00 90.56 343 ASN A CA 1
ATOM 2560 C C . ASN A 1 343 ? -3.925 8.928 -17.816 1.00 90.56 343 ASN A C 1
ATOM 2562 O O . ASN A 1 343 ? -3.312 9.138 -18.865 1.00 90.56 343 ASN A O 1
ATOM 2566 N N . LEU A 1 344 ? -3.786 7.788 -17.132 1.00 89.75 344 LEU A N 1
ATOM 2567 C CA . LEU A 1 344 ? -2.933 6.685 -17.587 1.00 89.75 344 LEU A CA 1
ATOM 2568 C C . LEU A 1 344 ? -3.396 6.160 -18.958 1.00 89.75 344 LEU A C 1
ATOM 2570 O O . LEU A 1 344 ? -2.585 6.045 -19.876 1.00 89.75 344 LEU A O 1
ATOM 2574 N N . ILE A 1 345 ? -4.701 5.927 -19.138 1.00 89.94 345 ILE A N 1
ATOM 2575 C CA . ILE A 1 345 ? -5.278 5.488 -20.418 1.00 89.94 345 ILE A CA 1
ATOM 2576 C C . ILE A 1 345 ? -5.044 6.545 -21.500 1.00 89.94 345 ILE A C 1
ATOM 2578 O O . ILE A 1 345 ? -4.476 6.230 -22.544 1.00 89.94 345 ILE A O 1
ATOM 2582 N N . LYS A 1 346 ? -5.424 7.805 -21.255 1.00 88.00 346 LYS A N 1
ATOM 2583 C CA . LYS A 1 346 ? -5.305 8.908 -22.224 1.00 88.00 346 LYS A CA 1
ATOM 2584 C C . LYS A 1 346 ? -3.856 9.112 -22.677 1.00 88.00 346 LYS A C 1
ATOM 2586 O O . LYS A 1 346 ? -3.608 9.285 -23.866 1.00 88.00 346 LYS A O 1
ATOM 2591 N N . THR A 1 347 ? -2.900 9.054 -21.749 1.00 85.38 347 THR A N 1
ATOM 2592 C CA . THR A 1 347 ? -1.484 9.327 -22.047 1.00 85.38 347 THR A CA 1
ATOM 2593 C C . THR A 1 347 ? -0.722 8.122 -22.595 1.00 85.38 347 THR A C 1
ATOM 2595 O O . THR A 1 347 ? 0.227 8.322 -23.354 1.00 85.38 347 THR A O 1
ATOM 2598 N N . ARG A 1 348 ? -1.093 6.884 -22.231 1.00 84.94 348 ARG A N 1
ATOM 2599 C CA . ARG A 1 348 ? -0.293 5.682 -22.550 1.00 84.94 348 ARG A CA 1
ATOM 2600 C C . ARG A 1 348 ? -0.966 4.675 -23.477 1.00 84.94 348 ARG A C 1
ATOM 2602 O O . ARG A 1 348 ? -0.248 3.996 -24.203 1.00 84.94 348 ARG A O 1
ATOM 2609 N N . LEU A 1 349 ? -2.298 4.603 -23.492 1.00 82.88 349 LEU A N 1
ATOM 2610 C CA . LEU A 1 349 ? -3.069 3.632 -24.287 1.00 82.88 349 LEU A CA 1
ATOM 2611 C C . LEU A 1 349 ? -3.866 4.287 -25.431 1.00 82.88 349 LEU A C 1
ATOM 2613 O O . LEU A 1 349 ? -4.036 3.690 -26.489 1.00 82.88 349 LEU A O 1
ATOM 2617 N N . GLY A 1 350 ? -4.334 5.524 -25.239 1.00 67.19 350 GLY A N 1
ATOM 2618 C CA . GLY A 1 350 ? -5.266 6.225 -26.132 1.00 67.19 350 GLY A CA 1
ATOM 2619 C C . GLY A 1 350 ? -4.635 7.024 -27.277 1.00 67.19 350 GLY A C 1
ATOM 2620 O O . GLY A 1 350 ? -5.355 7.692 -28.018 1.00 67.19 350 GLY A O 1
ATOM 2621 N N . GLY A 1 351 ? -3.311 6.988 -27.444 1.00 64.06 351 GLY A N 1
ATOM 2622 C CA . GLY A 1 351 ? -2.645 7.679 -28.550 1.00 64.06 351 GLY A CA 1
ATOM 2623 C C . GLY A 1 351 ? -2.926 6.996 -29.897 1.00 64.06 351 GLY A C 1
ATOM 2624 O O . GLY A 1 351 ? -2.855 5.765 -29.970 1.00 64.06 351 GLY A O 1
ATOM 2625 N N . PRO A 1 352 ? -3.208 7.738 -30.988 1.00 56.72 352 PRO A N 1
ATOM 2626 C CA . PRO A 1 352 ? -3.411 7.136 -32.299 1.00 56.72 352 PRO A CA 1
ATOM 2627 C C . PRO A 1 352 ? -2.178 6.311 -32.691 1.00 56.72 352 PRO A C 1
ATOM 2629 O O . PRO A 1 352 ? -1.081 6.833 -32.890 1.00 56.72 352 PRO A O 1
ATOM 2632 N N . ARG A 1 353 ? -2.358 4.987 -32.821 1.00 57.25 353 ARG A N 1
ATOM 2633 C CA . ARG A 1 353 ? -1.339 4.078 -33.381 1.00 57.25 353 ARG A CA 1
ATOM 2634 C C . ARG A 1 353 ? -0.990 4.446 -34.834 1.00 57.25 353 ARG A C 1
ATOM 2636 O O . ARG A 1 353 ? 0.070 4.066 -35.321 1.00 57.25 353 ARG A O 1
ATOM 2643 N N . LEU A 1 354 ? -1.859 5.219 -35.490 1.00 45.22 354 LEU A N 1
ATOM 2644 C CA . LEU A 1 354 ? -1.701 5.777 -36.827 1.00 45.22 354 LEU A CA 1
ATOM 2645 C C . LEU A 1 354 ? -1.461 7.288 -36.755 1.00 45.22 354 LEU A C 1
ATOM 2647 O O . LEU A 1 354 ? -2.405 8.070 -36.732 1.00 45.22 354 LEU A O 1
ATOM 2651 N N . GLY A 1 355 ? -0.207 7.714 -36.738 1.00 44.28 355 GLY A N 1
ATOM 2652 C CA . GLY A 1 355 ? 0.107 9.130 -36.884 1.00 44.28 355 GLY A CA 1
ATOM 2653 C C . GLY A 1 355 ? 1.488 9.440 -36.359 1.00 44.28 355 GLY A C 1
ATOM 2654 O O . GLY A 1 355 ? 1.782 9.204 -35.192 1.00 44.28 355 GLY A O 1
ATOM 2655 N N . VAL A 1 356 ? 2.335 9.932 -37.250 1.00 48.53 356 VAL A N 1
ATOM 2656 C CA . VAL A 1 356 ? 3.666 10.463 -36.977 1.00 48.53 356 VAL A CA 1
ATOM 2657 C C . VAL A 1 356 ? 3.535 11.561 -35.918 1.00 48.53 356 VAL A C 1
ATOM 2659 O O . VAL A 1 356 ? 3.228 12.701 -36.239 1.00 48.53 356 VAL A O 1
ATOM 2662 N N . SER A 1 357 ? 3.694 11.215 -34.641 1.00 46.41 357 SER A N 1
ATOM 2663 C CA . SER A 1 357 ? 3.892 12.219 -33.600 1.00 46.41 357 SER A CA 1
ATOM 2664 C C . SER A 1 357 ? 5.319 12.722 -33.784 1.00 46.41 357 SER A C 1
ATOM 2666 O O . SER A 1 357 ? 6.263 11.990 -33.487 1.00 46.41 357 SER A O 1
ATOM 2668 N N . GLU A 1 358 ? 5.463 13.919 -34.358 1.00 51.81 358 GLU A N 1
ATOM 2669 C CA . GLU A 1 358 ? 6.754 14.572 -34.633 1.00 51.81 358 GLU A CA 1
ATOM 2670 C C . GLU A 1 358 ? 7.581 14.819 -33.359 1.00 51.81 358 GLU A C 1
ATOM 2672 O O . GLU A 1 358 ? 8.801 14.924 -33.443 1.00 51.81 358 GLU A O 1
ATOM 2677 N N . ASP A 1 359 ? 6.963 14.769 -32.174 1.00 49.69 359 ASP A N 1
ATOM 2678 C CA . ASP A 1 359 ? 7.664 14.781 -30.888 1.00 49.69 359 ASP A CA 1
ATOM 2679 C C . ASP A 1 359 ? 7.837 13.356 -30.333 1.00 49.69 359 ASP A C 1
ATOM 2681 O O . ASP A 1 359 ? 7.032 12.831 -29.559 1.00 49.69 359 ASP A O 1
ATOM 2685 N N . GLY A 1 360 ? 8.914 12.701 -30.770 1.00 51.88 360 GLY A N 1
ATOM 2686 C CA . GLY A 1 360 ? 9.263 11.302 -30.489 1.00 51.88 360 GLY A CA 1
ATOM 2687 C C . GLY A 1 360 ? 9.732 10.980 -29.062 1.00 51.88 360 GLY A C 1
ATOM 2688 O O . GLY A 1 360 ? 10.621 10.148 -28.902 1.00 51.88 360 GLY A O 1
ATOM 2689 N N . THR A 1 361 ? 9.182 11.611 -28.021 1.00 56.31 361 THR A N 1
ATOM 2690 C CA . THR A 1 361 ? 9.672 11.449 -26.633 1.00 56.31 361 THR A CA 1
ATOM 2691 C C . THR A 1 361 ? 8.724 10.707 -25.690 1.00 56.31 361 THR A C 1
ATOM 2693 O O . THR A 1 361 ? 9.148 10.309 -24.603 1.00 56.31 361 THR A O 1
ATOM 2696 N N . SER A 1 362 ? 7.472 10.425 -26.075 1.00 57.72 362 SER A N 1
ATOM 2697 C CA . SER A 1 362 ? 6.595 9.591 -25.242 1.00 57.72 362 SER A CA 1
ATOM 2698 C C . SER A 1 362 ? 6.978 8.115 -25.387 1.00 57.72 362 SER A C 1
ATOM 2700 O O . SER A 1 362 ? 6.701 7.488 -26.414 1.00 57.72 362 SER A O 1
ATOM 2702 N N . SER A 1 363 ? 7.605 7.535 -24.362 1.00 67.06 363 SER A N 1
ATOM 2703 C CA . SER A 1 363 ? 7.872 6.097 -24.335 1.00 67.06 363 SER A CA 1
ATOM 2704 C C . SER A 1 363 ? 6.544 5.333 -24.304 1.00 67.06 363 SER A C 1
ATOM 2706 O O . SER A 1 363 ? 5.839 5.330 -23.291 1.00 67.06 363 SER A O 1
ATOM 2708 N N . LYS A 1 364 ? 6.180 4.736 -25.444 1.00 79.38 364 LYS A N 1
ATOM 2709 C CA . LYS A 1 364 ? 4.992 3.887 -25.582 1.00 79.38 364 LYS A CA 1
ATOM 2710 C C . LYS A 1 364 ? 5.146 2.631 -24.719 1.00 79.38 364 LYS A C 1
ATOM 2712 O O . LYS A 1 364 ? 6.267 2.178 -24.473 1.00 79.38 364 LYS A O 1
ATOM 2717 N N . LEU A 1 365 ? 4.018 2.107 -24.246 1.00 85.56 365 LEU A N 1
ATOM 2718 C CA . LEU A 1 365 ? 3.941 0.765 -23.674 1.00 85.56 365 LEU A CA 1
ATOM 2719 C C . LEU A 1 365 ? 4.275 -0.253 -24.766 1.00 85.56 365 LEU A C 1
ATOM 2721 O O . LEU A 1 365 ? 3.876 -0.065 -25.917 1.00 85.56 365 LEU A O 1
ATOM 2725 N N . ASP A 1 366 ? 5.011 -1.305 -24.421 1.00 89.06 366 ASP A N 1
ATOM 2726 C CA . ASP A 1 366 ? 5.064 -2.484 -25.288 1.00 89.06 366 ASP A CA 1
ATOM 2727 C C . ASP A 1 366 ? 3.860 -3.405 -25.059 1.00 89.06 366 ASP A C 1
ATOM 2729 O O . ASP A 1 366 ? 3.147 -3.251 -24.072 1.00 89.06 366 ASP A O 1
ATOM 2733 N N . ASP A 1 367 ? 3.641 -4.369 -25.958 1.00 90.06 367 ASP A N 1
ATOM 2734 C CA . ASP A 1 367 ? 2.461 -5.247 -25.923 1.00 90.06 367 ASP A CA 1
ATOM 2735 C C . ASP A 1 367 ? 2.306 -6.008 -24.589 1.00 90.06 367 ASP A C 1
ATOM 2737 O O . ASP A 1 367 ? 1.192 -6.313 -24.162 1.00 90.06 367 ASP A O 1
ATOM 2741 N N . VAL A 1 368 ? 3.419 -6.321 -23.911 1.00 92.81 368 VAL A N 1
ATOM 2742 C CA . VAL A 1 368 ? 3.399 -7.029 -22.622 1.00 92.81 368 VAL A CA 1
ATOM 2743 C C . VAL A 1 368 ? 3.032 -6.066 -21.498 1.00 92.81 368 VAL A C 1
ATOM 2745 O O . VAL A 1 368 ? 2.179 -6.389 -20.675 1.00 92.81 368 VAL A O 1
ATOM 2748 N N . GLU A 1 369 ? 3.655 -4.887 -21.462 1.00 93.81 369 GLU A N 1
ATOM 2749 C CA . GLU A 1 369 ? 3.324 -3.839 -20.490 1.00 93.81 369 GLU A CA 1
ATOM 2750 C C . GLU A 1 369 ? 1.863 -3.392 -20.638 1.00 93.81 369 GLU A C 1
ATOM 2752 O O . GLU A 1 369 ? 1.154 -3.273 -19.641 1.00 93.81 369 GLU A O 1
ATOM 2757 N N . GLU A 1 370 ? 1.398 -3.204 -21.876 1.00 92.81 370 GLU A N 1
ATOM 2758 C CA . GLU A 1 370 ? 0.007 -2.892 -22.207 1.00 92.81 370 GLU A CA 1
ATOM 2759 C C . GLU A 1 370 ? -0.938 -3.983 -21.700 1.00 92.81 370 GLU A C 1
ATOM 2761 O O . GLU A 1 370 ? -1.893 -3.665 -20.996 1.00 92.81 370 GLU A O 1
ATOM 2766 N N . GLY A 1 371 ? -0.650 -5.260 -21.972 1.00 93.81 371 GLY A N 1
ATOM 2767 C CA . GLY A 1 371 ? -1.471 -6.372 -21.487 1.00 93.81 371 GLY A CA 1
ATOM 2768 C C . GLY A 1 371 ? -1.573 -6.430 -19.958 1.00 93.81 371 GLY A C 1
ATOM 2769 O O . GLY A 1 371 ? -2.660 -6.644 -19.421 1.00 93.81 371 GLY A O 1
ATOM 2770 N N . ILE A 1 372 ? -0.468 -6.187 -19.243 1.00 95.44 372 ILE A N 1
ATOM 2771 C CA . ILE A 1 372 ? -0.451 -6.158 -17.770 1.00 95.44 372 ILE A CA 1
ATOM 2772 C C . ILE A 1 372 ? -1.292 -4.988 -17.238 1.00 95.44 372 ILE A C 1
ATOM 2774 O O . ILE A 1 372 ? -2.090 -5.171 -16.316 1.00 95.44 372 ILE A O 1
ATOM 2778 N N . VAL A 1 373 ? -1.134 -3.794 -17.817 1.00 94.75 373 VAL A N 1
ATOM 2779 C CA . VAL A 1 373 ? -1.884 -2.597 -17.407 1.00 94.75 373 VAL A CA 1
ATOM 2780 C C . VAL A 1 373 ? -3.375 -2.751 -17.716 1.00 94.75 373 VAL A C 1
ATOM 2782 O O . VAL A 1 373 ? -4.202 -2.403 -16.877 1.00 94.75 373 VAL A O 1
ATOM 2785 N N . LEU A 1 374 ? -3.735 -3.309 -18.874 1.00 94.56 374 LEU A N 1
ATOM 2786 C CA . LEU A 1 374 ? -5.129 -3.569 -19.240 1.00 94.56 374 LEU A CA 1
ATOM 2787 C C . LEU A 1 374 ? -5.791 -4.567 -18.288 1.00 94.56 374 LEU A C 1
ATOM 2789 O O . LEU A 1 374 ? -6.885 -4.289 -17.810 1.00 94.56 374 LEU A O 1
ATOM 2793 N N . ALA A 1 375 ? -5.117 -5.661 -17.925 1.00 95.44 375 ALA A N 1
ATOM 2794 C CA . ALA A 1 375 ? -5.652 -6.614 -16.949 1.00 95.44 375 ALA A CA 1
ATOM 2795 C C . ALA A 1 375 ? -5.911 -5.958 -15.576 1.00 95.44 375 ALA A C 1
ATOM 2797 O O . ALA A 1 375 ? -6.922 -6.226 -14.924 1.00 95.44 375 ALA A O 1
ATOM 2798 N N . ALA A 1 376 ? -5.021 -5.059 -15.144 1.00 93.94 376 ALA A N 1
ATOM 2799 C CA . ALA A 1 376 ? -5.212 -4.282 -13.923 1.00 93.94 376 ALA A CA 1
ATOM 2800 C C . ALA A 1 376 ? -6.403 -3.306 -14.032 1.00 93.94 376 ALA A C 1
ATOM 2802 O O . ALA A 1 376 ? -7.186 -3.178 -13.090 1.00 93.94 376 ALA A O 1
ATOM 2803 N N . LEU A 1 377 ? -6.576 -2.646 -15.181 1.00 93.50 377 LEU A N 1
ATOM 2804 C CA . LEU A 1 377 ? -7.714 -1.759 -15.451 1.00 93.50 377 LEU A CA 1
ATOM 2805 C C . LEU A 1 377 ? -9.046 -2.514 -15.493 1.00 93.50 377 LEU A C 1
ATOM 2807 O O . LEU A 1 377 ? -10.025 -2.050 -14.914 1.00 93.50 377 LEU A O 1
ATOM 2811 N N . GLU A 1 378 ? -9.080 -3.689 -16.119 1.00 94.12 378 GLU A N 1
ATOM 2812 C CA . GLU A 1 378 ? -10.258 -4.560 -16.146 1.00 94.12 378 GLU A CA 1
ATOM 2813 C C . GLU A 1 378 ? -10.696 -4.951 -14.731 1.00 94.12 378 GLU A C 1
ATOM 2815 O O . GLU A 1 378 ? -11.886 -4.901 -14.413 1.00 94.12 378 GLU A O 1
ATOM 2820 N N . MET A 1 379 ? -9.738 -5.253 -13.850 1.00 92.62 379 MET A N 1
ATOM 2821 C CA . MET A 1 379 ? -10.020 -5.503 -12.436 1.00 92.62 379 MET A CA 1
ATOM 2822 C C . MET A 1 379 ? -10.602 -4.262 -11.743 1.00 92.62 379 MET A C 1
ATOM 2824 O O . MET A 1 379 ? -11.613 -4.365 -11.050 1.00 92.62 379 MET A O 1
ATOM 2828 N N . ALA A 1 380 ? -10.022 -3.079 -11.971 1.00 91.31 380 ALA A N 1
ATOM 2829 C CA . ALA A 1 380 ? -10.525 -1.815 -11.423 1.00 91.31 380 ALA A CA 1
ATOM 2830 C C . ALA A 1 380 ? -11.967 -1.513 -11.862 1.00 91.31 380 ALA A C 1
ATOM 2832 O O . ALA A 1 380 ? -12.791 -1.073 -11.055 1.00 91.31 380 ALA A O 1
ATOM 2833 N N . TRP A 1 381 ? -12.291 -1.788 -13.128 1.00 91.06 381 TRP A N 1
ATOM 2834 C CA . TRP A 1 381 ? -13.649 -1.662 -13.654 1.00 91.06 381 TRP A CA 1
ATOM 2835 C C . TRP A 1 381 ? -14.611 -2.671 -13.028 1.00 91.06 381 TRP A C 1
ATOM 2837 O O . TRP A 1 381 ? -15.735 -2.296 -12.691 1.00 91.06 381 TRP A O 1
ATOM 2847 N N . GLY A 1 382 ? -14.177 -3.917 -12.805 1.00 88.00 382 GLY A N 1
ATOM 2848 C CA . GLY A 1 382 ? -14.958 -4.922 -12.074 1.00 88.00 382 GLY A CA 1
ATOM 2849 C C . GLY A 1 382 ? -15.343 -4.460 -10.662 1.00 88.00 382 GLY A C 1
ATOM 2850 O O . GLY A 1 382 ? -16.484 -4.642 -10.221 1.00 88.00 382 GLY A O 1
ATOM 2851 N N . GLU A 1 383 ? -14.434 -3.747 -9.996 1.00 86.69 383 GLU A N 1
ATOM 2852 C CA . GLU A 1 383 ? -14.670 -3.142 -8.678 1.00 86.69 383 GLU A CA 1
ATOM 2853 C C . GLU A 1 383 ? -15.516 -1.854 -8.722 1.00 86.69 383 GLU A C 1
ATOM 2855 O O . GLU A 1 383 ? -15.912 -1.310 -7.686 1.00 86.69 383 GLU A O 1
ATOM 2860 N N . GLY A 1 384 ? -15.895 -1.394 -9.918 1.00 86.06 384 GLY A N 1
ATOM 2861 C CA . GLY A 1 384 ? -16.772 -0.243 -10.124 1.00 86.06 384 GLY A CA 1
ATOM 2862 C C . GLY A 1 384 ? -16.068 1.110 -10.079 1.00 86.06 384 GLY A C 1
ATOM 2863 O O . GLY A 1 384 ? -16.728 2.116 -9.819 1.00 86.06 384 GLY A O 1
ATOM 2864 N N . ILE A 1 385 ? -14.755 1.162 -10.319 1.00 86.12 385 ILE A N 1
ATOM 2865 C CA . ILE A 1 385 ? -14.048 2.433 -10.505 1.00 86.12 385 ILE A CA 1
ATOM 2866 C C . ILE A 1 385 ? -14.421 2.985 -11.881 1.00 86.12 385 ILE A C 1
ATOM 2868 O O . ILE A 1 385 ? -14.048 2.428 -12.911 1.00 86.12 385 ILE A O 1
ATOM 2872 N N . VAL A 1 386 ? -15.177 4.080 -11.897 1.00 85.06 386 VAL A N 1
ATOM 2873 C CA . VAL A 1 386 ? -15.541 4.775 -13.136 1.00 85.06 386 VAL A CA 1
ATOM 2874 C C . VAL A 1 386 ? -14.362 5.635 -13.574 1.00 85.06 386 VAL A C 1
ATOM 2876 O O . VAL A 1 386 ? -13.821 6.408 -12.786 1.00 85.06 386 VAL A O 1
ATOM 2879 N N . VAL A 1 387 ? -13.952 5.478 -14.829 1.00 82.00 387 VAL A N 1
ATOM 2880 C CA . VAL A 1 387 ? -12.893 6.282 -15.439 1.00 82.00 387 VAL A CA 1
ATOM 2881 C C . VAL A 1 387 ? -13.534 7.430 -16.217 1.00 82.00 387 VAL A C 1
ATOM 2883 O O . VAL A 1 387 ? -14.350 7.178 -17.103 1.00 82.00 387 VAL A O 1
ATOM 2886 N N . GLU A 1 388 ? -13.161 8.666 -15.879 1.00 72.06 388 GLU A N 1
ATOM 2887 C CA . GLU A 1 388 ? -13.635 9.907 -16.523 1.00 72.06 388 GLU A CA 1
ATOM 2888 C C . GLU A 1 388 ? -12.688 10.431 -17.625 1.00 72.06 388 GLU A C 1
ATOM 2890 O O . GLU A 1 388 ? -11.439 10.296 -17.529 1.00 72.06 388 GLU A O 1
#